Protein AF-A0AA88L395-F1 (afdb_monomer_lite)

Sequence (688 aa):
MQEIRNLPISIAEKLEMKNKLLHMPTFRVRGVAALRLKQRKFYHSLLISLKNGMASLVPWNEQLKSIEGKYGSAHVAFFMFIRWLFFLNLAMSMIVGLFIILPSELSHLSEHCSKTFNESGASQTRSSGLIVGSLVESGVLALEYRENMDNKCFENEGTAVCGMNDWTNTSLGSTKNCWKSYVDSVNVFDDVSSSVQDFIQGTGWMEVTLSFYGYYKPVIFHWSSSVYYNLPVCYVLVMVSLALLCFFTICNTIRRGLKLKAYSDNREFPYLRLIFSSWNYFIADFQTRKLKHRIMTQELKAALFKDKIRQEKLSRTTKQNVGLFFIRLFCWLMVIALLGASSYAIYSVVVYSQEQVKDTSVEFSLENIEIFVISFLPSIVITFLNLFLPLVFCKIITWERYQNELEISIEIFRRIVVRVQEREFFSSKGNIIVIHPGSKYLRIGRVSDLKPYAMLQAVARLRSPDAQRHEDTLLVPDVRVTKHLLSEVEDCCIEICSLLQSCIQSNGGHRGLTPYTKIASMNRSSQQQPESIDKSNLSYVRTVDPNQAVVGDKVVYLEPRDAYNIHFPFRRGELNVHPGVGGSLTSVINDVEIIWCYAIEKLLRIPKAELGVYKAVLVIPDIYNRQHLKELTNLLLVRLGFASCFLVQDHVCATAGSGVPTACVIDIGDQKTSVSCVDECVSIKQSR

Secondary structure (DSSP, 8-state):
-HHHHTSSS-HHHHHHHHHHHHTS------SHHHHHHHHHHHHHHHHHHHHHHHHHSSTTHHHHHHHHHHH-HHHHHHHHHHHHHHHHHHHHHHHHIIIIIHHHHHHHHHHHHHHHHHHHSSS----------SSS-S--------------PPP-S-S--------SS-TTHHHHHHHHHHHHHHS----HHHHHHHHHHT-GGGGGSTTSGGG----EEEEETTEEEEHHHHHHHHHHHHHHHHHHHHHHHHHHHHHHHHHHHTT--HHHHHHHHH--TT---HHHHHHHHHHHHHHHHHHHHHHHHHHHHHT--HHHHHHHHHHHHHHHHHHHHHHHHHHHHHHHHHHHHHHHHHT------TT-HHHHHHHHHHHHHHHHHHHHHHHHHHHHHHHHT--HHHHHHHHHHHHHHHHHHHHHHS-S---EEEEE--SSEEEEEETT-SS-EEEE--EEEEPPTTSPP-B--SSPP-----HHHHHHHHHHHHHHHHHHHHSBPTTSPBPPPPPHHHHHHHHHH--PPPP--S---------S-TTSPEEGGGGGG--TTS-EEEE-SEETTEE---SSTT-SHHHHHHHHHHHHHHIIIIII---GGGGGG-EEEEEE-SS--HHHHHHHHHIIIIIS--SEEEEEEHHHHHHHHHT-SSEEEEEE-SS-EEEEEEETTEE-TT--

Foldseek 3Di:
DVVLVPDPDDPVVSVVVVVVVVPDPPPPDDDPVVVVVVVVVVVVVVVVVVVVVVVVVQPCPVVLVVCCVPPNDVVSVVVVVVSLVVVLVVVLCVLCCVQAVVVVVVVVVVVVVVVVCVVVVPDDDDDDDDDPPPPVPPDDDDDDDDDPDPPDDDDDDDDDDDDDDDDDDDPPVVVVVVLVVVQVVLADDDDPVVVVVCVVVCGRNNCCDSVHPSVDDQDWDDPDPPDIDGNVVSVVVSVVVSVVVVVVSVVVVVVVVVVVVVVVVVPPPVLVCLVVVLDDPPDPDPVVVVVSVVVSVVVVVVVVVLVVVVVVVVPDDPVNVVVLVVLVVVLVVVLVVLLVVLLVVLVVLVVQLVVVVVVDPDDDDPVPVVNVCSVCVSVVSLVVCLVPVLVVLVVSLVSSPDRPVVSVVVSVVSSVSSVVSVVVVCVPFALEKEWEDDQFWTWIDGPPDPGTDIWGQKKKAADDPPDDAAADDPDDDDDDDDPVNVVVVVVVVVVVVVVQQVDADPVRHGDDDDDPVVVVVVVVVPPDDPDPDDDDPQAADDDPDNGDMDETPNVVRHDPPGRIHMDRLDAQQAGQADPDPQRHLVSSLVSVLVHVQCCCCPVVVDHLVNQQSHEYEYEHAPDDDPVRVVSVLCCSCPVSNHVYYHYAYPQLVVCVVVVHQWDWDWDDGPRYIDTFTHHRSDTDPVGD

Organism: Artemia franciscana (NCBI:txid6661)

Structure (mmCIF, N/CA/C/O backbone):
data_AF-A0AA88L395-F1
#
_entry.id   AF-A0AA88L395-F1
#
loop_
_atom_site.group_PDB
_atom_site.id
_atom_site.type_symbol
_atom_site.label_atom_id
_atom_site.label_alt_id
_atom_site.label_comp_id
_atom_site.label_asym_id
_atom_site.label_entity_id
_atom_site.label_seq_id
_atom_site.pdbx_PDB_ins_code
_atom_site.Cartn_x
_atom_site.Cartn_y
_atom_site.Cartn_z
_atom_site.occupancy
_atom_site.B_iso_or_equiv
_atom_site.auth_seq_id
_atom_site.auth_comp_id
_atom_site.auth_asym_id
_atom_site.auth_atom_id
_atom_site.pdbx_PDB_model_num
ATOM 1 N N . MET A 1 1 ? -48.314 31.052 31.523 1.00 51.31 1 MET A N 1
ATOM 2 C CA . MET A 1 1 ? -49.064 30.955 30.245 1.00 51.31 1 MET A CA 1
ATOM 3 C C . MET A 1 1 ? -48.197 31.269 29.027 1.00 51.31 1 MET A C 1
ATOM 5 O O . MET A 1 1 ? -48.189 30.453 28.117 1.00 51.31 1 MET A O 1
ATOM 9 N N . GLN A 1 2 ? -47.434 32.373 28.997 1.00 42.78 2 GLN A N 1
ATOM 10 C CA . GLN A 1 2 ? -46.560 32.707 27.852 1.00 42.78 2 GLN A CA 1
ATOM 11 C C . GLN A 1 2 ? -45.406 31.708 27.618 1.00 42.78 2 GLN A C 1
ATOM 13 O O . GLN A 1 2 ? -45.116 31.393 26.469 1.00 42.78 2 GLN A O 1
ATOM 18 N N . GLU A 1 3 ? -44.819 31.122 28.668 1.00 51.28 3 GLU A N 1
ATOM 19 C CA . GLU A 1 3 ? -43.725 30.140 28.525 1.00 51.28 3 GLU A CA 1
ATOM 20 C C . GLU A 1 3 ? -44.144 28.822 27.845 1.00 51.28 3 GLU A C 1
ATOM 22 O O . GLU A 1 3 ? -43.353 28.238 27.111 1.00 51.28 3 GLU A O 1
ATOM 27 N N . ILE A 1 4 ? -45.401 28.379 28.000 1.00 58.12 4 ILE A N 1
ATOM 28 C CA . ILE A 1 4 ? -45.898 27.120 27.401 1.00 58.12 4 ILE A CA 1
ATOM 29 C C . ILE A 1 4 ? -45.945 27.222 25.870 1.00 58.12 4 ILE A C 1
ATOM 31 O O . ILE A 1 4 ? -45.749 26.234 25.159 1.00 58.12 4 ILE A O 1
ATOM 35 N N . ARG A 1 5 ? -46.162 28.435 25.341 1.00 54.06 5 ARG A N 1
ATOM 36 C CA . ARG A 1 5 ? -46.235 28.678 23.896 1.00 54.06 5 ARG A CA 1
ATOM 37 C C . ARG A 1 5 ? -44.896 28.399 23.208 1.00 54.06 5 ARG A C 1
ATOM 39 O O . ARG A 1 5 ? -44.902 27.840 22.112 1.00 54.06 5 ARG A O 1
ATOM 46 N N . ASN A 1 6 ? -43.789 28.693 23.890 1.00 61.62 6 ASN A N 1
ATOM 47 C CA . ASN A 1 6 ? -42.427 28.600 23.360 1.00 61.62 6 ASN A CA 1
ATOM 48 C C . ASN A 1 6 ? -41.780 27.211 23.543 1.00 61.62 6 ASN A C 1
ATOM 50 O O . ASN A 1 6 ? -40.651 27.006 23.107 1.00 61.62 6 ASN A O 1
ATOM 54 N N . LEU A 1 7 ? -42.472 26.245 24.163 1.00 61.06 7 LEU A N 1
ATOM 55 C CA . LEU A 1 7 ? -41.964 24.876 24.313 1.00 61.06 7 LEU A CA 1
ATOM 56 C C . LEU A 1 7 ? -42.045 24.103 22.977 1.00 61.06 7 LEU A C 1
ATOM 58 O O . LEU A 1 7 ? -43.081 24.171 22.307 1.00 61.06 7 LEU A O 1
ATOM 62 N N . PRO A 1 8 ? -41.013 23.336 22.580 1.00 54.09 8 PRO A N 1
ATOM 63 C CA . PRO A 1 8 ? -41.004 22.563 21.336 1.00 54.09 8 PRO A CA 1
ATOM 64 C C . PRO A 1 8 ? -41.711 21.206 21.521 1.00 54.09 8 PRO A C 1
ATOM 66 O O . PRO A 1 8 ? -41.105 20.151 21.369 1.00 54.09 8 PRO A O 1
ATOM 69 N N . ILE A 1 9 ? -42.986 21.237 21.908 1.00 73.06 9 ILE A N 1
ATOM 70 C CA . ILE A 1 9 ? -43.839 20.059 22.156 1.00 73.06 9 ILE A CA 1
ATOM 71 C C . ILE A 1 9 ? -45.123 20.135 21.323 1.00 73.06 9 ILE A C 1
ATOM 73 O O . ILE A 1 9 ? -45.478 21.212 20.823 1.00 73.06 9 ILE A O 1
ATOM 77 N N . SER A 1 10 ? -45.813 19.002 21.166 1.00 71.81 10 SER A N 1
ATOM 78 C CA . SER A 1 10 ? -47.011 18.902 20.328 1.00 71.81 10 SER A CA 1
ATOM 79 C C . SER A 1 10 ? -48.153 19.795 20.843 1.00 71.81 10 SER A C 1
ATOM 81 O O . SER A 1 10 ? -48.258 20.090 22.036 1.00 71.81 10 SER A O 1
ATOM 83 N N . ILE A 1 11 ? -49.034 20.253 19.944 1.00 72.69 11 ILE A N 1
ATOM 84 C CA . ILE A 1 11 ? -50.164 21.133 20.305 1.00 72.69 11 ILE A CA 1
ATOM 85 C C . ILE A 1 11 ? -51.110 20.447 21.306 1.00 72.69 11 ILE A C 1
ATOM 87 O O . ILE A 1 11 ? -51.611 21.109 22.216 1.00 72.69 11 ILE A O 1
ATOM 91 N N . ALA A 1 12 ? -51.296 19.129 21.180 1.00 72.81 12 ALA A N 1
ATOM 92 C CA . ALA A 1 12 ? -52.107 18.331 22.095 1.00 72.81 12 ALA A CA 1
ATOM 93 C C . ALA A 1 12 ? -51.545 18.354 23.529 1.00 72.81 12 ALA A C 1
ATOM 95 O O . ALA A 1 12 ? -52.276 18.651 24.472 1.00 72.81 12 ALA A O 1
ATOM 96 N N . GLU A 1 13 ? -50.233 18.168 23.694 1.00 72.56 13 GLU A N 1
ATOM 97 C CA . GLU A 1 13 ? -49.577 18.227 25.008 1.00 72.56 13 GLU A CA 1
ATOM 98 C C . GLU A 1 13 ? -49.597 19.643 25.603 1.00 72.56 13 GLU A C 1
ATOM 100 O O . GLU A 1 13 ? -49.778 19.808 26.811 1.00 72.56 13 GLU A O 1
ATOM 105 N N . LYS A 1 14 ? -49.477 20.693 24.773 1.00 77.19 14 LYS A N 1
ATOM 106 C CA . LYS A 1 14 ? -49.623 22.088 25.239 1.00 77.19 14 LYS A CA 1
ATOM 107 C C . LYS A 1 14 ? -51.021 22.358 25.790 1.00 77.19 14 LYS A C 1
ATOM 109 O O . LYS A 1 14 ? -51.151 23.042 26.807 1.00 77.19 14 LYS A O 1
ATOM 114 N N . LEU A 1 15 ? -52.054 21.846 25.121 1.00 75.94 15 LEU A N 1
ATOM 115 C CA . LEU A 1 15 ? -53.447 21.957 25.558 1.00 75.94 15 LEU A CA 1
ATOM 116 C C . LEU A 1 15 ? -53.685 21.190 26.862 1.00 75.94 15 LEU A C 1
ATOM 118 O O . LEU A 1 15 ? -54.314 21.726 27.774 1.00 75.94 15 LEU A O 1
ATOM 122 N N . GLU A 1 16 ? -53.115 19.994 26.998 1.00 79.44 16 GLU A N 1
ATOM 123 C CA . GLU A 1 16 ? -53.221 19.194 28.218 1.00 79.44 16 GLU A CA 1
ATOM 124 C C . GLU A 1 16 ? -52.517 19.861 29.411 1.00 79.44 16 GLU A C 1
ATOM 126 O O . GLU A 1 16 ? -53.096 19.979 30.491 1.00 79.44 16 GLU A O 1
ATOM 131 N N . MET A 1 17 ? -51.298 20.379 29.222 1.00 71.69 17 MET A N 1
ATOM 132 C CA . MET A 1 17 ? -50.577 21.123 30.264 1.00 71.69 17 MET A CA 1
ATOM 133 C C . MET A 1 17 ? -51.305 22.411 30.660 1.00 71.69 17 MET A C 1
ATOM 135 O O . MET A 1 17 ? -51.369 22.749 31.844 1.00 71.69 17 MET A O 1
ATOM 139 N N . LYS A 1 18 ? -51.886 23.119 29.684 1.00 78.25 18 LYS A N 1
ATOM 140 C CA . LYS A 1 18 ? -52.715 24.303 29.936 1.00 78.25 18 LYS A CA 1
ATOM 141 C C . LYS A 1 18 ? -53.942 23.943 30.779 1.00 78.25 18 LYS A C 1
ATOM 143 O O . LYS A 1 18 ? -54.212 24.636 31.756 1.00 78.25 18 LYS A O 1
ATOM 148 N N . ASN A 1 19 ? -54.635 22.853 30.453 1.00 72.56 19 ASN A N 1
ATOM 149 C CA . ASN A 1 19 ? -55.794 22.388 31.218 1.00 72.56 19 ASN A CA 1
ATOM 150 C C . ASN A 1 19 ? -55.408 21.922 32.631 1.00 72.56 19 ASN A C 1
ATOM 152 O O . ASN A 1 19 ? -56.078 22.285 33.594 1.00 72.56 19 ASN A O 1
ATOM 156 N N . LYS A 1 20 ? -54.281 21.218 32.798 1.00 74.38 20 LYS A N 1
ATOM 157 C CA . LYS A 1 20 ? -53.767 20.818 34.124 1.00 74.38 20 LYS A CA 1
ATOM 158 C C . LYS A 1 20 ? -53.428 22.012 35.021 1.00 74.38 20 LYS A C 1
ATOM 160 O O . LYS A 1 20 ? -53.630 21.941 36.229 1.00 74.38 20 LYS A O 1
ATOM 165 N N . LEU A 1 21 ? -52.943 23.113 34.446 1.00 64.94 21 LEU A N 1
ATOM 166 C CA . LEU A 1 21 ? -52.659 24.345 35.191 1.00 64.94 21 LEU A CA 1
ATOM 167 C C . LEU A 1 21 ? -53.921 25.141 35.537 1.00 64.94 21 LEU A C 1
ATOM 169 O O . LEU A 1 21 ? -53.967 25.753 36.600 1.00 64.94 21 LEU A O 1
ATOM 173 N N . LEU A 1 22 ? -54.938 25.122 34.669 1.00 66.88 22 LEU A N 1
ATOM 174 C CA . LEU A 1 22 ? -56.241 25.743 34.935 1.00 66.88 22 LEU A CA 1
ATOM 175 C C . LEU A 1 22 ? -57.016 25.016 36.045 1.00 66.88 22 LEU A C 1
ATOM 177 O O . LEU A 1 22 ? -57.753 25.658 36.787 1.00 66.88 22 LEU A O 1
ATOM 181 N N . HIS A 1 23 ? -56.819 23.701 36.186 1.00 60.34 23 HIS A N 1
ATOM 182 C CA . HIS A 1 23 ? -57.490 22.870 37.191 1.00 60.34 23 HIS A CA 1
ATOM 183 C C . HIS A 1 23 ? -56.678 22.627 38.473 1.00 60.34 23 HIS A C 1
ATOM 185 O O . HIS A 1 23 ? -57.130 21.888 39.348 1.00 60.34 23 HIS A O 1
ATOM 191 N N . MET A 1 24 ? -55.501 23.241 38.633 1.00 48.75 24 MET A N 1
ATOM 192 C CA . MET A 1 24 ? -54.771 23.158 39.899 1.00 48.75 24 MET A CA 1
ATOM 193 C C . MET A 1 24 ? -55.464 24.028 40.962 1.00 48.75 24 MET A C 1
ATOM 195 O O . MET A 1 24 ? -55.589 25.238 40.757 1.00 48.75 24 MET A O 1
ATOM 199 N N . PRO A 1 25 ? -55.875 23.474 42.121 1.00 48.16 25 PRO A N 1
ATOM 200 C CA . PRO A 1 25 ? -56.423 24.285 43.196 1.00 48.16 25 PRO A CA 1
ATOM 201 C C . PRO A 1 25 ? -55.330 25.226 43.706 1.00 48.16 25 PRO A C 1
ATOM 203 O O . PRO A 1 25 ? -54.253 24.794 44.126 1.00 48.16 25 PRO A O 1
ATOM 206 N N . THR A 1 26 ? -55.592 26.533 43.676 1.00 48.84 26 THR A N 1
ATOM 207 C CA . THR A 1 26 ? -54.708 27.525 44.288 1.00 48.84 26 THR A CA 1
ATOM 208 C C . THR A 1 26 ? -54.729 27.321 45.800 1.00 48.84 26 THR A C 1
ATOM 210 O O . THR A 1 26 ? -55.576 27.878 46.498 1.00 48.84 26 THR A O 1
ATOM 213 N N . PHE A 1 27 ? -53.811 26.507 46.323 1.00 49.72 27 PHE A N 1
ATOM 214 C CA . PHE A 1 27 ? -53.592 26.387 47.760 1.00 49.72 27 PHE A CA 1
ATOM 215 C C . PHE A 1 27 ? -53.211 27.768 48.303 1.00 49.72 27 PHE A C 1
ATOM 217 O O . PHE A 1 27 ? -52.096 28.257 48.108 1.00 49.72 27 PHE A O 1
ATOM 224 N N . ARG A 1 28 ? -54.157 28.431 48.974 1.00 51.09 28 ARG A N 1
ATOM 225 C CA . ARG A 1 28 ? -53.930 29.704 49.658 1.00 51.09 28 ARG A CA 1
ATOM 226 C C . ARG A 1 28 ? -53.213 29.407 50.971 1.00 51.09 28 ARG A C 1
ATOM 228 O O . ARG A 1 28 ? -53.818 29.324 52.032 1.00 51.09 28 ARG A O 1
ATOM 235 N N . VAL A 1 29 ? -51.909 29.180 50.879 1.00 55.47 29 VAL A N 1
ATOM 236 C CA . VAL A 1 29 ? -51.056 28.913 52.038 1.00 55.47 29 VAL A CA 1
ATOM 237 C C . VAL A 1 29 ? -51.023 30.172 52.920 1.00 55.47 29 VAL A C 1
ATOM 239 O O . VAL A 1 29 ? -50.600 31.229 52.456 1.00 55.47 29 VAL A O 1
ATOM 242 N N . ARG A 1 30 ? -51.479 30.091 54.177 1.00 56.34 30 ARG A N 1
ATOM 243 C CA . ARG A 1 30 ? -51.326 31.149 55.199 1.00 56.34 30 ARG A CA 1
ATOM 244 C C . ARG A 1 30 ? -50.252 30.738 56.218 1.00 56.34 30 ARG A C 1
ATOM 246 O O . ARG A 1 30 ? -50.127 29.562 56.543 1.00 56.34 30 ARG A O 1
ATOM 253 N N . GLY A 1 31 ? -49.473 31.707 56.710 1.00 65.88 31 GLY A N 1
ATOM 254 C CA . GLY A 1 31 ? -48.458 31.512 57.760 1.00 65.88 31 GLY A CA 1
ATOM 255 C C . GLY A 1 31 ? -47.055 31.122 57.260 1.00 65.88 31 GLY A C 1
ATOM 256 O O . GLY A 1 31 ? -46.647 31.485 56.156 1.00 65.88 31 GLY A O 1
ATOM 257 N N . VAL A 1 32 ? -46.298 30.378 58.077 1.00 61.09 32 VAL A N 1
ATOM 258 C CA . VAL A 1 32 ? -44.870 30.030 57.869 1.00 61.09 32 VAL A CA 1
ATOM 259 C C . VAL A 1 32 ? -44.605 29.348 56.522 1.00 61.09 32 VAL A C 1
ATOM 261 O O . VAL A 1 32 ? -43.571 29.570 55.889 1.00 61.09 32 VAL A O 1
ATOM 264 N N . ALA A 1 33 ? -45.560 28.562 56.027 1.00 58.62 33 ALA A N 1
ATOM 265 C CA . ALA A 1 33 ? -45.447 27.913 54.728 1.00 58.62 33 ALA A CA 1
ATOM 266 C C . ALA A 1 33 ? -45.517 28.914 53.552 1.00 58.62 33 ALA A C 1
ATOM 268 O O . ALA A 1 33 ? -44.840 28.706 52.547 1.00 58.62 33 ALA A O 1
ATOM 269 N N . ALA A 1 34 ? -46.221 30.046 53.690 1.00 63.22 34 ALA A N 1
ATOM 270 C CA . ALA A 1 34 ? -46.195 31.133 52.706 1.00 63.22 34 ALA A CA 1
ATOM 271 C C . ALA A 1 34 ? -44.842 31.862 52.702 1.00 63.22 34 ALA A C 1
ATOM 273 O O . ALA A 1 34 ? -44.327 32.202 51.636 1.00 63.22 34 ALA A O 1
ATOM 274 N N . LEU A 1 35 ? -44.233 32.043 53.881 1.00 65.00 35 LEU A N 1
ATOM 275 C CA . LEU A 1 35 ? -42.902 32.640 54.023 1.00 65.00 35 LEU A CA 1
ATOM 276 C C . LEU A 1 35 ? -41.821 31.757 53.380 1.00 65.00 35 LEU A C 1
ATOM 278 O O . LEU A 1 35 ? -41.016 32.257 52.599 1.00 65.00 35 LEU A O 1
ATOM 282 N N . ARG A 1 36 ? -41.859 30.435 53.611 1.00 71.44 36 ARG A N 1
ATOM 283 C CA . ARG A 1 36 ? -40.959 29.464 52.955 1.00 71.44 36 ARG A CA 1
ATOM 284 C C . ARG A 1 36 ? -41.124 29.456 51.435 1.00 71.44 36 ARG A C 1
ATOM 286 O O . ARG A 1 36 ? -40.146 29.306 50.709 1.00 71.44 36 ARG A O 1
ATOM 293 N N . LEU A 1 37 ? -42.346 29.645 50.936 1.00 70.00 37 LEU A N 1
ATOM 294 C CA . LEU A 1 37 ? -42.624 29.715 49.500 1.00 70.00 37 LEU A CA 1
ATOM 295 C C . LEU A 1 37 ? -42.138 31.041 48.892 1.00 70.00 37 LEU A C 1
ATOM 297 O O . LEU A 1 37 ? -41.626 31.047 47.774 1.00 70.00 37 LEU A O 1
ATOM 301 N N . LYS A 1 38 ? -42.223 32.146 49.644 1.00 73.12 38 LYS A N 1
ATOM 302 C CA . LYS A 1 38 ? -41.667 33.456 49.271 1.00 73.12 38 LYS A CA 1
ATOM 303 C C . LYS A 1 38 ? -40.135 33.439 49.283 1.00 73.12 38 LYS A C 1
ATOM 305 O O . LYS A 1 38 ? -39.535 33.924 48.333 1.00 73.12 38 LYS A O 1
ATOM 310 N N . GLN A 1 39 ? -39.515 32.795 50.276 1.00 74.81 39 GLN A N 1
ATOM 311 C CA . GLN A 1 39 ? -38.072 32.533 50.318 1.00 74.81 39 GLN A CA 1
ATOM 312 C C . GLN A 1 39 ? -37.633 31.636 49.160 1.00 74.81 39 GLN A C 1
ATOM 314 O O . GLN A 1 39 ? -36.691 31.989 48.466 1.00 74.81 39 GLN A O 1
ATOM 319 N N . ARG A 1 40 ? -38.341 30.534 48.871 1.00 75.81 40 ARG A N 1
ATOM 320 C CA . ARG A 1 40 ? -38.053 29.697 47.693 1.00 75.81 40 ARG A CA 1
ATOM 321 C C . ARG A 1 40 ? -38.161 30.488 46.399 1.00 75.81 40 ARG A C 1
ATOM 323 O O . ARG A 1 40 ? -37.267 30.381 45.575 1.00 75.81 40 ARG A O 1
ATOM 330 N N . LYS A 1 41 ? -39.208 31.299 46.221 1.00 77.56 41 LYS A N 1
ATOM 331 C CA . LYS A 1 41 ? -39.354 32.159 45.036 1.00 77.56 41 LYS A CA 1
ATOM 332 C C . LYS A 1 41 ? -38.251 33.211 44.947 1.00 77.56 41 LYS A C 1
ATOM 334 O O . LYS A 1 41 ? -37.742 33.428 43.857 1.00 77.56 41 LYS A O 1
ATOM 339 N N . PHE A 1 42 ? -37.855 33.818 46.064 1.00 78.69 42 PHE A N 1
ATOM 340 C CA . PHE A 1 42 ? -36.754 34.779 46.110 1.00 78.69 42 PHE A CA 1
ATOM 341 C C . PHE A 1 42 ? -35.413 34.117 45.781 1.00 78.69 42 PHE A C 1
ATOM 343 O O . PHE A 1 42 ? -34.737 34.578 44.874 1.00 78.69 42 PHE A O 1
ATOM 350 N N . TYR A 1 43 ? -35.078 32.988 46.415 1.00 72.88 43 TYR A N 1
ATOM 351 C CA . TYR A 1 43 ? -33.895 32.189 46.080 1.00 72.88 43 TYR A CA 1
ATOM 352 C C . TYR A 1 43 ? -33.899 31.773 44.615 1.00 72.88 43 TYR A C 1
ATOM 354 O O . TYR A 1 43 ? -32.879 31.878 43.952 1.00 72.88 43 TYR A O 1
ATOM 362 N N . HIS A 1 44 ? -35.046 31.339 44.094 1.00 74.62 44 HIS A N 1
ATOM 363 C CA . HIS A 1 44 ? -35.174 30.920 42.706 1.00 74.62 44 HIS A CA 1
ATOM 364 C C . HIS A 1 44 ? -35.040 32.102 41.736 1.00 74.62 44 HIS A C 1
ATOM 366 O O . HIS A 1 44 ? -34.416 31.958 40.690 1.00 74.62 44 HIS A O 1
ATOM 372 N N . SER A 1 45 ? -35.577 33.273 42.085 1.00 74.94 45 SER A N 1
ATOM 373 C CA . SER A 1 45 ? -35.423 34.505 41.307 1.00 74.94 45 SER A CA 1
ATOM 374 C C . SER A 1 45 ? -33.984 35.016 41.348 1.00 74.94 45 SER A C 1
ATOM 376 O O . SER A 1 45 ? -33.457 35.415 40.318 1.00 74.94 45 SER A O 1
ATOM 378 N N . LEU A 1 46 ? -33.327 34.952 42.508 1.00 73.50 46 LEU A N 1
ATOM 379 C CA . LEU A 1 46 ? -31.925 35.320 42.691 1.00 73.50 46 LEU A CA 1
ATOM 380 C C . LEU A 1 46 ? -31.007 34.370 41.914 1.00 73.50 46 LEU A C 1
ATOM 382 O O . LEU A 1 46 ? -30.118 34.828 41.209 1.00 73.50 46 LEU A O 1
ATOM 386 N N . LEU A 1 47 ? -31.257 33.058 41.971 1.00 74.88 47 LEU A N 1
ATOM 387 C CA . LEU A 1 47 ? -30.550 32.051 41.175 1.00 74.88 47 LEU A CA 1
ATOM 388 C C . LEU A 1 47 ? -30.725 32.282 39.675 1.00 74.88 47 LEU A C 1
ATOM 390 O O . LEU A 1 47 ? -29.761 32.135 38.931 1.00 74.88 47 LEU A O 1
ATOM 394 N N . ILE A 1 48 ? -31.928 32.649 39.221 1.00 73.06 48 ILE A N 1
ATOM 395 C CA . ILE A 1 48 ? -32.173 32.989 37.814 1.00 73.06 48 ILE A CA 1
ATOM 396 C C . ILE A 1 48 ? -31.420 34.269 37.434 1.00 73.06 48 ILE A C 1
ATOM 398 O O . ILE A 1 48 ? -30.746 34.275 36.408 1.00 73.06 48 ILE A O 1
ATOM 402 N N . SER A 1 49 ? -31.455 35.317 38.262 1.00 72.38 49 SER A N 1
ATOM 403 C CA . SER A 1 49 ? -30.703 36.554 38.014 1.00 72.38 49 SER A CA 1
ATOM 404 C C . SER A 1 49 ? -29.189 36.330 38.013 1.00 72.38 49 SER A C 1
ATOM 406 O O . SER A 1 49 ? -28.511 36.825 37.120 1.00 72.38 49 SER A O 1
ATOM 408 N N . LEU A 1 50 ? -28.657 35.523 38.935 1.00 67.62 50 LEU A N 1
ATOM 409 C CA . LEU A 1 50 ? -27.244 35.128 38.963 1.00 67.62 50 LEU A CA 1
ATOM 410 C C . LEU A 1 50 ? -26.876 34.270 37.752 1.00 67.62 50 LEU A C 1
ATOM 412 O O . LEU A 1 50 ? -25.820 34.464 37.165 1.00 67.62 50 LEU A O 1
ATOM 416 N N . LYS A 1 51 ? -27.748 33.350 37.327 1.00 69.56 51 LYS A N 1
ATOM 417 C CA . LYS A 1 51 ? -27.535 32.540 36.121 1.00 69.56 51 LYS A CA 1
ATOM 418 C C . LYS A 1 51 ? -27.553 33.395 34.852 1.00 69.56 51 LYS A C 1
ATOM 420 O O . LYS A 1 51 ? -26.752 33.143 33.958 1.00 69.56 51 LYS A O 1
ATOM 425 N N . ASN A 1 52 ? -28.421 34.403 34.782 1.00 65.25 52 ASN A N 1
ATOM 426 C CA . ASN A 1 52 ? -28.493 35.341 33.661 1.00 65.25 52 ASN A CA 1
ATOM 427 C C . ASN A 1 52 ? -27.295 36.306 33.649 1.00 65.25 52 ASN A C 1
ATOM 429 O O . ASN A 1 52 ? -26.730 36.538 32.586 1.00 65.25 52 ASN A O 1
ATOM 433 N N . GLY A 1 53 ? -26.852 36.791 34.814 1.00 62.25 53 GLY A N 1
ATOM 434 C CA . GLY A 1 53 ? -25.627 37.588 34.947 1.00 62.25 53 GLY A CA 1
ATOM 435 C C . GLY A 1 53 ? -24.364 36.784 34.625 1.00 62.25 53 GLY A C 1
ATOM 436 O O . GLY A 1 53 ? -23.498 37.244 33.891 1.00 62.25 53 GLY A O 1
ATOM 437 N N . MET A 1 54 ? -24.287 35.524 35.065 1.00 59.41 54 MET A N 1
ATOM 438 C CA . MET A 1 54 ? -23.216 34.618 34.641 1.00 59.41 54 MET A CA 1
ATOM 439 C C . MET A 1 54 ? -23.280 34.341 33.138 1.00 59.41 54 MET A C 1
ATOM 441 O O . MET A 1 54 ? -22.240 34.295 32.499 1.00 59.41 54 MET A O 1
ATOM 445 N N . ALA A 1 55 ? -24.472 34.208 32.547 1.00 56.00 55 ALA A N 1
ATOM 446 C CA . ALA A 1 55 ? -24.625 34.024 31.105 1.00 56.00 55 ALA A CA 1
ATOM 447 C C . ALA A 1 55 ? -24.216 35.260 30.281 1.00 56.00 55 ALA A C 1
ATOM 449 O O . ALA A 1 55 ? -23.816 35.081 29.131 1.00 56.00 55 ALA A O 1
ATOM 450 N N . SER A 1 56 ? -24.274 36.477 30.841 1.00 59.44 56 SER A N 1
ATOM 451 C CA . SER A 1 56 ? -23.745 37.688 30.191 1.00 59.44 56 SER A CA 1
ATOM 452 C C . SER A 1 56 ? -22.232 37.846 30.364 1.00 59.44 56 SER A C 1
ATOM 454 O O . SER A 1 56 ? -21.589 38.455 29.519 1.00 59.44 56 SER A O 1
ATOM 456 N N . LEU A 1 57 ? -21.655 37.269 31.424 1.00 58.00 57 LEU A N 1
ATOM 457 C CA . LEU A 1 57 ? -20.205 37.179 31.646 1.00 58.00 57 LEU A CA 1
ATOM 458 C C . LEU A 1 57 ? -19.536 36.068 30.816 1.00 58.00 57 LEU A C 1
ATOM 460 O O . LEU A 1 57 ? -18.313 35.950 30.818 1.00 58.00 57 LEU A O 1
ATOM 464 N N . VAL A 1 58 ? -20.314 35.242 30.105 1.00 64.88 58 VAL A N 1
ATOM 465 C CA . VAL A 1 58 ? -19.783 34.209 29.209 1.00 64.88 58 VAL A CA 1
ATOM 466 C C . VAL A 1 58 ? -19.305 34.861 27.903 1.00 64.88 58 VAL A C 1
ATOM 468 O O . VAL A 1 58 ? -20.134 35.329 27.116 1.00 64.88 58 VAL A O 1
ATOM 471 N N . PRO A 1 59 ? -17.993 34.839 27.606 1.00 66.19 59 PRO A N 1
ATOM 472 C CA . PRO A 1 59 ? -17.462 35.457 26.403 1.00 66.19 59 PRO A CA 1
ATOM 473 C C . PRO A 1 59 ? -17.992 34.764 25.138 1.00 66.19 59 PRO A C 1
ATOM 475 O O . PRO A 1 59 ? -18.201 33.541 25.092 1.00 66.19 59 PRO A O 1
ATOM 478 N N . TRP A 1 60 ? -18.215 35.587 24.109 1.00 67.50 60 TRP A N 1
ATOM 479 C CA . TRP A 1 60 ? -18.501 35.198 22.721 1.00 67.50 60 TRP A CA 1
ATOM 480 C C . TRP A 1 60 ? -19.794 34.406 22.477 1.00 67.50 60 TRP A C 1
ATOM 482 O O . TRP A 1 60 ? -19.950 33.787 21.427 1.00 67.50 60 TRP A O 1
ATOM 492 N N . ASN A 1 61 ? -20.755 34.432 23.405 1.00 72.56 61 ASN A N 1
ATOM 493 C CA . ASN A 1 61 ? -21.978 33.629 23.294 1.00 72.56 61 ASN A CA 1
ATOM 494 C C . ASN A 1 61 ? -22.849 33.990 22.071 1.00 72.56 61 ASN A C 1
ATOM 496 O O . ASN A 1 61 ? -23.411 33.104 21.430 1.00 72.56 61 ASN A O 1
ATOM 500 N N . GLU A 1 62 ? -22.944 35.275 21.714 1.00 71.00 62 GLU A N 1
ATOM 501 C CA . GLU A 1 62 ? -23.683 35.708 20.516 1.00 71.00 62 GLU A CA 1
ATOM 502 C C . GLU A 1 62 ? -22.926 35.416 19.217 1.00 71.00 62 GLU A C 1
ATOM 504 O O . GLU A 1 62 ? -23.517 34.969 18.234 1.00 71.00 62 GLU A O 1
ATOM 509 N N . GLN A 1 63 ? -21.602 35.590 19.226 1.00 76.94 63 GLN A N 1
ATOM 510 C CA . GLN A 1 63 ? -20.769 35.308 18.058 1.00 76.94 63 GLN A CA 1
ATOM 511 C C . GLN A 1 63 ? -20.750 33.812 17.724 1.00 76.94 63 GLN A C 1
ATOM 513 O O . GLN A 1 63 ? -20.883 33.450 16.558 1.00 76.94 63 GLN A O 1
ATOM 518 N N . LEU A 1 64 ? -20.701 32.940 18.737 1.00 75.12 64 LEU A N 1
ATOM 519 C CA . LEU A 1 64 ? -20.801 31.487 18.570 1.00 75.12 64 LEU A CA 1
ATOM 520 C C . LEU A 1 64 ? -22.116 31.069 17.896 1.00 75.12 64 LEU A C 1
ATOM 522 O O . LEU A 1 64 ? -22.089 30.233 16.998 1.00 75.12 64 LEU A O 1
ATOM 526 N N . LYS A 1 65 ? -23.250 31.684 18.265 1.00 74.81 65 LYS A N 1
ATOM 527 C CA . LYS A 1 65 ? -24.555 31.416 17.631 1.00 74.81 65 LYS A CA 1
ATOM 528 C C . LYS A 1 65 ? -24.615 31.887 16.177 1.00 74.81 65 LYS A C 1
ATOM 530 O O . LYS A 1 65 ? -25.203 31.212 15.337 1.00 74.81 65 LYS A O 1
ATOM 535 N N . SER A 1 66 ? -23.998 33.028 15.870 1.00 77.06 66 SER A N 1
ATOM 536 C CA . SER A 1 66 ? -23.892 33.535 14.494 1.00 77.06 66 SER A CA 1
ATOM 537 C C . SER A 1 66 ? -23.039 32.613 13.611 1.00 77.06 66 SER A C 1
ATOM 539 O O . SER A 1 66 ? -23.404 32.323 12.471 1.00 77.06 66 SER A O 1
ATOM 541 N N . ILE A 1 67 ? -21.939 32.083 14.158 1.00 74.62 67 ILE A N 1
ATOM 542 C CA . ILE A 1 67 ? -21.077 31.101 13.485 1.00 74.62 67 ILE A CA 1
ATOM 543 C C . ILE A 1 67 ? -21.815 29.767 13.302 1.00 74.62 67 ILE A C 1
ATOM 545 O O . ILE A 1 67 ? -21.721 29.179 12.227 1.00 74.62 67 ILE A O 1
ATOM 549 N N . GLU A 1 68 ? -22.601 29.323 14.289 1.00 75.06 68 GLU A N 1
ATOM 550 C CA . GLU A 1 68 ? -23.431 28.110 14.188 1.00 75.06 68 GLU A CA 1
ATOM 551 C C . GLU A 1 68 ? -24.412 28.192 13.021 1.00 75.06 68 GLU A C 1
ATOM 553 O O . GLU A 1 68 ? -24.531 27.246 12.242 1.00 75.06 68 GLU A O 1
ATOM 558 N N . GLY A 1 69 ? -25.063 29.349 12.866 1.00 71.50 69 GLY A N 1
ATOM 559 C CA . GLY A 1 69 ? -26.013 29.594 11.785 1.00 71.50 69 GLY A CA 1
ATOM 560 C C . GLY A 1 69 ? -25.382 29.648 10.390 1.00 71.50 69 GLY A C 1
ATOM 561 O O . GLY A 1 69 ? -26.064 29.328 9.422 1.00 71.50 69 GLY A O 1
ATOM 562 N N . LYS A 1 70 ? -24.101 30.033 10.269 1.00 77.12 70 LYS A N 1
ATOM 563 C CA . LYS A 1 70 ? -23.408 30.194 8.972 1.00 77.12 70 LYS A CA 1
ATOM 564 C C . LYS A 1 70 ? -22.551 28.994 8.558 1.00 77.12 70 LYS A C 1
ATOM 566 O O . LYS A 1 70 ? -22.504 28.676 7.377 1.00 77.12 70 LYS A O 1
ATOM 571 N N . TYR A 1 71 ? -21.874 28.346 9.506 1.00 71.44 71 TYR A N 1
ATOM 572 C CA . TYR A 1 71 ? -20.856 27.314 9.246 1.00 71.44 71 TYR A CA 1
ATOM 573 C C . TYR A 1 71 ? -21.200 25.947 9.860 1.00 71.44 71 TYR A C 1
ATOM 575 O O . TYR A 1 71 ? -20.452 24.981 9.700 1.00 71.44 71 TYR A O 1
ATOM 583 N N . GLY A 1 72 ? -22.333 25.832 10.558 1.00 69.75 72 GLY A N 1
ATOM 584 C CA . GLY A 1 72 ? -22.790 24.585 11.165 1.00 69.75 72 GLY A CA 1
ATOM 585 C C . GLY A 1 72 ? -22.138 24.260 12.515 1.00 69.75 72 GLY A C 1
ATOM 586 O O . GLY A 1 72 ? -21.173 24.881 12.962 1.00 69.75 72 GLY A O 1
ATOM 587 N N . SER A 1 73 ? -22.687 23.246 13.186 1.00 65.81 73 SER A N 1
ATOM 588 C CA . SER A 1 73 ? -22.390 22.909 14.587 1.00 65.81 73 SER A CA 1
ATOM 589 C C . SER A 1 73 ? -20.981 22.350 14.834 1.00 65.81 73 SER A C 1
ATOM 591 O O . SER A 1 73 ? -20.458 22.484 15.942 1.00 65.81 73 SER A O 1
ATOM 593 N N . ALA A 1 74 ? -20.335 21.767 13.817 1.00 64.06 74 ALA A N 1
ATOM 594 C CA . ALA A 1 74 ? -18.991 21.194 13.937 1.00 64.06 74 ALA A CA 1
ATOM 595 C C . ALA A 1 74 ? -17.917 22.267 14.193 1.00 64.06 74 ALA A C 1
ATOM 597 O O . ALA A 1 74 ? -17.082 22.109 15.081 1.00 64.06 74 ALA A O 1
ATOM 598 N N . HIS A 1 75 ? -17.986 23.394 13.480 1.00 70.88 75 HIS A N 1
ATOM 599 C CA . HIS A 1 75 ? -17.040 24.503 13.637 1.00 70.88 75 HIS A CA 1
ATOM 600 C C . HIS A 1 75 ? -17.199 25.201 14.997 1.00 70.88 75 HIS A C 1
ATOM 602 O O . HIS A 1 75 ? -16.222 25.609 15.618 1.00 70.88 75 HIS A O 1
ATOM 608 N N . VAL A 1 76 ? -18.424 25.276 15.521 1.00 73.88 76 VAL A N 1
ATOM 609 C CA . VAL A 1 76 ? -18.713 25.890 16.830 1.00 73.88 76 VAL A CA 1
ATOM 610 C C . VAL A 1 76 ? -18.182 25.051 17.992 1.00 73.88 76 VAL A C 1
ATOM 612 O O . VAL A 1 76 ? -17.779 25.606 19.015 1.00 73.88 76 VAL A O 1
ATOM 615 N N . ALA A 1 77 ? -18.112 23.725 17.838 1.00 69.81 77 ALA A N 1
ATOM 616 C CA . ALA A 1 77 ? -17.541 22.842 18.853 1.00 69.81 77 ALA A CA 1
ATOM 617 C C . ALA A 1 77 ? -16.070 23.178 19.167 1.00 69.81 77 ALA A C 1
ATOM 619 O O . ALA A 1 77 ? -15.681 23.155 20.335 1.00 69.81 77 ALA A O 1
ATOM 620 N N . PHE A 1 78 ? -15.287 23.570 18.156 1.00 74.75 78 PHE A N 1
ATOM 621 C CA . PHE A 1 78 ? -13.898 24.008 18.325 1.00 74.75 78 PHE A CA 1
ATOM 622 C C . PHE A 1 78 ? -13.790 25.269 19.196 1.00 74.75 78 PHE A C 1
ATOM 624 O O . PHE A 1 78 ? -13.067 25.290 20.191 1.00 74.75 78 PHE A O 1
ATOM 631 N N . PHE A 1 79 ? -14.577 26.304 18.899 1.00 76.81 79 PHE A N 1
ATOM 632 C CA . PHE A 1 79 ? -14.561 27.542 19.684 1.00 76.81 79 PHE A CA 1
ATOM 633 C C . PHE A 1 79 ? -15.132 27.357 21.100 1.00 76.81 79 PHE A C 1
ATOM 635 O O . PHE A 1 79 ? -14.666 27.988 22.051 1.00 76.81 79 PHE A O 1
ATOM 642 N N . MET A 1 80 ? -16.103 26.455 21.280 1.00 73.62 80 MET A N 1
ATOM 643 C CA . MET A 1 80 ? -16.578 26.070 22.613 1.00 73.62 80 MET A CA 1
ATOM 644 C C . MET A 1 80 ? -15.491 25.368 23.435 1.00 73.62 80 MET A C 1
ATOM 646 O O . MET A 1 80 ? -15.412 25.605 24.643 1.00 73.62 80 MET A O 1
ATOM 650 N N . PHE A 1 81 ? -14.653 24.546 22.796 1.00 76.19 81 PHE A N 1
ATOM 651 C CA . PHE A 1 81 ? -13.499 23.914 23.434 1.00 76.19 81 PHE A CA 1
ATOM 652 C C . PHE A 1 81 ? -12.443 24.945 23.845 1.00 76.19 81 PHE A C 1
ATOM 654 O O . PHE A 1 81 ? -12.036 24.943 25.004 1.00 76.19 81 PHE A O 1
ATOM 661 N N . ILE A 1 82 ? -12.077 25.881 22.960 1.00 79.38 82 ILE A N 1
ATOM 662 C CA . ILE A 1 82 ? -11.130 26.968 23.280 1.00 79.38 82 ILE A CA 1
ATOM 663 C C . ILE A 1 82 ? -11.613 27.784 24.480 1.00 79.38 82 ILE A C 1
ATOM 665 O O . ILE A 1 82 ? -10.852 28.040 25.412 1.00 79.38 82 ILE A O 1
ATOM 669 N N . ARG A 1 83 ? -12.898 28.158 24.500 1.00 81.50 83 ARG A N 1
ATOM 670 C CA . ARG A 1 83 ? -13.480 28.902 25.623 1.00 81.50 83 ARG A CA 1
ATOM 671 C C . ARG A 1 83 ? -13.383 28.122 26.935 1.00 81.50 83 ARG A C 1
ATOM 673 O O . ARG A 1 83 ? -13.086 28.705 27.971 1.00 81.50 83 ARG A O 1
ATOM 680 N N . TRP A 1 84 ? -13.645 26.816 26.908 1.00 81.00 84 TRP A N 1
ATOM 681 C CA . TRP A 1 84 ? -13.502 25.965 28.089 1.00 81.00 84 TRP A CA 1
ATOM 682 C C . TRP A 1 84 ? -12.039 25.858 28.546 1.00 81.00 84 TRP A C 1
ATOM 684 O O . TRP A 1 84 ? -11.778 25.992 29.740 1.00 81.00 84 TRP A O 1
ATOM 694 N N . LEU A 1 85 ? -11.100 25.695 27.609 1.00 82.12 85 LEU A N 1
ATOM 695 C CA . LEU A 1 85 ? -9.666 25.615 27.891 1.00 82.12 85 LEU A CA 1
ATOM 696 C C . LEU A 1 85 ? -9.143 26.900 28.550 1.00 82.12 85 LEU A C 1
ATOM 698 O O . LEU A 1 85 ? -8.379 26.831 29.507 1.00 82.12 85 LEU A O 1
ATOM 702 N N . PHE A 1 86 ? -9.616 28.066 28.103 1.00 84.25 86 PHE A N 1
ATOM 703 C CA . PHE A 1 86 ? -9.289 29.353 28.720 1.00 84.25 86 PHE A CA 1
ATOM 704 C C . PHE A 1 86 ? -9.705 29.415 30.199 1.00 84.25 86 PHE A C 1
ATOM 706 O O . PHE A 1 86 ? -8.890 29.749 31.056 1.00 84.25 86 PHE A O 1
ATOM 713 N N . PHE A 1 87 ? -10.952 29.049 30.518 1.00 83.00 87 PHE A N 1
ATOM 714 C CA . PHE A 1 87 ? -11.428 29.047 31.907 1.00 83.00 87 PHE A CA 1
ATOM 715 C C . PHE A 1 87 ? -10.722 28.005 32.775 1.00 83.00 87 PHE A C 1
ATOM 717 O O . PHE A 1 87 ? -10.499 28.259 33.958 1.00 83.00 87 PHE A O 1
ATOM 724 N N . LEU A 1 88 ? -10.361 26.854 32.200 1.00 84.00 88 LEU A N 1
ATOM 725 C CA . LEU A 1 88 ? -9.547 25.860 32.889 1.00 84.00 88 LEU A CA 1
ATOM 726 C C . LEU A 1 88 ? -8.178 26.455 33.236 1.00 84.00 88 LEU A C 1
ATOM 728 O O . LEU A 1 88 ? -7.823 26.481 34.406 1.00 84.00 88 LEU A O 1
ATOM 732 N N . ASN A 1 89 ? -7.460 27.016 32.263 1.00 85.25 89 ASN A N 1
ATOM 733 C CA . ASN A 1 89 ? -6.144 27.619 32.488 1.00 85.25 89 ASN A CA 1
ATOM 734 C C . ASN A 1 89 ? -6.186 28.771 33.504 1.00 85.25 89 ASN A C 1
ATOM 736 O O . ASN A 1 89 ? -5.299 28.867 34.350 1.00 85.25 89 ASN A O 1
ATOM 740 N N . LEU A 1 90 ? -7.237 29.597 33.488 1.00 86.38 90 LEU A N 1
ATOM 741 C CA . LEU A 1 90 ? -7.433 30.657 34.480 1.00 86.38 90 LEU A CA 1
ATOM 742 C C . LEU A 1 90 ? -7.608 30.093 35.900 1.00 86.38 90 LEU A C 1
ATOM 744 O O . LEU A 1 90 ? -7.000 30.595 36.844 1.00 86.38 90 LEU A O 1
ATOM 748 N N . ALA A 1 91 ? -8.404 29.032 36.060 1.00 85.31 91 ALA A N 1
ATOM 749 C CA . ALA A 1 91 ? -8.585 28.373 37.353 1.00 85.31 91 ALA A CA 1
ATOM 750 C C . ALA A 1 91 ? -7.282 27.728 37.853 1.00 85.31 91 ALA A C 1
ATOM 752 O O . ALA A 1 91 ? -6.955 27.829 39.033 1.00 85.31 91 ALA A O 1
ATOM 753 N N . MET A 1 92 ? -6.514 27.111 36.954 1.00 86.75 92 MET A N 1
ATOM 754 C CA . MET A 1 92 ? -5.221 26.500 37.275 1.00 86.75 92 MET A CA 1
ATOM 755 C C . MET A 1 92 ? -4.209 27.561 37.720 1.00 86.75 92 MET A C 1
ATOM 757 O O . MET A 1 92 ? -3.568 27.403 38.756 1.00 86.75 92 MET A O 1
ATOM 761 N N . SER A 1 93 ? -4.135 28.678 36.991 1.00 86.44 93 SER A N 1
ATOM 762 C CA . SER A 1 93 ? -3.292 29.824 37.342 1.00 86.44 93 SER A CA 1
ATOM 763 C C . SER A 1 93 ? -3.662 30.409 38.709 1.00 86.44 93 SER A C 1
ATOM 765 O O . SER A 1 93 ? -2.775 30.686 39.510 1.00 86.44 93 SER A O 1
ATOM 767 N N . MET A 1 94 ? -4.956 30.512 39.031 1.00 88.00 94 MET A N 1
ATOM 768 C CA . MET A 1 94 ? -5.414 30.974 40.345 1.00 88.00 94 MET A CA 1
ATOM 769 C C . MET A 1 94 ? -4.970 30.036 41.479 1.00 88.00 94 MET A C 1
ATOM 771 O O . MET A 1 94 ? -4.532 30.511 42.524 1.00 88.00 94 MET A O 1
ATOM 775 N N . ILE A 1 95 ? -5.057 28.716 41.291 1.00 88.75 95 ILE A N 1
ATOM 776 C CA . ILE A 1 95 ? -4.633 27.739 42.307 1.00 88.75 95 ILE A CA 1
ATOM 777 C C . ILE A 1 95 ? -3.115 27.811 42.527 1.00 88.75 95 ILE A C 1
ATOM 779 O O . ILE A 1 95 ? -2.671 27.894 43.670 1.00 88.75 95 ILE A O 1
ATOM 783 N N . VAL A 1 96 ? -2.319 27.840 41.454 1.00 88.06 96 VAL A N 1
ATOM 784 C CA . VAL A 1 96 ? -0.854 27.997 41.548 1.00 88.06 96 VAL A CA 1
ATOM 785 C C . VAL A 1 96 ? -0.491 29.331 42.207 1.00 88.06 96 VAL A C 1
ATOM 787 O O . VAL A 1 96 ? 0.354 29.372 43.101 1.00 88.06 96 VAL A O 1
ATOM 790 N N . GLY A 1 97 ? -1.183 30.410 41.834 1.00 86.38 97 GLY A N 1
ATOM 791 C CA . GLY A 1 97 ? -1.010 31.736 42.419 1.00 86.38 97 GLY A CA 1
ATOM 792 C C . GLY A 1 97 ? -1.236 31.757 43.929 1.00 86.38 97 GLY A C 1
ATOM 793 O O . GLY A 1 97 ? -0.419 32.299 44.665 1.00 86.38 97 GLY A O 1
ATOM 794 N N . LEU A 1 98 ? -2.317 31.133 44.402 1.00 87.50 98 LEU A N 1
ATOM 795 C CA . LEU A 1 98 ? -2.701 31.153 45.815 1.00 87.50 98 LEU A CA 1
ATOM 796 C C . LEU A 1 98 ? -1.861 30.228 46.700 1.00 87.50 98 LEU A C 1
ATOM 798 O O . LEU A 1 98 ? -1.570 30.593 47.835 1.00 87.50 98 LEU A O 1
ATOM 802 N N . PHE A 1 99 ? -1.508 29.035 46.216 1.00 86.75 99 PHE A N 1
ATOM 803 C CA . PHE A 1 99 ? -0.861 28.009 47.042 1.00 86.75 99 PHE A CA 1
ATOM 804 C C . PHE A 1 99 ? 0.653 27.912 46.839 1.00 86.75 99 PHE A C 1
ATOM 806 O O . PHE A 1 99 ? 1.346 27.389 47.705 1.00 86.75 99 PHE A O 1
ATOM 813 N N . ILE A 1 100 ? 1.198 28.387 45.723 1.00 86.06 100 ILE A N 1
ATOM 814 C CA . ILE A 1 100 ? 2.635 28.262 45.448 1.00 86.06 100 ILE A CA 1
ATOM 815 C C . ILE A 1 100 ? 3.284 29.648 45.425 1.00 86.06 100 ILE A C 1
ATOM 817 O O . ILE A 1 100 ? 4.167 29.919 46.236 1.00 86.06 100 ILE A O 1
ATOM 821 N N . ILE A 1 101 ? 2.803 30.549 44.563 1.00 85.94 101 ILE A N 1
ATOM 822 C CA . ILE A 1 101 ? 3.432 31.865 44.356 1.00 85.94 101 ILE A CA 1
ATOM 823 C C . ILE A 1 101 ? 3.259 32.766 45.586 1.00 85.94 101 ILE A C 1
ATOM 825 O O . ILE A 1 101 ? 4.236 33.286 46.117 1.00 85.94 101 ILE A O 1
ATOM 829 N N . LEU A 1 102 ? 2.027 32.934 46.073 1.00 83.81 102 LEU A N 1
ATOM 830 C CA . LEU A 1 102 ? 1.716 33.875 47.153 1.00 83.81 102 LEU A CA 1
ATOM 831 C C . LEU A 1 102 ? 2.441 33.552 48.477 1.00 83.81 102 LEU A C 1
ATOM 833 O O . LEU A 1 102 ? 3.016 34.475 49.056 1.00 83.81 102 LEU A O 1
ATOM 837 N N . PRO A 1 103 ? 2.500 32.289 48.954 1.00 81.38 103 PRO A N 1
ATOM 838 C CA . PRO A 1 103 ? 3.286 31.945 50.140 1.00 81.38 103 PRO A CA 1
ATOM 839 C C . PRO A 1 103 ? 4.793 32.163 49.945 1.00 81.38 103 PRO A C 1
ATOM 841 O O . PRO A 1 103 ? 5.466 32.611 50.871 1.00 81.38 103 PRO A O 1
ATOM 844 N N . SER A 1 104 ? 5.312 31.891 48.742 1.00 79.06 104 SER A N 1
ATOM 845 C CA . SER A 1 104 ? 6.727 32.087 48.410 1.00 79.06 104 SER A CA 1
ATOM 846 C C . SER A 1 104 ? 7.119 33.569 48.464 1.00 79.06 104 SER A C 1
ATOM 848 O O . SER A 1 104 ? 8.067 33.928 49.159 1.00 79.06 104 SER A O 1
ATOM 850 N N . GLU A 1 105 ? 6.352 34.453 47.824 1.00 80.06 105 GLU A N 1
ATOM 851 C CA . GLU A 1 105 ? 6.628 35.899 47.799 1.00 80.06 105 GLU A CA 1
ATOM 852 C C . GLU A 1 105 ? 6.492 36.558 49.179 1.00 80.06 105 GLU A C 1
ATOM 854 O O . GLU A 1 105 ? 7.353 37.336 49.597 1.00 80.06 105 GLU A O 1
ATOM 859 N N . LEU A 1 106 ? 5.446 36.204 49.938 1.00 74.81 106 LEU A N 1
ATOM 860 C CA . LEU A 1 106 ? 5.253 36.705 51.305 1.00 74.81 106 LEU A CA 1
ATOM 861 C C . LEU A 1 106 ? 6.433 36.346 52.219 1.00 74.81 106 LEU A C 1
ATOM 863 O O . LEU A 1 106 ? 6.835 37.153 53.061 1.00 74.81 106 LEU A O 1
ATOM 867 N N . SER A 1 107 ? 7.009 35.155 52.041 1.00 65.50 107 SER A N 1
ATOM 868 C CA . SER A 1 107 ? 8.170 34.710 52.816 1.00 65.50 107 SER A CA 1
ATOM 869 C C . SER A 1 107 ? 9.454 35.458 52.436 1.00 65.50 107 SER A C 1
ATOM 871 O O . SER A 1 107 ? 10.217 35.858 53.316 1.00 65.50 107 SER A O 1
ATOM 873 N N . HIS A 1 108 ? 9.658 35.737 51.146 1.00 64.25 108 HIS A N 1
ATOM 874 C CA . HIS A 1 108 ? 10.832 36.465 50.665 1.00 64.25 108 HIS A CA 1
ATOM 875 C C . HIS A 1 108 ? 10.817 37.929 51.140 1.00 64.25 108 HIS A C 1
ATOM 877 O O . HIS A 1 108 ? 11.855 38.481 51.513 1.00 64.25 108 HIS A O 1
ATOM 883 N N . LEU A 1 109 ? 9.628 38.543 51.202 1.00 60.06 109 LEU A N 1
ATOM 884 C CA . LEU A 1 109 ? 9.410 39.865 51.800 1.00 60.06 109 LEU A CA 1
ATOM 885 C C . LEU A 1 109 ? 9.724 39.878 53.306 1.00 60.06 109 LEU A C 1
ATOM 887 O O . LEU A 1 109 ? 10.367 40.810 53.790 1.00 60.06 109 LEU A O 1
ATOM 891 N N . SER A 1 110 ? 9.323 38.835 54.041 1.00 58.53 110 SER A N 1
ATOM 892 C CA . SER A 1 110 ? 9.627 38.683 55.472 1.00 58.53 110 SER A CA 1
ATOM 893 C C . SER A 1 110 ? 11.134 38.562 55.741 1.00 58.53 110 SER A C 1
ATOM 895 O O . SER A 1 110 ? 11.653 39.238 56.633 1.00 58.53 110 SER A O 1
ATOM 897 N N . GLU A 1 111 ? 11.854 37.757 54.955 1.00 55.31 111 GLU A N 1
ATOM 898 C CA . GLU A 1 111 ? 13.297 37.555 55.128 1.00 55.31 111 GLU A CA 1
ATOM 899 C C . GLU A 1 111 ? 14.101 38.818 54.772 1.00 55.31 111 GLU A C 1
ATOM 901 O O . GLU A 1 111 ? 15.079 39.153 55.447 1.00 55.31 111 GLU A O 1
ATOM 906 N N . HIS A 1 112 ? 13.666 39.559 53.746 1.00 51.78 112 HIS A N 1
ATOM 907 C CA . HIS A 1 112 ? 14.284 40.830 53.370 1.00 51.78 112 HIS A CA 1
ATOM 908 C C . HIS A 1 112 ? 14.100 41.883 54.471 1.00 51.78 112 HIS A C 1
ATOM 910 O O . HIS A 1 112 ? 15.077 42.519 54.862 1.00 51.78 112 HIS A O 1
ATOM 916 N N . CYS A 1 113 ? 12.896 41.985 55.050 1.00 44.59 113 CYS A N 1
ATOM 917 C CA . CYS A 1 113 ? 12.589 42.927 56.128 1.00 44.59 113 CYS A CA 1
ATOM 918 C C . CYS A 1 113 ? 13.384 42.640 57.421 1.00 44.59 113 CYS A C 1
ATOM 920 O O . CYS A 1 113 ? 13.769 43.571 58.128 1.00 44.59 113 CYS A O 1
ATOM 922 N N . SER A 1 114 ? 13.690 41.367 57.714 1.00 50.50 114 SER A N 1
ATOM 923 C CA . SER A 1 114 ? 14.532 40.983 58.860 1.00 50.50 114 SER A CA 1
ATOM 924 C C . SER A 1 114 ? 16.016 41.320 58.661 1.00 50.50 114 SER A C 1
ATOM 926 O O . SER A 1 114 ? 16.699 41.629 59.638 1.00 50.50 114 SER A O 1
ATOM 928 N N . LYS A 1 115 ? 16.534 41.266 57.424 1.00 48.31 115 LYS A N 1
ATOM 929 C CA . LYS A 1 115 ? 17.938 41.613 57.124 1.00 48.31 115 LYS A CA 1
ATOM 930 C C . LYS A 1 115 ? 18.176 43.120 57.173 1.00 48.31 115 LYS A C 1
ATOM 932 O O . LYS A 1 115 ? 19.170 43.548 57.751 1.00 48.31 115 LYS A O 1
ATOM 937 N N . THR A 1 116 ? 17.232 43.925 56.677 1.00 46.47 116 THR A N 1
ATOM 938 C CA . THR A 1 116 ? 17.340 45.393 56.754 1.00 46.47 116 THR A CA 1
ATOM 939 C C . THR A 1 116 ? 17.306 45.895 58.196 1.00 46.47 116 THR A C 1
ATOM 941 O O . THR A 1 116 ? 18.018 46.841 58.517 1.00 46.47 116 THR A O 1
ATOM 944 N N . PHE A 1 117 ? 16.529 45.256 59.081 1.00 44.97 117 PHE A N 1
ATOM 945 C CA . PHE A 1 117 ? 16.461 45.608 60.508 1.00 44.97 117 PHE A CA 1
ATOM 946 C C . PHE A 1 117 ? 17.770 45.318 61.269 1.00 44.97 117 PHE A C 1
ATOM 948 O O . PHE A 1 117 ? 18.160 46.097 62.137 1.00 44.97 117 PHE A O 1
ATOM 955 N N . ASN A 1 118 ? 18.492 44.247 60.916 1.00 44.91 118 ASN A N 1
ATOM 956 C CA . ASN A 1 118 ? 19.792 43.928 61.522 1.00 44.91 118 ASN A CA 1
ATOM 957 C C . ASN A 1 118 ? 20.937 44.819 61.009 1.00 44.91 118 ASN A C 1
ATOM 959 O O . ASN A 1 118 ? 21.855 45.110 61.770 1.00 44.91 118 ASN A O 1
ATOM 963 N N . GLU A 1 119 ? 20.882 45.289 59.759 1.00 44.56 119 GLU A N 1
ATOM 964 C CA . GLU A 1 119 ? 21.907 46.190 59.202 1.00 44.56 119 GLU A CA 1
ATOM 965 C C . GLU A 1 119 ? 21.703 47.661 59.608 1.00 44.56 119 GLU A C 1
ATOM 967 O O . GLU A 1 119 ? 22.672 48.405 59.743 1.00 44.56 119 GLU A O 1
ATOM 972 N N . SER A 1 120 ? 20.463 48.083 59.878 1.00 44.22 120 SER A N 1
ATOM 973 C CA . SER A 1 120 ? 20.139 49.452 60.324 1.00 44.22 120 SER A CA 1
ATOM 974 C C . SER A 1 120 ? 20.069 49.625 61.852 1.00 44.22 120 SER A C 1
ATOM 976 O O . SER A 1 120 ? 20.017 50.753 62.340 1.00 44.22 120 SER A O 1
ATOM 978 N N . GLY A 1 121 ? 20.151 48.536 62.627 1.00 42.19 121 GLY A N 1
ATOM 979 C CA . GLY A 1 121 ? 20.131 48.545 64.098 1.00 42.19 121 GLY A CA 1
ATOM 980 C C . GLY A 1 121 ? 21.456 48.918 64.784 1.00 42.19 121 GLY A C 1
ATOM 981 O O . GLY A 1 121 ? 21.504 48.991 66.012 1.00 42.19 121 GLY A O 1
ATOM 982 N N . ALA A 1 122 ? 22.523 49.188 64.025 1.00 38.22 122 ALA A N 1
ATOM 983 C CA . ALA A 1 122 ? 23.831 49.600 64.540 1.00 38.22 122 ALA A CA 1
ATOM 984 C C . ALA A 1 122 ? 24.105 51.107 64.344 1.00 38.22 122 ALA A C 1
ATOM 986 O O . ALA A 1 122 ? 25.153 51.488 63.836 1.00 38.22 122 ALA A O 1
ATOM 987 N N . SER A 1 123 ? 23.180 51.988 64.749 1.00 32.53 123 SER A N 1
ATOM 988 C CA . SER A 1 123 ? 23.500 53.394 65.063 1.00 32.53 123 SER A CA 1
ATOM 989 C C . SER A 1 123 ? 22.408 54.066 65.915 1.00 32.53 123 SER A C 1
ATOM 991 O O . SER A 1 123 ? 21.305 54.339 65.461 1.00 32.53 123 SER A O 1
ATOM 993 N N . GLN A 1 124 ? 22.749 54.275 67.187 1.00 34.75 124 GLN A N 1
ATOM 994 C CA . GLN A 1 124 ? 22.301 55.300 68.146 1.00 34.75 124 GLN A CA 1
ATOM 995 C C . GLN A 1 124 ? 20.890 55.955 68.079 1.00 34.75 124 GLN A C 1
ATOM 997 O O . GLN A 1 124 ? 20.611 56.863 67.311 1.00 34.75 124 GLN A O 1
ATOM 1002 N N . THR A 1 125 ? 20.131 55.647 69.145 1.00 30.45 125 THR A N 1
ATOM 1003 C CA . THR A 1 125 ? 19.420 56.545 70.097 1.00 30.45 125 THR A CA 1
ATOM 1004 C C . THR A 1 125 ? 18.166 57.363 69.724 1.00 30.45 125 THR A C 1
ATOM 1006 O O . THR A 1 125 ? 18.203 58.290 68.930 1.00 30.45 125 THR A O 1
ATOM 1009 N N . ARG A 1 126 ? 17.134 57.136 70.567 1.00 31.12 126 ARG A N 1
ATOM 1010 C CA . ARG A 1 126 ? 16.112 58.063 71.120 1.00 31.12 126 ARG A CA 1
ATOM 1011 C C . ARG A 1 126 ? 15.252 58.870 70.130 1.00 31.12 126 ARG A C 1
ATOM 1013 O O . ARG A 1 126 ? 15.592 59.988 69.775 1.00 31.12 126 ARG A O 1
ATOM 1020 N N . SER A 1 127 ? 14.000 58.448 69.935 1.00 30.84 127 SER A N 1
ATOM 1021 C CA . SER A 1 127 ? 12.823 58.951 70.683 1.00 30.84 127 SER A CA 1
ATOM 1022 C C . SER A 1 127 ? 11.499 58.728 69.924 1.00 30.84 127 SER A C 1
ATOM 1024 O O . SER A 1 127 ? 11.374 59.031 68.747 1.00 30.84 127 SER A O 1
ATOM 1026 N N . SER A 1 128 ? 10.517 58.208 70.668 1.00 33.84 128 SER A N 1
ATOM 1027 C CA . SER A 1 128 ? 9.070 58.456 70.558 1.00 33.84 128 SER A CA 1
ATOM 1028 C C . SER A 1 128 ? 8.299 58.082 69.275 1.00 33.84 128 SER A C 1
ATOM 1030 O O . SER A 1 128 ? 8.027 58.925 68.431 1.00 33.84 128 SER A O 1
ATOM 1032 N N . GLY A 1 129 ? 7.737 56.863 69.287 1.00 27.95 129 GLY A N 1
ATOM 1033 C CA . GLY A 1 129 ? 6.297 56.664 69.046 1.00 27.95 129 GLY A CA 1
ATOM 1034 C C . GLY A 1 129 ? 5.866 55.989 67.737 1.00 27.95 129 GLY A C 1
ATOM 1035 O O . GLY A 1 129 ? 5.630 56.675 66.756 1.00 27.95 129 GLY A O 1
ATOM 1036 N N . LEU A 1 130 ? 5.615 54.673 67.763 1.00 28.12 130 LEU A N 1
ATOM 1037 C CA . LEU A 1 130 ? 4.261 54.092 67.675 1.00 28.12 130 LEU A CA 1
ATOM 1038 C C . LEU A 1 130 ? 4.326 52.570 67.921 1.00 28.12 130 LEU A C 1
ATOM 1040 O O . LEU A 1 130 ? 5.278 51.888 67.561 1.00 28.12 130 LEU A O 1
ATOM 1044 N N . ILE A 1 131 ? 3.306 52.060 68.595 1.00 35.31 131 ILE A N 1
ATOM 1045 C CA . ILE A 1 131 ? 3.203 50.738 69.216 1.00 35.31 131 ILE A CA 1
ATOM 1046 C C . ILE A 1 131 ? 3.186 49.605 68.171 1.00 35.31 131 ILE A C 1
ATOM 1048 O O . ILE A 1 131 ? 2.173 49.411 67.511 1.00 35.31 131 ILE A O 1
ATOM 1052 N N . VAL A 1 132 ? 4.257 48.801 68.095 1.00 29.20 132 VAL A N 1
ATOM 1053 C CA . VAL A 1 132 ? 4.224 47.378 67.670 1.00 29.20 132 VAL A CA 1
ATOM 1054 C C . VAL A 1 132 ? 5.211 46.580 68.540 1.00 29.20 132 VAL A C 1
ATOM 1056 O O . VAL A 1 132 ? 6.157 45.959 68.073 1.00 29.20 132 VAL A O 1
ATOM 1059 N N . GLY A 1 133 ? 5.030 46.659 69.859 1.00 28.47 133 GLY A N 1
ATOM 1060 C CA . GLY A 1 133 ? 5.868 45.996 70.867 1.00 28.47 133 GLY A CA 1
ATOM 1061 C C . GLY A 1 133 ? 5.270 44.710 71.439 1.00 28.47 133 GLY A C 1
ATOM 1062 O O . GLY A 1 133 ? 5.429 44.473 72.626 1.00 28.47 133 GLY A O 1
ATOM 1063 N N . SER A 1 134 ? 4.539 43.912 70.648 1.00 28.70 134 SER A N 1
ATOM 1064 C CA . SER A 1 134 ? 3.860 42.704 71.164 1.00 28.70 134 SER A CA 1
ATOM 1065 C C . SER A 1 134 ? 3.993 41.443 70.292 1.00 28.70 134 SER A C 1
ATOM 1067 O O . SER A 1 134 ? 3.254 40.485 70.495 1.00 28.70 134 SER A O 1
ATOM 1069 N N . LEU A 1 135 ? 4.932 41.400 69.340 1.00 30.81 135 LEU A N 1
ATOM 1070 C CA . LEU A 1 135 ? 5.237 40.177 68.566 1.00 30.81 135 LEU A CA 1
ATOM 1071 C C . LEU A 1 135 ? 6.711 39.745 68.648 1.00 30.81 135 LEU A C 1
ATOM 1073 O O . LEU A 1 135 ? 7.108 38.794 67.987 1.00 30.81 135 LEU A O 1
ATOM 1077 N N . VAL A 1 136 ? 7.510 40.404 69.492 1.00 30.09 136 VAL A N 1
ATOM 1078 C CA . VAL A 1 136 ? 8.931 40.066 69.716 1.00 30.09 136 VAL A CA 1
ATOM 1079 C C . VAL A 1 136 ? 9.117 39.141 70.934 1.00 30.09 136 VAL A C 1
ATOM 1081 O O . VAL A 1 136 ? 10.203 38.626 71.170 1.00 30.09 136 VAL A O 1
ATOM 1084 N N . GLU A 1 137 ? 8.044 38.826 71.666 1.00 29.30 137 GLU A N 1
ATOM 1085 C CA . GLU A 1 137 ? 8.076 37.965 72.859 1.00 29.30 137 GLU A CA 1
ATOM 1086 C C . GLU A 1 137 ? 7.582 36.534 72.581 1.00 29.30 137 GLU A C 1
ATOM 1088 O O . GLU A 1 137 ? 6.764 35.944 73.282 1.00 29.30 137 GLU A O 1
ATOM 1093 N N . SER A 1 138 ? 8.087 35.941 71.506 1.00 29.45 138 SER A N 1
ATOM 1094 C CA . SER A 1 138 ? 8.098 34.488 71.332 1.00 29.45 138 SER A CA 1
ATOM 1095 C C . SER A 1 138 ? 9.430 34.123 70.702 1.00 29.45 138 SER A C 1
ATOM 1097 O O . SER A 1 138 ? 9.542 33.917 69.497 1.00 29.45 138 SER A O 1
ATOM 1099 N N . GLY A 1 139 ? 10.466 34.143 71.542 1.00 35.50 139 GLY A N 1
ATOM 1100 C CA . GLY A 1 139 ? 11.811 33.732 71.179 1.00 35.50 139 GLY A CA 1
ATOM 1101 C C . GLY A 1 139 ? 11.808 32.325 70.593 1.00 35.50 139 GLY A C 1
ATOM 1102 O O . GLY A 1 139 ? 11.624 31.352 71.315 1.00 35.50 139 GLY A O 1
ATOM 1103 N N . VAL A 1 140 ? 12.023 32.237 69.283 1.00 29.59 140 VAL A N 1
ATOM 1104 C CA . VAL A 1 140 ? 12.449 31.025 68.581 1.00 29.59 140 VAL A CA 1
ATOM 1105 C C . VAL A 1 140 ? 13.366 31.467 67.439 1.00 29.59 140 VAL A C 1
ATOM 1107 O O . VAL A 1 140 ? 12.986 31.488 66.274 1.00 29.59 140 VAL A O 1
ATOM 1110 N N . LEU A 1 141 ? 14.585 31.883 67.776 1.00 33.41 141 LEU A N 1
ATOM 1111 C CA . LEU A 1 141 ? 15.687 31.974 66.822 1.00 33.41 141 LEU A CA 1
ATOM 1112 C C . LEU A 1 141 ? 16.908 31.305 67.448 1.00 33.41 141 LEU A C 1
ATOM 1114 O O . LEU A 1 141 ? 17.221 31.555 68.607 1.00 33.41 141 LEU A O 1
ATOM 1118 N N . ALA A 1 142 ? 17.564 30.477 66.634 1.00 29.14 142 ALA A N 1
ATOM 1119 C CA . ALA A 1 142 ? 18.671 29.572 66.946 1.00 29.14 142 ALA A CA 1
ATOM 1120 C C . ALA A 1 142 ? 18.275 28.240 67.612 1.00 29.14 142 ALA A C 1
ATOM 1122 O O . ALA A 1 142 ? 18.570 27.996 68.776 1.00 29.14 142 ALA A O 1
ATOM 1123 N N . LEU A 1 143 ? 17.697 27.326 66.825 1.00 26.34 143 LEU A N 1
ATOM 1124 C CA . LEU A 1 143 ? 17.902 25.892 67.041 1.00 26.34 143 LEU A CA 1
ATOM 1125 C C . LEU A 1 143 ? 18.297 25.219 65.721 1.00 26.34 143 LEU A C 1
ATOM 1127 O O . LEU A 1 143 ? 17.512 25.129 64.783 1.00 26.34 143 LEU A O 1
ATOM 1131 N N . GLU A 1 144 ? 19.578 24.856 65.683 1.00 26.88 144 GLU A N 1
ATOM 1132 C CA . GLU A 1 144 ? 20.224 23.765 64.948 1.00 26.88 144 GLU A CA 1
ATOM 1133 C C . GLU A 1 144 ? 19.428 23.076 63.831 1.00 26.88 144 GLU A C 1
ATOM 1135 O O . GLU A 1 144 ? 18.566 22.225 64.043 1.00 26.88 144 GLU A O 1
ATOM 1140 N N . TYR A 1 145 ? 19.854 23.374 62.607 1.00 30.78 145 TYR A N 1
ATOM 1141 C CA . TYR A 1 145 ? 19.574 22.597 61.410 1.00 30.78 145 TYR A CA 1
ATOM 1142 C C . TYR A 1 145 ? 20.333 21.262 61.504 1.00 30.78 145 TYR A C 1
ATOM 1144 O O . TYR A 1 145 ? 21.546 21.218 61.297 1.00 30.78 145 TYR A O 1
ATOM 1152 N N . ARG A 1 146 ? 19.644 20.167 61.837 1.00 27.20 146 ARG A N 1
ATOM 1153 C CA . ARG A 1 146 ? 20.185 18.806 61.704 1.00 27.20 146 ARG A CA 1
ATOM 1154 C C . ARG A 1 146 ? 19.375 18.040 60.670 1.00 27.20 146 ARG A C 1
ATOM 1156 O O . ARG A 1 146 ? 18.478 17.278 61.010 1.00 27.20 146 ARG A O 1
ATOM 1163 N N . GLU A 1 147 ? 19.709 18.246 59.401 1.00 36.12 147 GLU A N 1
ATOM 1164 C CA . GLU A 1 147 ? 19.233 17.392 58.315 1.00 36.12 147 GLU A CA 1
ATOM 1165 C C . GLU A 1 147 ? 20.287 16.323 58.010 1.00 36.12 147 GLU A C 1
ATOM 1167 O O . GLU A 1 147 ? 21.304 16.580 57.371 1.00 36.12 147 GLU A O 1
ATOM 1172 N N . ASN A 1 148 ? 20.024 15.103 58.483 1.00 28.08 148 ASN A N 1
ATOM 1173 C CA . ASN A 1 148 ? 20.537 13.892 57.850 1.00 28.08 148 ASN A CA 1
ATOM 1174 C C . ASN A 1 148 ? 19.720 13.678 56.567 1.00 28.08 148 ASN A C 1
ATOM 1176 O O . ASN A 1 148 ? 18.656 13.063 56.598 1.00 28.08 148 ASN A O 1
ATOM 1180 N N . MET A 1 149 ? 20.203 14.210 55.451 1.00 30.89 149 MET A N 1
ATOM 1181 C CA . MET A 1 149 ? 19.800 13.791 54.111 1.00 30.89 149 MET A CA 1
ATOM 1182 C C . MET A 1 149 ? 21.081 13.400 53.381 1.00 30.89 149 MET A C 1
ATOM 1184 O O . MET A 1 149 ? 21.887 14.257 53.016 1.00 30.89 149 MET A O 1
ATOM 1188 N N . ASP A 1 150 ? 21.284 12.093 53.212 1.00 27.25 150 ASP A N 1
ATOM 1189 C CA . ASP A 1 150 ? 22.325 11.521 52.361 1.00 27.25 150 ASP A CA 1
ATOM 1190 C C . ASP A 1 150 ? 22.031 11.876 50.893 1.00 27.25 150 ASP A C 1
ATOM 1192 O O . ASP A 1 150 ? 21.492 11.076 50.127 1.00 27.25 150 ASP A O 1
ATOM 1196 N N . ASN A 1 151 ? 22.378 13.093 50.479 1.00 33.97 151 ASN A N 1
ATOM 1197 C CA . ASN A 1 151 ? 22.368 13.485 49.075 1.00 33.97 151 ASN A CA 1
ATOM 1198 C C . ASN A 1 151 ? 23.616 12.909 48.397 1.00 33.97 151 ASN A C 1
ATOM 1200 O O . ASN A 1 151 ? 24.647 13.568 48.275 1.00 33.97 151 ASN A O 1
ATOM 1204 N N . LYS A 1 152 ? 23.523 11.653 47.952 1.00 30.47 152 LYS A N 1
ATOM 1205 C CA . LYS A 1 152 ? 24.451 11.106 46.958 1.00 30.47 152 LYS A CA 1
ATOM 1206 C C . LYS A 1 152 ? 24.185 11.800 45.623 1.00 30.47 152 LYS A C 1
ATOM 1208 O O . LYS A 1 152 ? 23.183 11.520 44.969 1.00 30.47 152 LYS A O 1
ATOM 1213 N N . CYS A 1 153 ? 25.077 12.699 45.218 1.00 30.95 153 CYS A N 1
ATOM 1214 C CA . CYS A 1 153 ? 25.131 13.164 43.837 1.00 30.95 153 CYS A CA 1
ATOM 1215 C C . CYS A 1 153 ? 25.524 11.978 42.942 1.00 30.95 153 CYS A C 1
ATOM 1217 O O . CYS A 1 153 ? 26.540 11.329 43.186 1.00 30.95 153 CYS A O 1
ATOM 1219 N N . PHE A 1 154 ? 24.698 11.672 41.941 1.00 29.70 154 PHE A N 1
ATOM 1220 C CA . PHE A 1 154 ? 25.034 10.710 40.895 1.00 29.70 154 PHE A CA 1
ATOM 1221 C C . PHE A 1 154 ? 26.111 11.316 39.990 1.00 29.70 154 PHE A C 1
ATOM 1223 O O . PHE A 1 154 ? 25.884 12.350 39.366 1.00 29.70 154 PHE A O 1
ATOM 1230 N N . GLU A 1 155 ? 27.267 10.661 39.902 1.00 30.83 155 GLU A N 1
ATOM 1231 C CA . GLU A 1 155 ? 28.163 10.819 38.759 1.00 30.83 155 GLU A CA 1
ATOM 1232 C C . GLU A 1 155 ? 27.460 10.239 37.533 1.00 30.83 155 GLU A C 1
ATOM 1234 O O . GLU A 1 155 ? 27.078 9.071 37.542 1.00 30.83 155 GLU A O 1
ATOM 1239 N N . ASN A 1 156 ? 27.279 11.050 36.492 1.00 29.75 156 ASN A N 1
ATOM 1240 C CA . ASN A 1 156 ? 27.356 10.574 35.118 1.00 29.75 156 ASN A CA 1
ATOM 1241 C C . ASN A 1 156 ? 27.751 11.726 34.186 1.00 29.75 156 ASN A C 1
ATOM 1243 O O . ASN A 1 156 ? 27.148 12.794 34.171 1.00 29.75 156 ASN A O 1
ATOM 1247 N N . GLU A 1 157 ? 28.836 11.439 33.478 1.00 36.81 157 GLU A N 1
ATOM 1248 C CA . GLU A 1 157 ? 29.487 12.088 32.345 1.00 36.81 157 GLU A CA 1
ATOM 1249 C C . GLU A 1 157 ? 28.828 13.348 31.751 1.00 36.81 157 GLU A C 1
ATOM 1251 O O . GLU A 1 157 ? 27.830 13.289 31.036 1.00 36.81 157 GLU A O 1
ATOM 1256 N N . GLY A 1 158 ? 29.521 14.479 31.938 1.00 36.06 158 GLY A N 1
ATOM 1257 C CA . GLY A 1 158 ? 29.497 15.605 31.006 1.00 36.06 158 GLY A CA 1
ATOM 1258 C C . GLY A 1 158 ? 28.611 16.790 31.390 1.00 36.06 158 GLY A C 1
ATOM 1259 O O . GLY A 1 158 ? 27.597 17.007 30.744 1.00 36.06 158 GLY A O 1
ATOM 1260 N N . THR A 1 159 ? 29.018 17.597 32.382 1.00 30.98 159 THR A N 1
ATOM 1261 C CA . THR A 1 159 ? 29.169 19.078 32.306 1.00 30.98 159 THR A CA 1
ATOM 1262 C C . THR A 1 159 ? 29.418 19.722 33.688 1.00 30.98 159 THR A C 1
ATOM 1264 O O . THR A 1 159 ? 28.740 19.425 34.661 1.00 30.98 159 THR A O 1
ATOM 1267 N N . ALA A 1 160 ? 30.412 20.622 33.716 1.00 28.67 160 ALA A N 1
ATOM 1268 C CA . ALA A 1 160 ? 30.838 21.574 34.760 1.00 28.67 160 ALA A CA 1
ATOM 1269 C C . ALA A 1 160 ? 31.362 21.052 36.125 1.00 28.67 160 ALA A C 1
ATOM 1271 O O . ALA A 1 160 ? 30.637 20.650 37.027 1.00 28.67 160 ALA A O 1
ATOM 1272 N N . VAL A 1 161 ? 32.683 21.183 36.279 1.00 28.80 161 VAL A N 1
ATOM 1273 C CA . VAL A 1 161 ? 33.507 20.941 37.474 1.00 28.80 161 VAL A CA 1
ATOM 1274 C C . VAL A 1 161 ? 33.347 22.076 38.501 1.00 28.80 161 VAL A C 1
ATOM 1276 O O . VAL A 1 161 ? 33.584 23.235 38.168 1.00 28.80 161 VAL A O 1
ATOM 1279 N N . CYS A 1 162 ? 33.081 21.752 39.772 1.00 28.91 162 CYS A N 1
ATOM 1280 C CA . CYS A 1 162 ? 33.541 22.559 40.912 1.00 28.91 162 CYS A CA 1
ATOM 1281 C C . CYS A 1 162 ? 34.722 21.821 41.563 1.00 28.91 162 CYS A C 1
ATOM 1283 O O . CYS A 1 162 ? 34.549 20.750 42.142 1.00 28.91 162 CYS A O 1
ATOM 1285 N N . GLY A 1 163 ? 35.936 22.353 41.408 1.00 31.83 163 GLY A N 1
ATOM 1286 C CA . GLY A 1 163 ? 37.168 21.731 41.899 1.00 31.83 163 GLY A CA 1
ATOM 1287 C C . GLY A 1 163 ? 37.330 21.801 43.425 1.00 31.83 163 GLY A C 1
ATOM 1288 O O . GLY A 1 163 ? 37.180 22.871 44.003 1.00 31.83 163 GLY A O 1
ATOM 1289 N N . MET A 1 164 ? 37.607 20.635 44.033 1.00 33.75 164 MET A N 1
ATOM 1290 C CA . MET A 1 164 ? 38.810 20.273 44.829 1.00 33.75 164 MET A CA 1
ATOM 1291 C C . MET A 1 164 ? 39.426 21.356 45.755 1.00 33.75 164 MET A C 1
ATOM 1293 O O . MET A 1 164 ? 39.749 22.432 45.277 1.00 33.75 164 MET A O 1
ATOM 1297 N N . ASN A 1 165 ? 39.753 21.178 47.047 1.00 37.09 165 ASN A N 1
ATOM 1298 C CA . ASN A 1 165 ? 39.901 20.043 47.972 1.00 37.09 165 ASN A CA 1
ATOM 1299 C C . ASN A 1 165 ? 39.802 20.587 49.418 1.00 37.09 165 ASN A C 1
ATOM 1301 O O . ASN A 1 165 ? 40.456 21.585 49.693 1.00 37.09 165 ASN A O 1
ATOM 1305 N N . ASP A 1 166 ? 39.011 19.954 50.293 1.00 31.41 166 ASP A N 1
ATOM 1306 C CA . ASP A 1 166 ? 39.174 19.834 51.764 1.00 31.41 166 ASP A CA 1
ATOM 1307 C C . ASP A 1 166 ? 37.803 19.635 52.425 1.00 31.41 166 ASP A C 1
ATOM 1309 O O . ASP A 1 166 ? 37.035 20.563 52.677 1.00 31.41 166 ASP A O 1
ATOM 1313 N N . TRP A 1 167 ? 37.472 18.374 52.699 1.00 46.28 167 TRP A N 1
ATOM 1314 C CA . TRP A 1 167 ? 36.204 17.979 53.306 1.00 46.28 167 TRP A CA 1
ATOM 1315 C C . TRP A 1 167 ? 36.325 17.987 54.827 1.00 46.28 167 TRP A C 1
ATOM 1317 O O . TRP A 1 167 ? 36.460 16.940 55.452 1.00 46.28 167 TRP A O 1
ATOM 1327 N N . THR A 1 168 ? 36.248 19.171 55.436 1.00 38.25 168 THR A N 1
ATOM 1328 C CA . THR A 1 168 ? 35.901 19.298 56.859 1.00 38.25 168 THR A CA 1
ATOM 1329 C C . THR A 1 168 ? 34.928 20.469 57.077 1.00 38.25 168 THR A C 1
ATOM 1331 O O . THR A 1 168 ? 35.209 21.621 56.769 1.00 38.25 168 THR A O 1
ATOM 1334 N N . ASN A 1 169 ? 33.733 20.150 57.591 1.00 45.97 169 ASN A N 1
ATOM 1335 C CA . ASN A 1 169 ? 32.742 21.066 58.183 1.00 45.97 169 ASN A CA 1
ATOM 1336 C C . ASN A 1 169 ? 32.200 22.257 57.362 1.00 45.97 169 ASN A C 1
ATOM 1338 O O . ASN A 1 169 ? 31.965 23.325 57.922 1.00 45.97 169 ASN A O 1
ATOM 1342 N N . THR A 1 170 ? 31.875 22.089 56.078 1.00 43.94 170 THR A N 1
ATOM 1343 C CA . THR A 1 170 ? 31.132 23.126 55.320 1.00 43.94 170 THR A CA 1
ATOM 1344 C C . THR A 1 170 ? 30.155 22.552 54.278 1.00 43.94 170 THR A C 1
ATOM 1346 O O . THR A 1 170 ? 30.184 22.901 53.103 1.00 43.94 170 THR A O 1
ATOM 1349 N N . SER A 1 171 ? 29.212 21.699 54.693 1.00 49.62 171 SER A N 1
ATOM 1350 C CA . SER A 1 171 ? 28.186 21.146 53.784 1.00 49.62 171 SER A CA 1
ATOM 1351 C C . SER A 1 171 ? 27.078 22.136 53.382 1.00 49.62 171 SER A C 1
ATOM 1353 O O . SER A 1 171 ? 26.369 21.875 52.419 1.00 49.62 171 SER A O 1
ATOM 1355 N N . LEU A 1 172 ? 26.923 23.283 54.063 1.00 42.59 172 LEU A N 1
ATOM 1356 C CA . LEU A 1 172 ? 25.862 24.265 53.759 1.00 42.59 172 LEU A CA 1
ATOM 1357 C C . LEU A 1 172 ? 26.342 25.461 52.909 1.00 42.59 172 LEU A C 1
ATOM 1359 O O . LEU A 1 172 ? 25.568 26.038 52.144 1.00 42.59 172 LEU A O 1
ATOM 1363 N N . GLY A 1 173 ? 27.617 25.848 53.043 1.00 45.38 173 GLY A N 1
ATOM 1364 C CA . GLY A 1 173 ? 28.222 26.953 52.284 1.00 45.38 173 GLY A CA 1
ATOM 1365 C C . GLY A 1 173 ? 28.439 26.595 50.813 1.00 45.38 173 GLY A C 1
ATOM 1366 O O . GLY A 1 173 ? 28.110 27.384 49.926 1.00 45.38 173 GLY A O 1
ATOM 1367 N N . SER A 1 174 ? 28.886 25.364 50.553 1.00 50.44 174 SER A N 1
ATOM 1368 C CA . SER A 1 174 ? 29.096 24.843 49.199 1.00 50.44 174 SER A CA 1
ATOM 1369 C C . SER A 1 174 ? 27.792 24.728 48.399 1.00 50.44 174 SER A C 1
ATOM 1371 O O . SER A 1 174 ? 27.773 25.063 47.218 1.00 50.44 174 SER A O 1
ATOM 1373 N N . THR A 1 175 ? 26.668 24.377 49.035 1.00 49.88 175 THR A N 1
ATOM 1374 C CA . THR A 1 175 ? 25.349 24.281 48.374 1.00 49.88 175 THR A CA 1
ATOM 1375 C C . THR A 1 175 ? 24.800 25.651 47.963 1.00 49.88 175 THR A C 1
ATOM 1377 O O . THR A 1 175 ? 24.226 25.790 46.883 1.00 49.88 175 THR A O 1
ATOM 1380 N N . LYS A 1 176 ? 25.019 26.693 48.783 1.00 52.56 176 LYS A N 1
ATOM 1381 C CA . LYS A 1 176 ? 24.647 28.080 48.437 1.00 52.56 176 LYS A CA 1
ATOM 1382 C C . LYS A 1 176 ? 25.457 28.610 47.254 1.00 52.56 176 LYS A C 1
ATOM 1384 O O . LYS A 1 176 ? 24.890 29.256 46.374 1.00 52.56 176 LYS A O 1
ATOM 1389 N N . ASN A 1 177 ? 26.755 28.312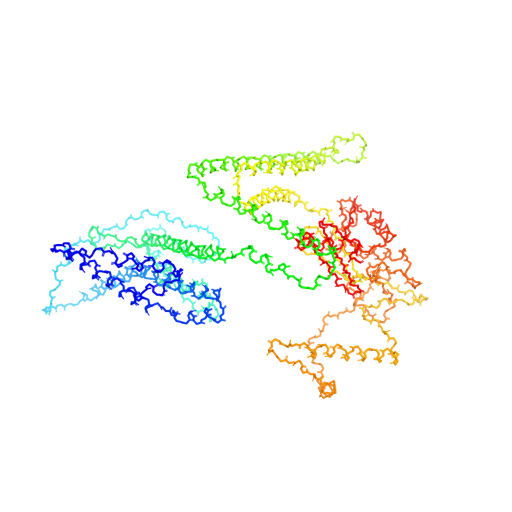 47.225 1.00 55.44 177 ASN A N 1
ATOM 1390 C CA . ASN A 1 177 ? 27.637 28.716 46.132 1.00 55.44 177 ASN A CA 1
ATOM 1391 C C . ASN A 1 177 ? 27.326 27.949 44.836 1.00 55.44 177 ASN A C 1
ATOM 1393 O O . ASN A 1 177 ? 27.360 28.544 43.765 1.00 55.44 177 ASN A O 1
ATOM 1397 N N . CYS A 1 178 ? 26.933 26.675 44.932 1.00 61.53 178 CYS A N 1
ATOM 1398 C CA . CYS A 1 178 ? 26.523 25.856 43.789 1.00 61.53 178 CYS A CA 1
ATOM 1399 C C . CYS A 1 178 ? 25.220 26.361 43.143 1.00 61.53 178 CYS A C 1
ATOM 1401 O O . CYS A 1 178 ? 25.181 26.564 41.933 1.00 61.53 178 CYS A O 1
ATOM 1403 N N . TRP A 1 179 ? 24.184 26.663 43.938 1.00 64.38 179 TRP A N 1
ATOM 1404 C CA . TRP A 1 179 ? 22.946 27.253 43.406 1.00 64.38 179 TRP A CA 1
ATOM 1405 C C . TRP A 1 179 ? 23.200 28.611 42.748 1.00 64.38 179 TRP A C 1
ATOM 1407 O O . TRP A 1 179 ? 22.675 28.877 41.673 1.00 64.38 179 TRP A O 1
ATOM 1417 N N . LYS A 1 180 ? 24.038 29.459 43.363 1.00 65.56 180 LYS A N 1
ATOM 1418 C CA . LYS A 1 180 ? 24.401 30.754 42.779 1.00 65.56 180 LYS A CA 1
ATOM 1419 C C . LYS A 1 180 ? 25.154 30.588 41.455 1.00 65.56 180 LYS A C 1
ATOM 1421 O O . LYS A 1 180 ? 24.773 31.214 40.478 1.00 65.56 180 LYS A O 1
ATOM 1426 N N . SER A 1 181 ? 26.127 29.677 41.399 1.00 68.75 181 SER A N 1
ATOM 1427 C CA . SER A 1 181 ? 26.856 29.355 40.168 1.00 68.75 181 SER A CA 1
ATOM 1428 C C . SER A 1 181 ? 25.949 28.805 39.062 1.00 68.75 181 SER A C 1
ATOM 1430 O O . SER A 1 181 ? 26.175 29.115 37.899 1.00 68.75 181 SER A O 1
ATOM 1432 N N . TYR A 1 182 ? 24.935 28.006 39.407 1.00 70.50 182 TYR A N 1
ATOM 1433 C CA . TYR A 1 182 ? 23.953 27.494 38.449 1.00 70.50 182 TYR A CA 1
ATOM 1434 C C . TYR A 1 182 ? 23.024 28.603 37.935 1.00 70.50 182 TYR A C 1
ATOM 1436 O O . TYR A 1 182 ? 22.821 28.735 36.735 1.00 70.50 182 TYR A O 1
ATOM 1444 N N . VAL A 1 183 ? 22.501 29.461 38.817 1.00 69.38 183 VAL A N 1
ATOM 1445 C CA . VAL A 1 183 ? 21.678 30.611 38.400 1.00 69.38 183 VAL A CA 1
ATOM 1446 C C . VAL A 1 183 ? 22.474 31.556 37.497 1.00 69.38 183 VAL A C 1
ATOM 1448 O O . VAL A 1 183 ? 21.943 32.037 36.498 1.00 69.38 183 VAL A O 1
ATOM 1451 N N . ASP A 1 184 ? 23.748 31.783 37.813 1.00 71.94 184 ASP A N 1
ATOM 1452 C CA . ASP A 1 184 ? 24.636 32.616 37.006 1.00 71.94 184 ASP A CA 1
ATOM 1453 C C . ASP A 1 184 ? 24.962 31.960 35.648 1.00 71.94 184 ASP A C 1
ATOM 1455 O O . ASP A 1 184 ? 25.076 32.676 34.657 1.00 71.94 184 ASP A O 1
ATOM 1459 N N . SER A 1 185 ? 25.043 30.623 35.553 1.00 68.81 185 SER A N 1
ATOM 1460 C CA . SER A 1 185 ? 25.253 29.926 34.271 1.00 68.81 185 SER A CA 1
ATOM 1461 C C . SER A 1 185 ? 23.999 29.854 33.398 1.00 68.81 185 SER A C 1
ATOM 1463 O O . SER A 1 185 ? 24.101 29.719 32.185 1.00 68.81 185 SER A O 1
ATOM 1465 N N . VAL A 1 186 ? 22.816 29.912 34.009 1.00 70.00 186 VAL A N 1
ATOM 1466 C CA . VAL A 1 186 ? 21.518 29.795 33.329 1.00 70.00 186 VAL A CA 1
ATOM 1467 C C . VAL A 1 186 ? 20.977 31.161 32.875 1.00 70.00 186 VAL A C 1
ATOM 1469 O O . VAL A 1 186 ? 20.229 31.237 31.904 1.00 70.00 186 VAL A O 1
ATOM 1472 N N . ASN A 1 187 ? 21.388 32.256 33.522 1.00 68.12 187 ASN A N 1
ATOM 1473 C CA . ASN A 1 187 ? 21.004 33.631 33.166 1.00 68.12 187 ASN A CA 1
ATOM 1474 C C . ASN A 1 187 ? 21.915 34.291 32.107 1.00 68.12 187 ASN A C 1
ATOM 1476 O O . ASN A 1 187 ? 21.943 35.520 31.993 1.00 68.12 187 ASN A O 1
ATOM 1480 N N . VAL A 1 188 ? 22.671 33.506 31.337 1.00 67.44 188 VAL A N 1
ATOM 1481 C CA . VAL A 1 188 ? 23.546 34.024 30.277 1.00 67.44 188 VAL A CA 1
ATOM 1482 C C . VAL A 1 188 ? 22.739 34.225 28.990 1.00 67.44 188 VAL A C 1
ATOM 1484 O O . VAL A 1 188 ? 22.227 33.275 28.406 1.00 67.44 188 VAL A O 1
ATOM 1487 N N . PHE A 1 189 ? 22.625 35.476 28.539 1.00 67.88 189 PHE A N 1
ATOM 1488 C CA . PHE A 1 189 ? 21.975 35.834 27.274 1.00 67.88 189 PHE A CA 1
ATOM 1489 C C . PHE A 1 189 ? 23.028 35.981 26.167 1.00 67.88 189 PHE A C 1
ATOM 1491 O O . PHE A 1 189 ? 23.520 37.083 25.929 1.00 67.88 189 PHE A O 1
ATOM 1498 N N . ASP A 1 190 ? 23.381 34.874 25.509 1.00 63.81 190 ASP A N 1
ATOM 1499 C CA . ASP A 1 190 ? 24.426 34.869 24.471 1.00 63.81 190 ASP A CA 1
ATOM 1500 C C . ASP A 1 190 ? 23.935 35.387 23.100 1.00 63.81 190 ASP A C 1
ATOM 1502 O O . ASP A 1 190 ? 24.635 36.165 22.454 1.00 63.81 190 ASP A O 1
ATOM 1506 N N . ASP A 1 191 ? 22.738 34.984 22.643 1.00 74.38 191 ASP A N 1
ATOM 1507 C CA . ASP A 1 191 ? 22.194 35.324 21.313 1.00 74.38 191 ASP A CA 1
ATOM 1508 C C . ASP A 1 191 ? 20.645 35.403 21.309 1.00 74.38 191 ASP A C 1
ATOM 1510 O O . ASP A 1 191 ? 19.954 34.812 22.147 1.00 74.38 191 ASP A O 1
ATOM 1514 N N . VAL A 1 192 ? 20.053 36.136 20.357 1.00 78.06 192 VAL A N 1
ATOM 1515 C CA . VAL A 1 192 ? 18.587 36.301 20.241 1.00 78.06 192 VAL A CA 1
ATOM 1516 C C . VAL A 1 192 ? 17.924 34.985 19.826 1.00 78.06 192 VAL A C 1
ATOM 1518 O O . VAL A 1 192 ? 16.841 34.660 20.312 1.00 78.06 192 VAL A O 1
ATOM 1521 N N . SER A 1 193 ? 18.572 34.200 18.960 1.00 75.75 193 SER A N 1
ATOM 1522 C CA . SER A 1 193 ? 18.034 32.911 18.508 1.00 75.75 193 SER A CA 1
ATOM 1523 C C . SER A 1 193 ? 17.997 31.872 19.631 1.00 75.75 193 SER A C 1
ATOM 1525 O O . SER A 1 193 ? 17.005 31.152 19.752 1.00 75.75 193 SER A O 1
ATOM 1527 N N . SER A 1 194 ? 19.037 31.806 20.471 1.00 73.50 194 SER A N 1
ATOM 1528 C CA . SER A 1 194 ? 19.056 30.921 21.642 1.00 73.50 194 SER A CA 1
ATOM 1529 C C . SER A 1 194 ? 18.051 31.380 22.696 1.00 73.50 194 SER A C 1
ATOM 1531 O O . SER A 1 194 ? 17.291 30.561 23.193 1.00 73.50 194 SER A O 1
ATOM 1533 N N . SER A 1 195 ? 17.913 32.690 22.918 1.00 74.44 195 SER A N 1
ATOM 1534 C CA . SER A 1 195 ? 16.900 33.241 23.831 1.00 74.44 195 SER A CA 1
ATOM 1535 C C . SER A 1 195 ? 15.461 32.907 23.406 1.00 74.44 195 SER A C 1
ATOM 1537 O O . SER A 1 195 ? 14.606 32.644 24.254 1.00 74.44 195 SER A O 1
ATOM 1539 N N . VAL A 1 196 ? 15.173 32.901 22.096 1.00 80.56 196 VAL A N 1
ATOM 1540 C CA . VAL A 1 196 ? 13.868 32.480 21.548 1.00 80.56 196 VAL A CA 1
ATOM 1541 C C . VAL A 1 196 ? 13.673 30.969 21.682 1.00 80.56 196 VAL A C 1
ATOM 1543 O O . VAL A 1 196 ? 12.567 30.521 21.987 1.00 80.56 196 VAL A O 1
ATOM 1546 N N . GLN A 1 197 ? 14.727 30.179 21.479 1.00 79.44 197 GLN A N 1
ATOM 1547 C CA . GLN A 1 197 ? 14.681 28.733 21.682 1.00 79.44 197 GLN A CA 1
ATOM 1548 C C . GLN A 1 197 ? 14.416 28.381 23.153 1.00 79.44 197 GLN A C 1
ATOM 1550 O O . GLN A 1 197 ? 13.514 27.588 23.422 1.00 79.44 197 GLN A O 1
ATOM 1555 N N . ASP A 1 198 ? 15.119 29.030 24.079 1.00 80.44 198 ASP A N 1
ATOM 1556 C CA . ASP A 1 198 ? 14.928 28.909 25.525 1.00 80.44 198 ASP A CA 1
ATOM 1557 C C . ASP A 1 198 ? 13.514 29.318 25.940 1.00 80.44 198 ASP A C 1
ATOM 1559 O O . ASP A 1 198 ? 12.880 28.642 26.750 1.00 80.44 198 ASP A O 1
ATOM 1563 N N . PHE A 1 199 ? 12.951 30.348 25.296 1.00 80.56 199 PHE A N 1
ATOM 1564 C CA . PHE A 1 199 ? 11.567 30.750 25.527 1.00 80.56 199 PHE A CA 1
ATOM 1565 C C . PHE A 1 199 ? 10.541 29.686 25.100 1.00 80.56 199 PHE A C 1
ATOM 1567 O O . PHE A 1 199 ? 9.571 29.417 25.809 1.00 80.56 199 PHE A O 1
ATOM 1574 N N . ILE A 1 200 ? 10.736 29.074 23.927 1.00 78.94 200 ILE A N 1
ATOM 1575 C CA . ILE A 1 200 ? 9.819 28.059 23.385 1.00 78.94 200 ILE A CA 1
ATOM 1576 C C . ILE A 1 200 ? 9.929 26.740 24.160 1.00 78.94 200 ILE A C 1
ATOM 1578 O O . ILE A 1 200 ? 8.917 26.071 24.377 1.00 78.94 200 ILE A O 1
ATOM 1582 N N . GLN A 1 201 ? 11.145 26.353 24.552 1.00 74.94 201 GLN A N 1
ATOM 1583 C CA . GLN A 1 201 ? 11.417 25.100 25.263 1.00 74.94 201 GLN A CA 1
ATOM 1584 C C . GLN A 1 201 ? 11.184 25.219 26.776 1.00 74.94 201 GLN A C 1
ATOM 1586 O O . GLN A 1 201 ? 10.955 24.205 27.433 1.00 74.94 201 GLN A O 1
ATOM 1591 N N . GLY A 1 202 ? 11.175 26.442 27.319 1.00 73.50 202 GLY A N 1
ATOM 1592 C CA . GLY A 1 202 ? 11.091 26.701 28.755 1.00 73.50 202 GLY A CA 1
ATOM 1593 C C . GLY A 1 202 ? 12.376 26.351 29.507 1.00 73.50 202 GLY A C 1
ATOM 1594 O O . GLY A 1 202 ? 12.309 25.993 30.681 1.00 73.50 202 GLY A O 1
ATOM 1595 N N . THR A 1 203 ? 13.515 26.414 28.817 1.00 75.38 203 THR A N 1
ATOM 1596 C CA . THR A 1 203 ? 14.858 26.099 29.324 1.00 75.38 203 THR A CA 1
ATOM 1597 C C . THR A 1 203 ? 15.674 27.374 29.544 1.00 75.38 203 THR A C 1
ATOM 1599 O O . THR A 1 203 ? 15.214 28.474 29.227 1.00 75.38 203 THR A O 1
ATOM 1602 N N . GLY A 1 204 ? 16.876 27.260 30.112 1.00 78.81 204 GLY A N 1
ATOM 1603 C CA . GLY A 1 204 ? 17.759 28.416 30.296 1.00 78.81 204 GLY A CA 1
ATOM 1604 C C . GLY A 1 204 ? 17.162 29.424 31.284 1.00 78.81 204 GLY A C 1
ATOM 1605 O O . GLY A 1 204 ? 16.603 29.034 32.311 1.00 78.81 204 GLY A O 1
ATOM 1606 N N . TRP A 1 205 ? 17.218 30.723 30.971 1.00 77.94 205 TRP A N 1
ATOM 1607 C CA . TRP A 1 205 ? 16.718 31.800 31.845 1.00 77.94 205 TRP A CA 1
ATOM 1608 C C . TRP A 1 205 ? 15.264 31.596 32.316 1.00 77.94 205 TRP A C 1
ATOM 1610 O O . TRP A 1 205 ? 14.888 32.065 33.394 1.00 77.94 205 TRP A O 1
ATOM 1620 N N . MET A 1 206 ? 14.436 30.874 31.548 1.00 78.50 206 MET A N 1
ATOM 1621 C CA . MET A 1 206 ? 13.056 30.570 31.931 1.00 78.50 206 MET A CA 1
ATOM 1622 C C . MET A 1 206 ? 12.935 29.599 33.111 1.00 78.50 206 MET A C 1
ATOM 1624 O O . MET A 1 206 ? 11.965 29.702 33.864 1.00 78.50 206 MET A O 1
ATOM 1628 N N . GLU A 1 207 ? 13.914 28.722 33.340 1.00 75.56 207 GLU A N 1
ATOM 1629 C CA . GLU A 1 207 ? 13.904 27.728 34.427 1.00 75.56 207 GLU A CA 1
ATOM 1630 C C . GLU A 1 207 ? 13.892 28.377 35.817 1.00 75.56 207 GLU A C 1
ATOM 1632 O O . GLU A 1 207 ? 13.348 27.817 36.773 1.00 75.56 207 GLU A O 1
ATOM 1637 N N . VAL A 1 208 ? 14.452 29.586 35.914 1.00 71.75 208 VAL A N 1
ATOM 1638 C CA . VAL A 1 208 ? 14.564 30.373 37.149 1.00 71.75 208 VAL A CA 1
ATOM 1639 C C . VAL A 1 208 ? 13.406 31.374 37.292 1.00 71.75 208 VAL A C 1
ATOM 1641 O O . VAL A 1 208 ? 13.406 32.209 38.190 1.00 71.75 208 VAL A O 1
ATOM 1644 N N . THR A 1 209 ? 12.387 31.323 36.429 1.00 80.81 209 THR A N 1
ATOM 1645 C CA . THR A 1 209 ? 11.208 32.199 36.541 1.00 80.81 209 THR A CA 1
ATOM 1646 C C . THR A 1 209 ? 10.123 31.599 37.438 1.00 80.81 209 THR A C 1
ATOM 1648 O O . THR A 1 209 ? 10.015 30.386 37.593 1.00 80.81 209 THR A O 1
ATOM 1651 N N . LEU A 1 210 ? 9.246 32.452 37.982 1.00 78.31 210 LEU A N 1
ATOM 1652 C CA . LEU A 1 210 ? 8.143 32.086 38.893 1.00 78.31 210 LEU A CA 1
ATOM 1653 C C . LEU A 1 210 ? 7.236 30.945 38.402 1.00 78.31 210 LEU A C 1
ATOM 1655 O O . LEU A 1 210 ? 6.594 30.271 39.204 1.00 78.31 210 LEU A O 1
ATOM 1659 N N . SER A 1 211 ? 7.126 30.744 37.088 1.00 73.56 211 SER A N 1
ATOM 1660 C CA . SER A 1 211 ? 6.260 29.701 36.520 1.00 73.56 211 SER A CA 1
ATOM 1661 C C . SER A 1 211 ? 6.930 28.324 36.464 1.00 73.56 211 SER A C 1
ATOM 1663 O O . SER A 1 211 ? 6.246 27.334 36.207 1.00 73.56 211 SER A O 1
ATOM 1665 N N . PHE A 1 212 ? 8.239 28.251 36.714 1.00 77.81 212 PHE A N 1
ATOM 1666 C CA . PHE A 1 212 ? 9.056 27.052 36.572 1.00 77.81 212 PHE A CA 1
ATOM 1667 C C . PHE A 1 212 ? 9.548 26.545 37.926 1.00 77.81 212 PHE A C 1
ATOM 1669 O O . PHE A 1 212 ? 9.667 27.282 38.904 1.00 77.81 212 PHE A O 1
ATOM 1676 N N . TYR A 1 213 ? 9.805 25.238 37.992 1.00 76.88 213 TYR A N 1
ATOM 1677 C CA . TYR A 1 213 ? 10.186 24.562 39.231 1.00 76.88 213 TYR A CA 1
ATOM 1678 C C . TYR A 1 213 ? 11.508 25.090 39.814 1.00 76.88 213 TYR A C 1
ATOM 1680 O O . TYR A 1 213 ? 11.623 25.196 41.033 1.00 76.88 213 TYR A O 1
ATOM 1688 N N . GLY A 1 214 ? 12.466 25.481 38.963 1.00 71.75 214 GLY A N 1
ATOM 1689 C CA . GLY A 1 214 ? 13.807 25.919 39.371 1.00 71.75 214 GLY A CA 1
ATOM 1690 C C . GLY A 1 214 ? 13.842 27.182 40.240 1.00 71.75 214 GLY A C 1
ATOM 1691 O O . GLY A 1 214 ? 14.817 27.399 40.959 1.00 71.75 214 GLY A O 1
ATOM 1692 N N . TYR A 1 215 ? 12.771 27.984 40.245 1.00 76.00 215 TYR A N 1
ATOM 1693 C CA . TYR A 1 215 ? 12.634 29.142 41.132 1.00 76.00 215 TYR A CA 1
ATOM 1694 C C . TYR A 1 215 ? 12.394 28.753 42.604 1.00 76.00 215 TYR A C 1
ATOM 1696 O O . TYR A 1 215 ? 12.857 29.436 43.522 1.00 76.00 215 TYR A O 1
ATOM 1704 N N . TYR A 1 216 ? 11.679 27.652 42.857 1.00 76.56 216 TYR A N 1
ATOM 1705 C CA . TYR A 1 216 ? 11.205 27.304 44.197 1.00 76.56 216 TYR A CA 1
ATOM 1706 C C . TYR A 1 216 ? 12.246 26.505 44.981 1.00 76.56 216 TYR A C 1
ATOM 1708 O O . TYR A 1 216 ? 12.617 25.389 44.622 1.00 76.56 216 TYR A O 1
ATOM 1716 N N . LYS A 1 217 ? 12.687 27.061 46.111 1.00 71.00 217 LYS A N 1
ATOM 1717 C CA . LYS A 1 217 ? 13.650 26.409 47.009 1.00 71.00 217 LYS A CA 1
ATOM 1718 C C . LYS A 1 217 ? 12.937 25.449 47.970 1.00 71.00 217 LYS A C 1
ATOM 1720 O O . LYS A 1 217 ? 11.847 25.775 48.440 1.00 71.00 217 LYS A O 1
ATOM 1725 N N . PRO A 1 218 ? 13.538 24.302 48.329 1.00 67.25 218 PRO A N 1
ATOM 1726 C CA . PRO A 1 218 ? 12.939 23.366 49.275 1.00 67.25 218 PRO A CA 1
ATOM 1727 C C . PRO A 1 218 ? 13.038 23.907 50.709 1.00 67.25 218 PRO A C 1
ATOM 1729 O O . PRO A 1 218 ? 13.952 23.571 51.452 1.00 67.25 218 PRO A O 1
ATOM 1732 N N . VAL A 1 219 ? 12.109 24.788 51.087 1.00 67.56 219 VAL A N 1
ATOM 1733 C CA . VAL A 1 219 ? 12.077 25.451 52.400 1.00 67.56 219 VAL A CA 1
ATOM 1734 C C . VAL A 1 219 ? 10.790 25.095 53.144 1.00 67.56 219 VAL A C 1
ATOM 1736 O O . VAL A 1 219 ? 9.716 24.954 52.552 1.00 67.56 219 VAL A O 1
ATOM 1739 N N . ILE A 1 220 ? 10.905 24.950 54.463 1.00 73.38 220 ILE A N 1
ATOM 1740 C CA . ILE A 1 220 ? 9.774 24.808 55.381 1.00 73.38 220 ILE A CA 1
ATOM 1741 C C . ILE A 1 220 ? 9.566 26.164 56.057 1.00 73.38 220 ILE A C 1
ATOM 1743 O O . ILE A 1 220 ? 10.443 26.645 56.773 1.00 73.38 220 ILE A O 1
ATOM 1747 N N . PHE A 1 221 ? 8.420 26.799 55.822 1.00 70.94 221 PHE A N 1
ATOM 1748 C CA . PHE A 1 221 ? 8.100 28.091 56.428 1.00 70.94 221 PHE A CA 1
ATOM 1749 C C . PHE A 1 221 ? 7.399 27.889 57.769 1.00 70.94 221 PHE A C 1
ATOM 1751 O O . PHE A 1 221 ? 6.409 27.170 57.836 1.00 70.94 221 PHE A O 1
ATOM 1758 N N . HIS A 1 222 ? 7.849 28.555 58.828 1.00 67.25 222 HIS A N 1
ATOM 1759 C CA . HIS A 1 222 ? 7.167 28.555 60.124 1.00 67.25 222 HIS A CA 1
ATOM 1760 C C . HIS A 1 222 ? 6.418 29.881 60.304 1.00 67.25 222 HIS A C 1
ATOM 1762 O O . HIS A 1 222 ? 7.045 30.930 60.403 1.00 67.25 222 HIS A O 1
ATOM 1768 N N . TRP A 1 223 ? 5.081 29.848 60.326 1.00 60.91 223 TRP A N 1
ATOM 1769 C CA . TRP A 1 223 ? 4.243 31.045 60.526 1.00 60.91 223 TRP A CA 1
ATOM 1770 C C . TRP A 1 223 ? 3.962 31.306 62.018 1.00 60.91 223 TRP A C 1
ATOM 1772 O O . TRP A 1 223 ? 3.727 32.436 62.433 1.00 60.91 223 TRP A O 1
ATOM 1782 N N . SER A 1 224 ? 3.973 30.250 62.840 1.00 60.47 224 SER A N 1
ATOM 1783 C CA . SER A 1 224 ? 3.831 30.283 64.304 1.00 60.47 224 SER A CA 1
ATOM 1784 C C . SER A 1 224 ? 4.379 28.974 64.898 1.00 60.47 224 SER A C 1
ATOM 1786 O O . SER A 1 224 ? 4.591 28.016 64.152 1.00 60.47 224 SER A O 1
ATOM 1788 N N . SER A 1 225 ? 4.554 28.884 66.222 1.00 57.47 225 SER A N 1
ATOM 1789 C CA . SER A 1 225 ? 5.106 27.719 66.945 1.00 57.47 225 SER A CA 1
ATOM 1790 C C . SER A 1 225 ? 4.393 26.385 66.662 1.00 57.47 225 SER A C 1
ATOM 1792 O O . SER A 1 225 ? 4.918 25.325 66.990 1.00 57.47 225 SER A O 1
ATOM 1794 N N . SER A 1 226 ? 3.204 26.413 66.051 1.00 56.78 226 SER A N 1
ATOM 1795 C CA . SER A 1 226 ? 2.422 25.218 65.701 1.00 56.78 226 SER A CA 1
ATOM 1796 C C . SER A 1 226 ? 1.996 25.128 64.230 1.00 56.78 226 SER A C 1
ATOM 1798 O O . SER A 1 226 ? 1.378 24.135 63.855 1.00 56.78 226 SER A O 1
ATOM 1800 N N . VAL A 1 227 ? 2.306 26.120 63.384 1.00 68.44 227 VAL A N 1
ATOM 1801 C CA . VAL A 1 227 ? 1.889 26.133 61.968 1.00 68.44 227 VAL A CA 1
ATOM 1802 C C . VAL A 1 227 ? 3.115 26.265 61.072 1.00 68.44 227 VAL A C 1
ATOM 1804 O O . VAL A 1 227 ? 3.751 27.320 61.029 1.00 68.44 227 VAL A O 1
ATOM 1807 N N . TYR A 1 228 ? 3.421 25.190 60.345 1.00 72.00 228 TYR A N 1
ATOM 1808 C CA . TYR A 1 228 ? 4.491 25.137 59.353 1.00 72.00 228 TYR A CA 1
ATOM 1809 C C . TYR A 1 228 ? 3.929 24.819 57.960 1.00 72.00 228 TYR A C 1
ATOM 1811 O O . TYR A 1 228 ? 3.015 24.009 57.811 1.00 72.00 228 TYR A O 1
ATOM 1819 N N . TYR A 1 229 ? 4.472 25.469 56.935 1.00 79.88 229 TYR A N 1
ATOM 1820 C CA . TYR A 1 229 ? 4.128 25.295 55.531 1.00 79.88 229 TYR A CA 1
ATOM 1821 C C . TYR A 1 229 ? 5.302 24.641 54.808 1.00 79.88 229 TYR A C 1
ATOM 1823 O O . TYR A 1 229 ? 6.349 25.256 54.612 1.00 79.88 229 TYR A O 1
ATOM 1831 N N . ASN A 1 230 ? 5.145 23.375 54.430 1.00 81.69 230 ASN A N 1
ATOM 1832 C CA . ASN A 1 230 ? 6.169 22.634 53.704 1.00 81.69 230 ASN A CA 1
ATOM 1833 C C . ASN A 1 230 ? 5.990 22.864 52.196 1.00 81.69 230 ASN A C 1
ATOM 1835 O O . ASN A 1 230 ? 5.103 22.268 51.579 1.00 81.69 230 ASN A O 1
ATOM 1839 N N . LEU A 1 231 ? 6.817 23.736 51.611 1.00 81.12 231 LEU A N 1
ATOM 1840 C CA . LEU A 1 231 ? 6.684 24.129 50.208 1.00 81.12 231 LEU A CA 1
ATOM 1841 C C . LEU A 1 231 ? 6.839 22.939 49.233 1.00 81.12 231 LEU A C 1
ATOM 1843 O O . LEU A 1 231 ? 5.972 22.809 48.367 1.00 81.12 231 LEU A O 1
ATOM 1847 N N . PRO A 1 232 ? 7.825 22.024 49.380 1.00 80.81 232 PRO A N 1
ATOM 1848 C CA . PRO A 1 232 ? 7.916 20.816 48.549 1.00 80.81 232 PRO A CA 1
ATOM 1849 C C . PRO A 1 232 ? 6.659 19.937 48.560 1.00 80.81 232 PRO A C 1
ATOM 1851 O O . PRO A 1 232 ? 6.164 19.536 47.506 1.00 80.81 232 PRO A O 1
ATOM 1854 N N . VAL A 1 233 ? 6.107 19.652 49.744 1.00 82.75 233 VAL A N 1
ATOM 1855 C CA . VAL A 1 233 ? 4.909 18.805 49.873 1.00 82.75 233 VAL A CA 1
ATOM 1856 C C . VAL A 1 233 ? 3.687 19.506 49.282 1.00 82.75 233 VAL A C 1
ATOM 1858 O O . VAL A 1 233 ? 2.918 18.890 48.542 1.00 82.75 233 VAL A O 1
ATOM 1861 N N . CYS A 1 234 ? 3.521 20.801 49.557 1.00 86.94 234 CYS A N 1
ATOM 1862 C CA . CYS A 1 234 ? 2.443 21.602 48.988 1.00 86.94 234 CYS A CA 1
ATOM 1863 C C . CYS A 1 234 ? 2.531 21.683 47.461 1.00 86.94 234 CYS A C 1
ATOM 1865 O O . CYS A 1 234 ? 1.505 21.531 46.803 1.00 86.94 234 CYS A O 1
ATOM 1867 N N . TYR A 1 235 ? 3.729 21.839 46.891 1.00 87.62 235 TYR A N 1
ATOM 1868 C CA . TYR A 1 235 ? 3.937 21.829 45.443 1.00 87.62 235 TYR A CA 1
ATOM 1869 C C . TYR A 1 235 ? 3.438 20.516 44.823 1.00 87.62 235 TYR A C 1
ATOM 1871 O O . TYR A 1 235 ? 2.603 20.538 43.920 1.00 87.62 235 TYR A O 1
ATOM 1879 N N . VAL A 1 236 ? 3.860 19.364 45.358 1.00 88.75 236 VAL A N 1
ATOM 1880 C CA . VAL A 1 236 ? 3.423 18.044 44.864 1.00 88.75 236 VAL A CA 1
ATOM 1881 C C . VAL A 1 236 ? 1.909 17.869 44.997 1.00 88.75 236 VAL A C 1
ATOM 1883 O O . VAL A 1 236 ? 1.251 17.452 44.043 1.00 88.75 236 VAL A O 1
ATOM 1886 N N . LEU A 1 237 ? 1.330 18.218 46.149 1.00 89.75 237 LEU A N 1
ATOM 1887 C CA . LEU A 1 237 ? -0.113 18.105 46.378 1.00 89.75 237 LEU A CA 1
ATOM 1888 C C . LEU A 1 237 ? -0.919 18.997 45.429 1.00 89.75 237 LEU A C 1
ATOM 1890 O O . LEU A 1 237 ? -1.925 18.546 44.876 1.00 89.75 237 LEU A O 1
ATOM 1894 N N . VAL A 1 238 ? -0.470 20.233 45.201 1.00 91.31 238 VAL A N 1
ATOM 1895 C CA . VAL A 1 238 ? -1.091 21.146 44.240 1.00 91.31 238 VAL A CA 1
ATOM 1896 C C . VAL A 1 238 ? -1.004 20.547 42.839 1.00 91.31 238 VAL A C 1
ATOM 1898 O O . VAL A 1 238 ? -2.044 20.403 42.204 1.00 91.31 238 VAL A O 1
ATOM 1901 N N . MET A 1 239 ? 0.160 20.077 42.387 1.00 88.50 239 MET A N 1
ATOM 1902 C CA . MET A 1 239 ? 0.310 19.460 41.061 1.00 88.50 239 MET A CA 1
ATOM 1903 C C . MET A 1 239 ? -0.573 18.217 40.868 1.00 88.50 239 MET A C 1
ATOM 1905 O O . MET A 1 239 ? -1.228 18.080 39.832 1.00 88.50 239 MET A O 1
ATOM 1909 N N . VAL A 1 240 ? -0.679 17.345 41.876 1.00 90.94 240 VAL A N 1
ATOM 1910 C CA . VAL A 1 240 ? -1.590 16.187 41.843 1.00 90.94 240 VAL A CA 1
ATOM 1911 C C . VAL A 1 24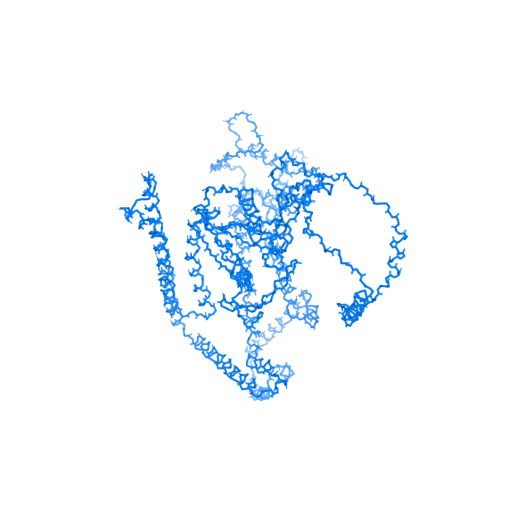0 ? -3.053 16.639 41.796 1.00 90.94 240 VAL A C 1
ATOM 1913 O O . VAL A 1 240 ? -3.842 16.110 41.011 1.00 90.94 240 VAL A O 1
ATOM 1916 N N . SER A 1 241 ? -3.432 17.644 42.589 1.00 88.50 241 SER A N 1
ATOM 1917 C CA . SER A 1 241 ? -4.802 18.173 42.608 1.00 88.50 241 SER A CA 1
ATOM 1918 C C . SER A 1 241 ? -5.199 18.826 41.278 1.00 88.50 241 SER A C 1
ATOM 1920 O O . SER A 1 241 ? -6.310 18.616 40.791 1.00 88.50 241 SER A O 1
ATOM 1922 N N . LEU A 1 242 ? -4.264 19.541 40.651 1.00 90.12 242 LEU A N 1
ATOM 1923 C CA . LEU A 1 242 ? -4.383 20.151 39.333 1.00 90.12 242 LEU A CA 1
ATOM 1924 C C . LEU A 1 242 ? -4.560 19.078 38.251 1.00 90.12 242 LEU A C 1
ATOM 1926 O O . LEU A 1 242 ? -5.481 19.168 37.437 1.00 90.12 242 LEU A O 1
ATOM 1930 N N . ALA A 1 243 ? -3.753 18.013 38.286 1.00 88.50 243 ALA A N 1
ATOM 1931 C CA . ALA A 1 243 ? -3.884 16.882 37.371 1.00 88.50 243 ALA A CA 1
ATOM 1932 C C . ALA A 1 243 ? -5.250 16.184 37.505 1.00 88.50 243 ALA A C 1
ATOM 1934 O O . ALA A 1 243 ? -5.915 15.921 36.499 1.00 88.50 243 ALA A O 1
ATOM 1935 N N . LEU A 1 244 ? -5.714 15.943 38.737 1.00 89.44 244 LEU A N 1
ATOM 1936 C CA . LEU A 1 244 ? -7.035 15.365 38.994 1.00 89.44 244 LEU A CA 1
ATOM 1937 C C . LEU A 1 244 ? -8.162 16.289 38.514 1.00 89.44 244 LEU A C 1
ATOM 1939 O O . LEU A 1 244 ? -9.094 15.826 37.857 1.00 89.44 244 LEU A O 1
ATOM 1943 N N . LEU A 1 245 ? -8.082 17.594 38.782 1.00 87.38 245 LEU A N 1
ATOM 1944 C CA . LEU A 1 245 ? -9.073 18.574 38.335 1.00 87.38 245 LEU A CA 1
ATOM 1945 C C . LEU A 1 245 ? -9.153 18.639 36.804 1.00 87.38 245 LEU A C 1
ATOM 1947 O O . LEU A 1 245 ? -10.255 18.602 36.245 1.00 87.38 245 LEU A O 1
ATOM 1951 N N . CYS A 1 246 ? -8.014 18.655 36.111 1.00 88.31 246 CYS A N 1
ATOM 1952 C CA . CYS A 1 246 ? -7.952 18.536 34.655 1.00 88.31 246 CYS A CA 1
ATOM 1953 C C . CYS A 1 246 ? -8.601 17.234 34.178 1.00 88.31 246 CYS A C 1
ATOM 1955 O O . CYS A 1 246 ? -9.483 17.260 33.321 1.00 88.31 246 CYS A O 1
ATOM 1957 N N . PHE A 1 247 ? -8.250 16.097 34.780 1.00 87.12 247 PHE A N 1
ATOM 1958 C CA . PHE A 1 247 ? -8.824 14.805 34.420 1.00 87.12 247 PHE A CA 1
ATOM 1959 C C . PHE A 1 247 ? -10.353 14.784 34.579 1.00 87.12 247 PHE A C 1
ATOM 1961 O O . PHE A 1 247 ? -11.071 14.412 33.647 1.00 87.12 247 PHE A O 1
ATOM 1968 N N . PHE A 1 248 ? -10.882 15.236 35.719 1.00 87.31 248 PHE A N 1
ATOM 1969 C CA . PHE A 1 248 ? -12.325 15.262 35.974 1.00 87.31 248 PHE A CA 1
ATOM 1970 C C . PHE A 1 248 ? -13.068 16.231 35.053 1.00 87.31 248 PHE A C 1
ATOM 1972 O O . PHE A 1 248 ? -14.166 15.914 34.581 1.00 87.31 248 PHE A O 1
ATOM 1979 N N . THR A 1 249 ? -12.507 17.411 34.789 1.00 83.81 249 THR A N 1
ATOM 1980 C CA . THR A 1 249 ? -13.130 18.401 33.901 1.00 83.81 249 THR A CA 1
ATOM 1981 C C . THR A 1 249 ? -13.125 17.924 32.449 1.00 83.81 249 THR A C 1
ATOM 1983 O O . THR A 1 249 ? -14.177 17.971 31.812 1.00 83.81 249 THR A O 1
ATOM 1986 N N . ILE A 1 250 ? -12.017 17.356 31.958 1.00 83.75 250 ILE A N 1
ATOM 1987 C CA . ILE A 1 250 ? -11.920 16.719 30.635 1.00 83.75 250 ILE A CA 1
ATOM 1988 C C . ILE A 1 250 ? -12.925 15.574 30.516 1.00 83.75 250 ILE A C 1
ATOM 1990 O O . ILE A 1 250 ? -13.738 15.564 29.591 1.00 83.75 250 ILE A O 1
ATOM 1994 N N . CYS A 1 251 ? -12.941 14.642 31.473 1.00 81.69 251 CYS A N 1
ATOM 1995 C CA . CYS A 1 251 ? -13.877 13.518 31.466 1.00 81.69 251 CYS A CA 1
ATOM 1996 C C . CYS A 1 251 ? -15.333 13.995 31.439 1.00 81.69 251 CYS A C 1
ATOM 1998 O O . CYS A 1 251 ? -16.156 13.459 30.696 1.00 81.69 251 CYS A O 1
ATOM 2000 N N . ASN A 1 252 ? -15.667 15.039 32.202 1.00 79.88 252 ASN A N 1
ATOM 2001 C CA . ASN A 1 252 ? -17.006 15.621 32.194 1.00 79.88 252 ASN A CA 1
ATOM 2002 C C . ASN A 1 252 ? -17.352 16.304 30.865 1.00 79.88 252 ASN A C 1
ATOM 2004 O O . ASN A 1 252 ? -18.492 16.182 30.404 1.00 79.88 252 ASN A O 1
ATOM 2008 N N . THR A 1 253 ? -16.398 16.990 30.236 1.00 74.56 253 THR A N 1
ATOM 2009 C CA . THR A 1 253 ? -16.567 17.621 28.920 1.00 74.56 253 THR A CA 1
ATOM 2010 C C . THR A 1 253 ? -16.761 16.569 27.832 1.00 74.56 253 THR A C 1
ATOM 2012 O O . THR A 1 253 ? -17.729 16.655 27.078 1.00 74.56 253 THR A O 1
ATOM 2015 N N . ILE A 1 254 ? -15.944 15.513 27.820 1.00 72.88 254 ILE A N 1
ATOM 2016 C CA . ILE A 1 254 ? -16.093 14.368 26.912 1.00 72.88 254 ILE A CA 1
ATOM 2017 C C . ILE A 1 254 ? -17.436 13.680 27.145 1.00 72.88 254 ILE A C 1
ATOM 2019 O O . ILE A 1 254 ? -18.163 13.421 26.193 1.00 72.88 254 ILE A O 1
ATOM 2023 N N . ARG A 1 255 ? -17.845 13.453 28.398 1.00 76.06 255 ARG A N 1
ATOM 2024 C CA . ARG A 1 255 ? -19.152 12.857 28.712 1.00 76.06 255 ARG A CA 1
ATOM 2025 C C . ARG A 1 255 ? -20.311 13.695 28.172 1.00 76.06 255 ARG A C 1
ATOM 2027 O O . ARG A 1 255 ? -21.292 13.137 27.683 1.00 76.06 255 ARG A O 1
ATOM 2034 N N . ARG A 1 256 ? -20.230 15.026 28.268 1.00 68.38 256 ARG A N 1
ATOM 2035 C CA . ARG A 1 256 ? -21.227 15.944 27.692 1.00 68.38 256 ARG A CA 1
ATOM 2036 C C . ARG A 1 256 ? -21.188 15.923 26.161 1.00 68.38 256 ARG A C 1
ATOM 2038 O O . ARG A 1 256 ? -22.251 15.841 25.556 1.00 68.38 256 ARG A O 1
ATOM 2045 N N . GLY A 1 257 ? -20.000 15.917 25.556 1.00 63.28 257 GLY A N 1
ATOM 2046 C CA . GLY A 1 257 ? -19.806 15.811 24.106 1.00 63.28 257 GLY A CA 1
ATOM 2047 C C . GLY A 1 257 ? -20.332 14.495 23.529 1.00 63.28 257 GLY A C 1
ATOM 2048 O O . GLY A 1 257 ? -21.072 14.503 22.552 1.00 63.28 257 GLY A O 1
ATOM 2049 N N . LEU A 1 258 ? -20.062 13.369 24.193 1.00 60.31 258 LEU A N 1
ATOM 2050 C CA . LEU A 1 258 ? -20.594 12.052 23.841 1.00 60.31 258 LEU A CA 1
ATOM 2051 C C . LEU A 1 258 ? -22.108 11.979 24.028 1.00 60.31 258 LEU A C 1
ATOM 2053 O O . LEU A 1 258 ? -22.781 11.372 23.208 1.00 60.31 258 LEU A O 1
ATOM 2057 N N . LYS A 1 259 ? -22.671 12.621 25.061 1.00 60.28 259 LYS A N 1
ATOM 2058 C CA . LYS A 1 259 ? -24.131 12.731 25.212 1.00 60.28 259 LYS A CA 1
ATOM 2059 C C . LYS A 1 259 ? -24.770 13.562 24.104 1.00 60.28 259 LYS A C 1
ATOM 2061 O O . LYS A 1 259 ? -25.835 13.186 23.634 1.00 60.28 259 LYS A O 1
ATOM 2066 N N . LEU A 1 260 ? -24.141 14.661 23.688 1.00 54.72 260 LEU A N 1
ATOM 2067 C CA . LEU A 1 260 ? -24.602 15.484 22.565 1.00 54.72 260 LEU A CA 1
ATOM 2068 C C . LEU A 1 260 ? -24.513 14.720 21.240 1.00 54.72 260 LEU A C 1
ATOM 2070 O O . LEU A 1 260 ? -25.481 14.732 20.489 1.00 54.72 260 LEU A O 1
ATOM 2074 N N . LYS A 1 261 ? -23.420 13.982 21.005 1.00 50.47 261 LYS A N 1
ATOM 2075 C CA . LYS A 1 261 ? -23.256 13.097 19.841 1.00 50.47 261 LYS A CA 1
ATOM 2076 C C . LYS A 1 261 ? -24.251 11.932 19.854 1.00 50.47 261 LYS A C 1
ATOM 2078 O O . LYS A 1 261 ? -24.873 11.648 18.845 1.00 50.47 261 LYS A O 1
ATOM 2083 N N . ALA A 1 262 ? -24.488 11.312 21.009 1.00 50.16 262 ALA A N 1
ATOM 2084 C CA . ALA A 1 262 ? -25.501 10.269 21.165 1.00 50.16 262 ALA A CA 1
ATOM 2085 C C . ALA A 1 262 ? -26.933 10.809 20.985 1.00 50.16 262 ALA A C 1
ATOM 2087 O O . ALA A 1 262 ? -27.808 10.095 20.504 1.00 50.16 262 ALA A O 1
ATOM 2088 N N . TYR A 1 263 ? -27.186 12.070 21.354 1.00 45.91 263 TYR A N 1
ATOM 2089 C CA . TYR A 1 263 ? -28.476 12.733 21.146 1.00 45.91 263 TYR A CA 1
ATOM 2090 C C . TYR A 1 263 ? -28.663 13.225 19.699 1.00 45.91 263 TYR A C 1
ATOM 2092 O O . TYR A 1 263 ? -29.801 13.286 19.235 1.00 45.91 263 TYR A O 1
ATOM 2100 N N . SER A 1 264 ? -27.584 13.548 18.970 1.00 49.38 264 SER A N 1
ATOM 2101 C CA . SER A 1 264 ? -27.640 13.807 17.524 1.00 49.38 264 SER A CA 1
ATOM 2102 C C . SER A 1 264 ? -27.801 12.517 16.718 1.00 49.38 264 SER A C 1
ATOM 2104 O O . SER A 1 264 ? -28.621 12.499 15.809 1.00 49.38 264 SER A O 1
ATOM 2106 N N . ASP A 1 265 ? -27.124 11.427 17.099 1.00 48.03 265 ASP A N 1
ATOM 2107 C CA . ASP A 1 265 ? -27.310 10.092 16.500 1.00 48.03 265 ASP A CA 1
ATOM 2108 C C . ASP A 1 265 ? -28.739 9.569 16.696 1.00 48.03 265 ASP A C 1
ATOM 2110 O O . ASP A 1 265 ? -29.316 8.975 15.792 1.00 48.03 265 ASP A O 1
ATOM 2114 N N . ASN A 1 266 ? -29.364 9.843 17.849 1.00 47.94 266 ASN A N 1
ATOM 2115 C CA . ASN A 1 266 ? -30.772 9.503 18.095 1.00 47.94 266 ASN A CA 1
ATOM 2116 C C . ASN A 1 266 ? -31.772 10.322 17.251 1.00 47.94 266 ASN A C 1
ATOM 2118 O O . ASN A 1 266 ? -32.976 10.078 17.343 1.00 47.94 266 ASN A O 1
ATOM 2122 N N . ARG A 1 267 ? -31.308 11.306 16.468 1.00 48.19 267 ARG A N 1
ATOM 2123 C CA . ARG A 1 267 ? -32.125 12.095 15.533 1.00 48.19 267 ARG A CA 1
ATOM 2124 C C . ARG A 1 267 ? -31.780 11.869 14.064 1.00 48.19 267 ARG A C 1
ATOM 2126 O O . ARG A 1 267 ? -32.365 12.537 13.214 1.00 48.19 267 ARG A O 1
ATOM 2133 N N . GLU A 1 268 ? -30.917 10.913 13.734 1.00 54.00 268 GLU A N 1
ATOM 2134 C CA . GLU A 1 268 ? -30.995 10.334 12.398 1.00 54.00 268 GLU A CA 1
ATOM 2135 C C . GLU A 1 268 ? -32.243 9.449 12.362 1.00 54.00 268 GLU A C 1
ATOM 2137 O O . GLU A 1 268 ? -32.447 8.611 13.234 1.00 54.00 268 GLU A O 1
ATOM 2142 N N . PHE A 1 269 ? -33.124 9.655 11.388 1.00 62.25 269 PHE A N 1
ATOM 2143 C CA . PHE A 1 269 ? -34.162 8.685 11.061 1.00 62.25 269 PHE A CA 1
ATOM 2144 C C . PHE A 1 269 ? -33.530 7.691 10.068 1.00 62.25 269 PHE A C 1
ATOM 2146 O O . PHE A 1 269 ? -33.617 7.932 8.860 1.00 62.25 269 PHE A O 1
ATOM 2153 N N . PRO A 1 270 ? -32.853 6.609 10.510 1.00 65.69 270 PRO A N 1
ATOM 2154 C CA . PRO A 1 270 ? -32.065 5.746 9.623 1.00 65.69 270 PRO A CA 1
ATOM 2155 C C . PRO A 1 270 ? -32.932 5.129 8.524 1.00 65.69 270 PRO A C 1
ATOM 2157 O O . PRO A 1 270 ? -32.525 5.061 7.367 1.00 65.69 270 PRO A O 1
ATOM 2160 N N . TYR A 1 271 ? -34.171 4.777 8.869 1.00 76.25 271 TYR A N 1
ATOM 2161 C CA . TYR A 1 271 ? -35.174 4.275 7.933 1.00 76.25 271 TYR A CA 1
ATOM 2162 C C . TYR A 1 271 ? -35.566 5.318 6.885 1.00 76.25 271 TYR A C 1
ATOM 2164 O O . TYR A 1 271 ? -35.669 5.004 5.705 1.00 76.25 271 TYR A O 1
ATOM 2172 N N . LEU A 1 272 ? -35.738 6.572 7.303 1.00 72.94 272 LEU A N 1
ATOM 2173 C CA . LEU A 1 272 ? -36.117 7.668 6.417 1.00 72.94 272 LEU A CA 1
ATOM 2174 C C . LEU A 1 272 ? -34.986 7.983 5.433 1.00 72.94 272 LEU A C 1
ATOM 2176 O O . LEU A 1 272 ? -35.228 8.126 4.239 1.00 72.94 272 LEU A O 1
ATOM 2180 N N . ARG A 1 273 ? -33.740 8.019 5.921 1.00 71.12 273 ARG A N 1
ATOM 2181 C CA . ARG A 1 273 ? -32.549 8.203 5.088 1.00 71.12 273 ARG A CA 1
ATOM 2182 C C . ARG A 1 273 ? -32.409 7.079 4.068 1.00 71.12 273 ARG A C 1
ATOM 2184 O O . ARG A 1 273 ? -32.188 7.380 2.904 1.00 71.12 273 ARG A O 1
ATOM 2191 N N . LEU A 1 274 ? -32.572 5.824 4.491 1.00 78.75 274 LEU A N 1
ATOM 2192 C CA . LEU A 1 274 ? -32.498 4.659 3.608 1.00 78.75 274 LEU A CA 1
ATOM 2193 C C . LEU A 1 274 ? -33.572 4.705 2.512 1.00 78.75 274 LEU A C 1
ATOM 2195 O O . LEU A 1 274 ? -33.287 4.408 1.357 1.00 78.75 274 LEU A O 1
ATOM 2199 N N . ILE A 1 275 ? -34.797 5.117 2.852 1.00 79.31 275 ILE A N 1
ATOM 2200 C CA . ILE A 1 275 ? -35.905 5.245 1.893 1.00 79.31 275 ILE A CA 1
ATOM 2201 C C . ILE A 1 275 ? -35.662 6.403 0.914 1.00 79.31 275 ILE A C 1
ATOM 2203 O O . ILE A 1 275 ? -35.835 6.231 -0.290 1.00 79.31 275 ILE A O 1
ATOM 2207 N N . PHE A 1 276 ? -35.225 7.570 1.393 1.00 75.75 276 PHE A N 1
ATOM 2208 C CA . PHE A 1 276 ? -34.993 8.719 0.513 1.00 75.75 276 PHE A CA 1
ATOM 2209 C C . PHE A 1 276 ? -33.738 8.578 -0.352 1.00 75.75 276 PHE A C 1
ATOM 2211 O O . PHE A 1 276 ? -33.760 9.002 -1.502 1.00 75.75 276 PHE A O 1
ATOM 2218 N N . SER A 1 277 ? -32.665 7.957 0.147 1.00 69.00 277 SER A N 1
ATOM 2219 C CA . SER A 1 277 ? -31.439 7.738 -0.637 1.00 69.00 277 SER A CA 1
ATOM 2220 C C . SER A 1 277 ? -31.594 6.660 -1.709 1.00 69.00 277 SER A C 1
ATOM 2222 O O . SER A 1 277 ? -30.857 6.640 -2.693 1.00 69.00 277 SER A O 1
ATOM 2224 N N . SER A 1 278 ? -32.544 5.743 -1.535 1.00 71.56 278 SER A N 1
ATOM 2225 C CA . SER A 1 278 ? -32.781 4.652 -2.479 1.00 71.56 278 SER A CA 1
ATOM 2226 C C . SER A 1 278 ? -33.733 5.031 -3.619 1.00 71.56 278 SER A C 1
ATOM 2228 O O . SER A 1 278 ? -33.771 4.308 -4.626 1.00 71.56 278 SER A O 1
ATOM 2230 N N . TRP A 1 279 ? -34.421 6.176 -3.511 1.00 75.19 279 TRP A N 1
ATOM 2231 C CA . TRP A 1 279 ? -35.285 6.738 -4.549 1.00 75.19 279 TRP A CA 1
ATOM 2232 C C . TRP A 1 279 ? -34.462 7.110 -5.790 1.00 75.19 279 TRP A C 1
ATOM 2234 O O . TRP A 1 279 ? -33.627 8.007 -5.759 1.00 75.19 279 TRP A O 1
ATOM 2244 N N . ASN A 1 280 ? -34.706 6.426 -6.912 1.00 73.69 280 ASN A N 1
ATOM 2245 C CA . ASN A 1 280 ? -34.099 6.753 -8.204 1.00 73.69 280 ASN A CA 1
ATOM 2246 C C . ASN A 1 280 ? -35.161 6.676 -9.313 1.00 73.69 280 ASN A C 1
ATOM 2248 O O . ASN A 1 280 ? -35.704 5.603 -9.570 1.00 73.69 280 ASN A O 1
ATOM 2252 N N . TYR A 1 281 ? -35.453 7.813 -9.949 1.00 76.00 281 TYR A N 1
ATOM 2253 C CA . TYR A 1 281 ? -36.486 7.939 -10.985 1.00 76.00 281 TYR A CA 1
ATOM 2254 C C . TYR A 1 281 ? -36.025 7.459 -12.375 1.00 76.00 281 TYR A C 1
ATOM 2256 O O . TYR A 1 281 ? -36.851 7.190 -13.238 1.00 76.00 281 TYR A O 1
ATOM 2264 N N . PHE A 1 282 ? -34.718 7.287 -12.594 1.00 75.19 282 PHE A N 1
ATOM 2265 C CA . PHE A 1 282 ? -34.149 6.972 -13.911 1.00 75.19 282 PHE A CA 1
ATOM 2266 C C . PHE A 1 282 ? -34.117 5.467 -14.250 1.00 75.19 282 PHE A C 1
ATOM 2268 O O . PHE A 1 282 ? -33.608 5.077 -15.298 1.00 75.19 282 PHE A O 1
ATOM 2275 N N . ILE A 1 283 ? -34.652 4.592 -13.387 1.00 75.25 283 ILE A N 1
ATOM 2276 C CA . ILE A 1 283 ? -34.638 3.135 -13.607 1.00 75.25 283 ILE A CA 1
ATOM 2277 C C . ILE A 1 283 ? -35.839 2.716 -14.471 1.00 75.25 283 ILE A C 1
ATOM 2279 O O . ILE A 1 283 ? -36.931 2.450 -13.961 1.00 75.25 283 ILE A O 1
ATOM 2283 N N . ALA A 1 284 ? -35.621 2.620 -15.784 1.00 75.50 284 ALA A N 1
ATOM 2284 C CA . ALA A 1 284 ? -36.631 2.162 -16.742 1.00 75.50 284 ALA A CA 1
ATOM 2285 C C . ALA A 1 284 ? -36.731 0.624 -16.837 1.00 75.50 284 ALA A C 1
ATOM 2287 O O . ALA A 1 284 ? -37.828 0.089 -17.004 1.00 75.50 284 ALA A O 1
ATOM 2288 N N . ASP A 1 285 ? -35.611 -0.089 -16.677 1.00 85.75 285 ASP A N 1
ATOM 2289 C CA . ASP A 1 285 ? -35.532 -1.545 -16.845 1.00 85.75 285 ASP A CA 1
ATOM 2290 C C . ASP A 1 285 ? -36.219 -2.336 -15.709 1.00 85.75 285 ASP A C 1
ATOM 2292 O O . ASP A 1 285 ? -36.046 -2.070 -14.512 1.00 85.75 285 ASP A O 1
ATOM 2296 N N . PHE A 1 286 ? -36.988 -3.360 -16.093 1.00 86.56 286 PHE A N 1
ATOM 2297 C CA . PHE A 1 286 ? -37.763 -4.197 -15.179 1.00 86.56 286 PHE A CA 1
ATOM 2298 C C . PHE A 1 286 ? -36.877 -5.088 -14.300 1.00 86.56 286 PHE A C 1
ATOM 2300 O O . PHE A 1 286 ? -37.164 -5.252 -13.108 1.00 86.56 286 PHE A O 1
ATOM 2307 N N . GLN A 1 287 ? -35.786 -5.641 -14.845 1.00 79.00 287 GLN A N 1
ATOM 2308 C CA . GLN A 1 287 ? -34.886 -6.507 -14.073 1.00 79.00 287 GLN A CA 1
ATOM 2309 C C . GLN A 1 287 ? -34.130 -5.698 -13.016 1.00 79.00 287 GLN A C 1
ATOM 2311 O O . GLN A 1 287 ? -34.102 -6.078 -11.841 1.00 79.00 287 GLN A O 1
ATOM 2316 N N . THR A 1 288 ? -33.627 -4.525 -13.398 1.00 78.81 288 THR A N 1
ATOM 2317 C CA . THR A 1 288 ? -32.960 -3.577 -12.498 1.00 78.81 288 THR A CA 1
ATOM 2318 C C . THR A 1 288 ? -33.892 -3.109 -11.375 1.00 78.81 288 THR A C 1
ATOM 2320 O O . THR A 1 288 ? -33.486 -3.067 -10.211 1.00 78.81 288 THR A O 1
ATOM 2323 N N . ARG A 1 289 ? -35.175 -2.844 -11.671 1.00 81.69 289 ARG A N 1
ATOM 2324 C CA . ARG A 1 289 ? -36.190 -2.503 -10.656 1.00 81.69 289 ARG A CA 1
ATOM 2325 C C . ARG A 1 289 ? -36.412 -3.637 -9.654 1.00 81.69 289 ARG A C 1
ATOM 2327 O O . ARG A 1 289 ? -36.427 -3.398 -8.445 1.00 81.69 289 ARG A O 1
ATOM 2334 N N . LYS A 1 290 ? -36.569 -4.873 -10.139 1.00 84.38 290 LYS A N 1
ATOM 2335 C CA . LYS A 1 290 ? -36.772 -6.061 -9.293 1.00 84.38 290 LYS A CA 1
ATOM 2336 C C . LYS A 1 290 ? -35.563 -6.323 -8.390 1.00 84.38 290 LYS A C 1
ATOM 2338 O O . LYS A 1 290 ? -35.745 -6.664 -7.219 1.00 84.38 290 LYS A O 1
ATOM 2343 N N . LEU A 1 291 ? -34.348 -6.126 -8.905 1.00 81.62 291 LEU A N 1
ATOM 2344 C CA . LEU A 1 291 ? -33.107 -6.244 -8.141 1.00 81.62 291 LEU A CA 1
ATOM 2345 C C . LEU A 1 291 ? -33.007 -5.161 -7.056 1.00 81.62 291 LEU A C 1
ATOM 2347 O O . LEU A 1 291 ? -32.838 -5.497 -5.885 1.00 81.62 291 LEU A O 1
ATOM 2351 N N . LYS A 1 292 ? -33.218 -3.884 -7.406 1.00 83.19 292 LYS A N 1
ATOM 2352 C CA . LYS A 1 292 ? -33.241 -2.764 -6.445 1.00 83.19 292 LYS A CA 1
ATOM 2353 C C . LYS A 1 292 ? -34.271 -2.970 -5.332 1.00 83.19 292 LYS A C 1
ATOM 2355 O O . LYS A 1 292 ? -33.972 -2.705 -4.171 1.00 83.19 292 LYS A O 1
ATOM 2360 N N . HIS A 1 293 ? -35.459 -3.479 -5.660 1.00 84.00 293 HIS A N 1
ATOM 2361 C CA . HIS A 1 293 ? -36.493 -3.769 -4.666 1.00 84.00 293 HIS A CA 1
ATOM 2362 C C . HIS A 1 293 ? -36.071 -4.874 -3.684 1.00 84.00 293 HIS A C 1
ATOM 2364 O O . HIS A 1 293 ? -36.293 -4.756 -2.476 1.00 84.00 293 HIS A O 1
ATOM 2370 N N . ARG A 1 294 ? -35.417 -5.935 -4.178 1.00 85.50 294 ARG A N 1
ATOM 2371 C CA . ARG A 1 294 ? -34.862 -6.995 -3.321 1.00 85.50 294 ARG A CA 1
ATOM 2372 C C . ARG A 1 294 ? -33.754 -6.470 -2.411 1.00 85.50 294 ARG A C 1
ATOM 2374 O O . ARG A 1 294 ? -33.805 -6.760 -1.219 1.00 85.50 294 ARG A O 1
ATOM 2381 N N . ILE A 1 295 ? -32.828 -5.674 -2.949 1.00 82.06 295 ILE A N 1
ATOM 2382 C CA . ILE A 1 295 ? -31.740 -5.043 -2.183 1.00 82.06 295 ILE A CA 1
ATOM 2383 C C . ILE A 1 295 ? -32.322 -4.184 -1.056 1.00 82.06 295 ILE A C 1
ATOM 2385 O O . ILE A 1 295 ? -32.024 -4.419 0.111 1.00 82.06 295 ILE A O 1
ATOM 2389 N N . MET A 1 296 ? -33.253 -3.282 -1.376 1.00 84.56 296 MET A N 1
ATOM 2390 C CA . MET A 1 296 ? -33.900 -2.413 -0.387 1.00 84.56 296 MET A CA 1
ATOM 2391 C C . MET A 1 296 ? -34.628 -3.219 0.702 1.00 84.56 296 MET A C 1
ATOM 2393 O O . MET A 1 296 ? -34.528 -2.909 1.888 1.00 84.56 296 MET A O 1
ATOM 2397 N N . THR A 1 297 ? -35.338 -4.288 0.324 1.00 85.25 297 THR A N 1
ATOM 2398 C CA . THR A 1 297 ? -36.033 -5.155 1.289 1.00 85.25 297 THR A CA 1
ATOM 2399 C C . THR A 1 297 ? -35.047 -5.855 2.229 1.00 85.25 297 THR A C 1
ATOM 2401 O O . THR A 1 297 ? -35.341 -6.027 3.413 1.00 85.25 297 THR A O 1
ATOM 2404 N N . GLN A 1 298 ? -33.885 -6.271 1.722 1.00 85.50 298 GLN A N 1
ATOM 2405 C CA . GLN A 1 298 ? -32.836 -6.896 2.528 1.00 85.50 298 GLN A CA 1
ATOM 2406 C C . GLN A 1 298 ? -32.169 -5.891 3.471 1.00 85.50 298 GLN A C 1
ATOM 2408 O O . GLN A 1 298 ? -32.027 -6.194 4.654 1.00 85.50 298 GLN A O 1
ATOM 2413 N N . GLU A 1 299 ? -31.844 -4.688 2.997 1.00 82.88 299 GLU A N 1
ATOM 2414 C CA . GLU A 1 299 ? -31.265 -3.624 3.827 1.00 82.88 299 GLU A CA 1
ATOM 2415 C C . GLU A 1 299 ? -32.210 -3.199 4.956 1.00 82.88 299 GLU A C 1
ATOM 2417 O O . GLU A 1 299 ? -31.791 -3.092 6.110 1.00 82.88 299 GLU A O 1
ATOM 2422 N N . LEU A 1 300 ? -33.506 -3.039 4.664 1.00 84.94 300 LEU A N 1
ATOM 2423 C CA . LEU A 1 300 ? -34.505 -2.678 5.672 1.00 84.94 300 LEU A CA 1
ATOM 2424 C C . LEU A 1 300 ? -34.668 -3.785 6.728 1.00 84.94 300 LEU A C 1
ATOM 2426 O O . LEU A 1 300 ? -34.728 -3.504 7.925 1.00 84.94 300 LEU A O 1
ATOM 2430 N N . LYS A 1 301 ? -34.697 -5.057 6.301 1.00 85.88 301 LYS A N 1
ATOM 2431 C CA . LYS A 1 301 ? -34.729 -6.213 7.214 1.00 85.88 301 LYS A CA 1
ATOM 2432 C C . LYS A 1 301 ? -33.477 -6.277 8.091 1.00 85.88 301 LYS A C 1
ATOM 2434 O O . LYS A 1 301 ? -33.599 -6.528 9.289 1.00 85.88 301 LYS A O 1
ATOM 2439 N N . ALA A 1 302 ? -32.298 -6.027 7.522 1.00 79.00 302 ALA A N 1
ATOM 2440 C CA . ALA A 1 302 ? -31.038 -6.002 8.261 1.00 79.00 302 ALA A CA 1
ATOM 2441 C C . ALA A 1 302 ? -31.005 -4.862 9.294 1.00 79.00 302 ALA A C 1
ATOM 2443 O O . ALA A 1 302 ? -30.612 -5.085 10.441 1.00 79.00 302 ALA A O 1
ATOM 2444 N N . ALA A 1 303 ? -31.484 -3.669 8.926 1.00 79.56 303 ALA A N 1
ATOM 2445 C CA . ALA A 1 303 ? -31.598 -2.527 9.832 1.00 79.56 303 ALA A CA 1
ATOM 2446 C C . ALA A 1 303 ? -32.561 -2.809 11.001 1.00 79.56 303 ALA A C 1
ATOM 2448 O O . ALA A 1 303 ? -32.190 -2.614 12.159 1.00 79.56 303 ALA A O 1
ATOM 2449 N N . LEU A 1 304 ? -33.748 -3.364 10.720 1.00 83.19 304 LEU A N 1
ATOM 2450 C CA . LEU A 1 304 ? -34.727 -3.754 11.746 1.00 83.19 304 LEU A CA 1
ATOM 2451 C C . LEU A 1 304 ? -34.177 -4.819 12.702 1.00 83.19 304 LEU A C 1
ATOM 2453 O O . LEU A 1 304 ? -34.375 -4.742 13.915 1.00 83.19 304 LEU A O 1
ATOM 2457 N N . PHE A 1 305 ? -33.464 -5.813 12.171 1.00 80.62 305 PHE A N 1
ATOM 2458 C CA . PHE A 1 305 ? -32.827 -6.845 12.984 1.00 80.62 305 PHE A CA 1
ATOM 2459 C C . PHE A 1 305 ? -31.748 -6.256 13.909 1.00 80.62 305 PHE A C 1
ATOM 2461 O O . PHE A 1 305 ? -31.699 -6.590 15.096 1.00 80.62 305 PHE A O 1
ATOM 2468 N N . LYS A 1 306 ? -30.928 -5.328 13.395 1.00 73.06 306 LYS A N 1
ATOM 2469 C CA . LYS A 1 306 ? -29.902 -4.612 14.170 1.00 73.06 306 LYS A CA 1
ATOM 2470 C C . LYS A 1 306 ? -30.523 -3.805 15.317 1.00 73.06 306 LYS A C 1
ATOM 2472 O O . LYS A 1 306 ? -30.017 -3.863 16.440 1.00 73.06 306 LYS A O 1
ATOM 2477 N N . ASP A 1 307 ? -31.637 -3.117 15.069 1.00 73.75 307 ASP A N 1
ATOM 2478 C CA . ASP A 1 307 ? -32.349 -2.341 16.092 1.00 73.75 307 ASP A CA 1
ATOM 2479 C C . ASP A 1 307 ? -33.019 -3.219 17.152 1.00 73.75 307 ASP A C 1
ATOM 2481 O O . ASP A 1 307 ? -32.942 -2.903 18.342 1.00 73.75 307 ASP A O 1
ATOM 2485 N N . LYS A 1 308 ? -33.599 -4.361 16.765 1.00 80.69 308 LYS A N 1
ATOM 2486 C CA . LYS A 1 308 ? -34.173 -5.323 17.717 1.00 80.69 308 LYS A CA 1
ATOM 2487 C C . LYS A 1 308 ? -33.121 -5.825 18.713 1.00 80.69 308 LYS A C 1
ATOM 2489 O O . LYS A 1 308 ? -33.340 -5.784 19.923 1.00 80.69 308 LYS A O 1
ATOM 2494 N N . ILE A 1 309 ? -31.939 -6.205 18.220 1.00 70.88 309 ILE A N 1
ATOM 2495 C CA . ILE A 1 309 ? -30.805 -6.610 19.067 1.00 70.88 309 ILE A CA 1
ATOM 2496 C C . ILE A 1 309 ? -30.355 -5.457 19.977 1.00 70.88 309 ILE A C 1
ATOM 2498 O O . ILE A 1 309 ? -30.003 -5.676 21.138 1.00 70.88 309 ILE A O 1
ATOM 2502 N N . ARG A 1 310 ? -30.349 -4.217 19.472 1.00 68.38 310 ARG A N 1
ATOM 2503 C CA . ARG A 1 310 ? -29.987 -3.028 20.259 1.00 68.38 310 ARG A CA 1
ATOM 2504 C C . ARG A 1 310 ? -30.974 -2.788 21.402 1.00 68.38 310 ARG A C 1
ATOM 2506 O O . ARG A 1 310 ? -30.534 -2.505 22.515 1.00 68.38 310 ARG A O 1
ATOM 2513 N N . GLN A 1 311 ? -32.274 -2.949 21.160 1.00 70.12 311 GLN A N 1
ATOM 2514 C CA . GLN A 1 311 ? -33.310 -2.824 22.189 1.00 70.12 311 GLN A CA 1
ATOM 2515 C C . GLN A 1 311 ? -33.169 -3.898 23.277 1.00 70.12 311 GLN A C 1
ATOM 2517 O O . GLN A 1 311 ? -33.129 -3.551 24.456 1.00 70.12 311 GLN A O 1
ATOM 2522 N N . GLU A 1 312 ? -32.976 -5.166 22.900 1.00 73.25 312 GLU A N 1
ATOM 2523 C CA . GLU A 1 312 ? -32.739 -6.267 23.851 1.00 73.25 312 GLU A CA 1
ATOM 2524 C C . GLU A 1 312 ? -31.465 -6.066 24.697 1.00 73.25 312 GLU A C 1
ATOM 2526 O O . GLU A 1 312 ? -31.384 -6.500 25.849 1.00 73.25 312 GLU A O 1
ATOM 2531 N N . LYS A 1 313 ? -30.444 -5.394 24.145 1.00 66.25 313 LYS A N 1
ATOM 2532 C CA . LYS A 1 313 ? -29.204 -5.052 24.865 1.00 66.25 313 LYS A CA 1
ATOM 2533 C C . LYS A 1 313 ? -29.387 -3.867 25.829 1.00 66.25 313 LYS A C 1
ATOM 2535 O O . LYS A 1 313 ? -28.736 -3.856 26.872 1.00 66.25 313 LYS A O 1
ATOM 2540 N N . LEU A 1 314 ? -30.263 -2.906 25.520 1.00 65.31 314 LEU A N 1
ATOM 2541 C CA . LEU A 1 314 ? -30.563 -1.747 26.378 1.00 65.31 314 LEU A CA 1
ATOM 2542 C C . LEU A 1 314 ? -31.516 -2.086 27.533 1.00 65.31 314 LEU A C 1
ATOM 2544 O O . LEU A 1 314 ? -31.437 -1.462 28.586 1.00 65.31 314 LEU A O 1
ATOM 2548 N N . SER A 1 315 ? -32.367 -3.102 27.374 1.00 68.31 315 SER A N 1
ATOM 2549 C CA . SER A 1 315 ? -33.277 -3.585 28.420 1.00 68.31 315 SER A CA 1
ATOM 2550 C C . SER A 1 315 ? -32.612 -4.505 29.457 1.00 68.31 315 SER A C 1
ATOM 2552 O O . SER A 1 315 ? -33.304 -5.112 30.276 1.00 68.31 315 SER A O 1
ATOM 2554 N N . ARG A 1 316 ? -31.280 -4.661 29.428 1.00 72.25 316 ARG A N 1
ATOM 2555 C CA . ARG A 1 316 ? -30.552 -5.560 30.337 1.00 72.25 316 ARG A CA 1
ATOM 2556 C C . ARG A 1 316 ? -30.565 -5.038 31.771 1.00 72.25 316 ARG A C 1
ATOM 2558 O O . ARG A 1 316 ? -30.225 -3.888 32.040 1.00 72.25 316 ARG A O 1
ATOM 2565 N N . THR A 1 317 ? -30.899 -5.922 32.705 1.00 76.75 317 THR A N 1
ATOM 2566 C CA . THR A 1 317 ? -30.929 -5.604 34.140 1.00 76.75 317 THR A CA 1
ATOM 2567 C C . THR A 1 317 ? -29.519 -5.554 34.739 1.00 76.75 317 THR A C 1
ATOM 2569 O O . THR A 1 317 ? -28.586 -6.200 34.256 1.00 76.75 317 THR A O 1
ATOM 2572 N N . THR A 1 318 ? -29.341 -4.821 35.840 1.00 71.88 318 THR A N 1
ATOM 2573 C CA . THR A 1 318 ? -28.034 -4.613 36.493 1.00 71.88 318 THR A CA 1
ATOM 2574 C C . THR A 1 318 ? -27.357 -5.928 36.904 1.00 71.88 318 THR A C 1
ATOM 2576 O O . THR A 1 318 ? -26.149 -6.077 36.737 1.00 71.88 318 THR A O 1
ATOM 2579 N N . LYS A 1 319 ? -28.135 -6.928 37.348 1.00 77.81 319 LYS A N 1
ATOM 2580 C CA . LYS A 1 319 ? -27.645 -8.277 37.693 1.00 77.81 319 LYS A CA 1
ATOM 2581 C C . LYS A 1 319 ? -27.084 -9.024 36.477 1.00 77.81 319 LYS A C 1
ATOM 2583 O O . LYS A 1 319 ? -26.052 -9.682 36.578 1.00 77.81 319 LYS A O 1
ATOM 2588 N N . GLN A 1 320 ? -27.732 -8.894 35.319 1.00 77.38 320 GLN A N 1
ATOM 2589 C CA . GLN A 1 320 ? -27.254 -9.489 34.068 1.00 77.38 320 GLN A CA 1
ATOM 2590 C C . GLN A 1 320 ? -25.958 -8.823 33.595 1.00 77.38 320 GLN A C 1
ATOM 2592 O O . GLN A 1 320 ? -25.068 -9.516 33.115 1.00 77.38 320 GLN A O 1
ATOM 2597 N N . ASN A 1 321 ? -25.814 -7.508 33.781 1.00 76.62 321 ASN A N 1
ATOM 2598 C CA . ASN A 1 321 ? -24.587 -6.791 33.425 1.00 76.62 321 ASN A CA 1
ATOM 2599 C C . ASN A 1 321 ? -23.390 -7.205 34.293 1.00 76.62 321 ASN A C 1
ATOM 2601 O O . ASN A 1 321 ? -22.297 -7.385 33.759 1.00 76.62 321 ASN A O 1
ATOM 2605 N N . VAL A 1 322 ? -23.596 -7.423 35.597 1.00 83.50 322 VAL A N 1
ATOM 2606 C CA . VAL A 1 322 ? -22.548 -7.942 36.495 1.00 83.50 322 VAL A CA 1
ATOM 2607 C C . VAL A 1 322 ? -22.144 -9.367 36.105 1.00 83.50 322 VAL A C 1
ATOM 2609 O O . VAL A 1 322 ? -20.957 -9.648 35.976 1.00 83.50 322 VAL A O 1
ATOM 2612 N N . GLY A 1 323 ? -23.102 -10.258 35.824 1.00 85.81 323 GLY A N 1
ATOM 2613 C CA . GLY A 1 323 ? -22.784 -11.610 35.342 1.00 85.81 323 GLY A CA 1
ATOM 2614 C C . GLY A 1 323 ? -22.003 -11.604 34.021 1.00 85.81 323 GLY A C 1
ATOM 2615 O O . GLY A 1 323 ? -21.053 -12.360 33.842 1.00 85.81 323 GLY A O 1
ATOM 2616 N N . LEU A 1 324 ? -22.351 -10.693 33.112 1.00 84.06 324 LEU A N 1
ATOM 2617 C CA . LEU A 1 324 ? -21.690 -10.557 31.815 1.00 84.06 324 LEU A CA 1
ATOM 2618 C C . LEU A 1 324 ? -20.270 -9.976 31.934 1.00 84.06 324 LEU A C 1
ATOM 2620 O O . LEU A 1 324 ? -19.408 -10.311 31.125 1.00 84.06 324 LEU A O 1
ATOM 2624 N N . PHE A 1 325 ? -20.002 -9.159 32.957 1.00 85.25 325 PHE A N 1
ATOM 2625 C CA . PHE A 1 325 ? -18.647 -8.722 33.300 1.00 85.25 325 PHE A CA 1
ATOM 2626 C C . PHE A 1 325 ? -17.759 -9.904 33.706 1.00 85.25 325 PHE A C 1
ATOM 2628 O O . PHE A 1 325 ? -16.661 -10.038 33.172 1.00 85.25 325 PHE A O 1
ATOM 2635 N N . PHE A 1 326 ? -18.244 -10.799 34.572 1.00 88.06 326 PHE A N 1
ATOM 2636 C CA . PHE A 1 326 ? -17.479 -11.981 34.984 1.00 88.06 326 PHE A CA 1
ATOM 2637 C C . PHE A 1 326 ? -17.218 -12.951 33.827 1.00 88.06 326 PHE A C 1
ATOM 2639 O O . PHE A 1 326 ? -16.102 -13.445 33.691 1.00 88.06 326 PHE A O 1
ATOM 2646 N N . ILE A 1 327 ? -18.206 -13.168 32.950 1.00 88.31 327 ILE A N 1
ATOM 2647 C CA . ILE A 1 327 ? -18.021 -13.981 31.736 1.00 88.31 327 ILE A CA 1
ATOM 2648 C C . ILE A 1 327 ? -16.924 -13.382 30.849 1.00 88.31 327 ILE A C 1
ATOM 2650 O O . ILE A 1 327 ? -16.062 -14.110 30.362 1.00 88.31 327 ILE A O 1
ATOM 2654 N N . ARG A 1 328 ? -16.917 -12.056 30.667 1.00 89.50 328 ARG A N 1
ATOM 2655 C CA . ARG A 1 328 ? -15.869 -11.371 29.899 1.00 89.50 328 ARG A CA 1
ATOM 2656 C C . ARG A 1 328 ? -14.507 -11.500 30.563 1.00 89.50 328 ARG A C 1
ATOM 2658 O O . ARG A 1 328 ? -13.558 -11.846 29.879 1.00 89.50 328 ARG A O 1
ATOM 2665 N N . LEU A 1 329 ? -14.407 -11.268 31.871 1.00 88.88 329 LEU A N 1
ATOM 2666 C CA . LEU A 1 329 ? -13.148 -11.418 32.604 1.00 88.88 329 LEU A CA 1
ATOM 2667 C C . LEU A 1 329 ? -12.564 -12.824 32.416 1.00 88.88 329 LEU A C 1
ATOM 2669 O O . LEU A 1 329 ? -11.390 -12.967 32.090 1.00 88.88 329 LEU A O 1
ATOM 2673 N N . PHE A 1 330 ? -13.406 -13.850 32.543 1.00 92.12 330 PHE A N 1
ATOM 2674 C CA . PHE A 1 330 ? -13.015 -15.236 32.313 1.00 92.12 330 PHE A CA 1
ATOM 2675 C C . PHE A 1 330 ? -12.521 -15.477 30.877 1.00 92.12 330 PHE A C 1
ATOM 2677 O O . PHE A 1 330 ? -11.457 -16.058 30.676 1.00 92.12 330 PHE A O 1
ATOM 2684 N N . CYS A 1 331 ? -13.249 -14.984 29.872 1.00 90.81 331 CYS A N 1
ATOM 2685 C CA . CYS A 1 331 ? -12.849 -15.127 28.472 1.00 90.81 331 CYS A CA 1
ATOM 2686 C C . CYS A 1 331 ? -11.537 -14.386 28.157 1.00 90.81 331 CYS A C 1
ATOM 2688 O O . CYS A 1 331 ? -10.695 -14.927 27.444 1.00 90.81 331 CYS A O 1
ATOM 2690 N N . TRP A 1 332 ? -11.315 -13.198 28.729 1.00 89.12 332 TRP A N 1
ATOM 2691 C CA . TRP A 1 332 ? -10.057 -12.456 28.594 1.00 89.12 332 TRP A CA 1
ATOM 2692 C C . TRP A 1 332 ? -8.871 -13.206 29.196 1.00 89.12 332 TRP A C 1
ATOM 2694 O O . TRP A 1 332 ? -7.833 -13.311 28.545 1.00 89.12 332 TRP A O 1
ATOM 2704 N N . LEU A 1 333 ? -9.032 -13.773 30.395 1.00 91.94 333 LEU A N 1
ATOM 2705 C CA . LEU A 1 333 ? -7.998 -14.601 31.019 1.00 91.94 333 LEU A CA 1
ATOM 2706 C C . LEU A 1 333 ? -7.665 -15.825 30.156 1.00 91.94 333 LEU A C 1
ATOM 2708 O O . LEU A 1 333 ? -6.493 -16.132 29.951 1.00 91.94 333 LEU A O 1
ATOM 2712 N N . MET A 1 334 ? -8.681 -16.476 29.585 1.00 92.12 334 MET A N 1
ATOM 2713 C CA . MET A 1 334 ? -8.486 -17.619 28.693 1.00 92.12 334 MET A CA 1
ATOM 2714 C C . MET A 1 334 ? -7.756 -17.233 27.398 1.00 92.12 334 MET A C 1
ATOM 2716 O O . MET A 1 334 ? -6.873 -17.960 26.953 1.00 92.12 334 MET A O 1
ATOM 2720 N N . VAL A 1 335 ? -8.070 -16.077 26.806 1.00 90.81 335 VAL A N 1
ATOM 2721 C CA . VAL A 1 335 ? -7.376 -15.581 25.605 1.00 90.81 335 VAL A CA 1
ATOM 2722 C C . VAL A 1 335 ? -5.913 -15.261 25.902 1.00 90.81 335 VAL A C 1
ATOM 2724 O O . VAL A 1 335 ? -5.049 -15.652 25.124 1.00 90.81 335 VAL A O 1
ATOM 2727 N N . ILE A 1 336 ? -5.616 -14.606 27.028 1.00 90.12 336 ILE A N 1
ATOM 2728 C CA . ILE A 1 336 ? -4.233 -14.313 27.435 1.00 90.12 336 ILE A CA 1
ATOM 2729 C C . ILE A 1 336 ? -3.444 -15.612 27.638 1.00 90.12 336 ILE A C 1
ATOM 2731 O O . ILE A 1 336 ? -2.317 -15.721 27.160 1.00 90.12 336 ILE A O 1
ATOM 2735 N N . ALA A 1 337 ? -4.046 -16.617 28.280 1.00 93.50 337 ALA A N 1
ATOM 2736 C CA . ALA A 1 337 ? -3.415 -17.920 28.470 1.00 93.50 337 ALA A CA 1
ATOM 2737 C C . ALA A 1 337 ? -3.118 -18.626 27.135 1.00 93.50 337 ALA A C 1
ATOM 2739 O O . ALA A 1 337 ? -2.021 -19.150 26.954 1.00 93.50 337 ALA A O 1
ATOM 2740 N N . LEU A 1 338 ? -4.057 -18.599 26.182 1.00 92.62 338 LEU A N 1
ATOM 2741 C CA . LEU A 1 338 ? -3.861 -19.183 24.850 1.00 92.62 338 LEU A CA 1
ATOM 2742 C C . LEU A 1 338 ? -2.754 -18.474 24.062 1.00 92.62 338 LEU A C 1
ATOM 2744 O O . LEU A 1 338 ? -1.935 -19.149 23.448 1.00 92.62 338 LEU A O 1
ATOM 2748 N N . LEU A 1 339 ? -2.703 -17.138 24.117 1.00 89.75 339 LEU A N 1
ATOM 2749 C CA . LEU A 1 339 ? -1.652 -16.344 23.471 1.00 89.75 339 LEU A CA 1
ATOM 2750 C C . LEU A 1 339 ? -0.270 -16.620 24.081 1.00 89.75 339 LEU A C 1
ATOM 2752 O O . LEU A 1 339 ? 0.711 -16.774 23.356 1.00 89.75 339 LEU A O 1
ATOM 2756 N N . GLY A 1 340 ? -0.187 -16.724 25.410 1.00 89.88 340 GLY A N 1
ATOM 2757 C CA . GLY A 1 340 ? 1.054 -17.088 26.094 1.00 89.88 340 GLY A CA 1
ATOM 2758 C C . GLY A 1 340 ? 1.525 -18.498 25.728 1.00 89.88 340 GLY A C 1
ATOM 2759 O O . GLY A 1 340 ? 2.695 -18.697 25.404 1.00 89.88 340 GLY A O 1
ATOM 2760 N N . ALA A 1 341 ? 0.605 -19.468 25.708 1.00 91.31 341 ALA A N 1
ATOM 2761 C CA . ALA A 1 341 ? 0.902 -20.845 25.324 1.00 91.31 341 ALA A CA 1
ATOM 2762 C C . ALA A 1 341 ? 1.370 -20.954 23.863 1.00 91.31 341 ALA A C 1
ATOM 2764 O O . ALA A 1 341 ? 2.327 -21.677 23.584 1.00 91.31 341 ALA A O 1
ATOM 2765 N N . SER A 1 342 ? 0.751 -20.211 22.937 1.00 90.31 342 SER A N 1
ATOM 2766 C CA . SER A 1 342 ? 1.186 -20.191 21.537 1.00 90.31 342 SER A CA 1
ATOM 2767 C C . SER A 1 342 ? 2.571 -19.576 21.369 1.00 90.31 342 SER A C 1
ATOM 2769 O O . SER A 1 342 ? 3.391 -20.141 20.651 1.00 90.31 342 SER A O 1
ATOM 2771 N N . SER A 1 343 ? 2.874 -18.474 22.066 1.00 87.31 343 SER A N 1
ATOM 2772 C CA . SER A 1 343 ? 4.217 -17.881 22.029 1.00 87.31 343 SER A CA 1
ATOM 2773 C C . SER A 1 343 ? 5.281 -18.834 22.565 1.00 87.31 343 SER A C 1
ATOM 2775 O O . SER A 1 343 ? 6.336 -18.971 21.951 1.00 87.31 343 SER A O 1
ATOM 2777 N N . TYR A 1 344 ? 5.000 -19.532 23.667 1.00 90.75 344 TYR A N 1
ATOM 2778 C CA . TYR A 1 344 ? 5.932 -20.505 24.232 1.00 90.75 344 TYR A CA 1
ATOM 2779 C C . TYR A 1 344 ? 6.183 -21.691 23.288 1.00 90.75 344 TYR A C 1
ATOM 2781 O O . TYR A 1 344 ? 7.331 -22.085 23.094 1.00 90.75 344 TYR A O 1
ATOM 2789 N N . ALA A 1 345 ? 5.131 -22.226 22.660 1.00 89.06 345 ALA A N 1
ATOM 2790 C CA . ALA A 1 345 ? 5.245 -23.332 21.711 1.00 89.06 345 ALA A CA 1
ATOM 2791 C C . ALA A 1 345 ? 6.043 -22.957 20.449 1.00 89.06 345 ALA A C 1
ATOM 2793 O O . ALA A 1 345 ? 6.838 -23.754 19.960 1.00 89.06 345 ALA A O 1
ATOM 2794 N N . ILE A 1 346 ? 5.854 -21.741 19.925 1.00 87.50 346 ILE A N 1
ATOM 2795 C CA . ILE A 1 346 ? 6.632 -21.247 18.780 1.00 87.50 346 ILE A CA 1
ATOM 2796 C C . ILE A 1 346 ? 8.101 -21.074 19.180 1.00 87.50 346 ILE A C 1
ATOM 2798 O O . ILE A 1 346 ? 8.984 -21.549 18.470 1.00 87.50 346 ILE A O 1
ATOM 2802 N N . TYR A 1 347 ? 8.364 -20.448 20.330 1.00 86.69 347 TYR A N 1
ATOM 2803 C CA . TYR A 1 347 ? 9.719 -20.244 20.840 1.00 86.69 347 TYR A CA 1
ATOM 2804 C C . TYR A 1 347 ? 10.482 -21.568 20.990 1.00 86.69 347 TYR A C 1
ATOM 2806 O O . TYR A 1 347 ? 11.593 -21.695 20.475 1.00 86.69 347 TYR A O 1
ATOM 2814 N N . SER A 1 348 ? 9.879 -22.569 21.642 1.00 86.69 348 SER A N 1
ATOM 2815 C CA . SER A 1 348 ? 10.542 -23.850 21.905 1.00 86.69 348 SER A CA 1
ATOM 2816 C C . SER A 1 348 ? 10.875 -24.612 20.622 1.00 86.69 348 SER A C 1
ATOM 2818 O O . SER A 1 348 ? 11.988 -25.112 20.479 1.00 86.69 348 SER A O 1
ATOM 2820 N N . VAL A 1 349 ? 9.948 -24.654 19.662 1.00 87.25 349 VAL A N 1
ATOM 2821 C CA . VAL A 1 349 ? 10.140 -25.350 18.381 1.00 87.25 349 VAL A CA 1
ATOM 2822 C C . VAL A 1 349 ? 11.182 -24.650 17.511 1.00 87.25 349 VAL A C 1
ATOM 2824 O O . VAL A 1 349 ? 11.982 -25.323 16.863 1.00 87.25 349 VAL A O 1
ATOM 2827 N N . VAL A 1 350 ? 11.213 -23.313 17.504 1.00 82.31 350 VAL A N 1
ATOM 2828 C CA . VAL A 1 350 ? 12.219 -22.558 16.744 1.00 82.31 350 VAL A CA 1
ATOM 2829 C C . VAL A 1 350 ? 13.614 -22.794 17.313 1.00 82.31 350 VAL A C 1
ATOM 2831 O O . VAL A 1 350 ? 14.503 -23.155 16.545 1.00 82.31 350 VAL A O 1
ATOM 2834 N N . VAL A 1 351 ? 13.805 -22.651 18.629 1.00 84.25 351 VAL A N 1
ATOM 2835 C CA . VAL A 1 351 ? 15.112 -22.882 19.272 1.00 84.25 351 VAL A CA 1
ATOM 2836 C C . VAL A 1 351 ? 15.580 -24.316 19.032 1.00 84.25 351 VAL A C 1
ATOM 2838 O O . VAL A 1 351 ? 16.693 -24.515 18.554 1.00 84.25 351 VAL A O 1
ATOM 2841 N N . TYR A 1 352 ? 14.696 -25.298 19.234 1.00 84.81 352 TYR A N 1
ATOM 2842 C CA . TYR A 1 352 ? 14.998 -26.703 18.969 1.00 84.81 352 TYR A CA 1
ATOM 2843 C C . TYR A 1 352 ? 15.414 -26.951 17.508 1.00 84.81 352 TYR A C 1
ATOM 2845 O O . TYR A 1 352 ? 16.412 -27.622 17.253 1.00 84.81 352 TYR A O 1
ATOM 2853 N N . SER A 1 353 ? 14.698 -26.367 16.536 1.00 79.38 353 SER A N 1
ATOM 2854 C CA . SER A 1 353 ? 15.059 -26.496 15.116 1.00 79.38 353 SER A CA 1
ATOM 2855 C C . SER A 1 353 ? 16.399 -25.830 14.782 1.00 79.38 353 SER A C 1
ATOM 2857 O O . SER A 1 353 ? 17.158 -26.351 13.971 1.00 79.38 353 SER A O 1
ATOM 2859 N N . GLN A 1 354 ? 16.719 -24.694 15.410 1.00 72.69 354 GLN A N 1
ATOM 2860 C CA . GLN A 1 354 ? 17.946 -23.943 15.139 1.00 72.69 354 GLN A CA 1
ATOM 2861 C C . GLN A 1 354 ? 19.185 -24.589 15.761 1.00 72.69 354 GLN A C 1
ATOM 2863 O O . GLN A 1 354 ? 20.259 -24.515 15.165 1.00 72.69 354 GLN A O 1
ATOM 2868 N N . GLU A 1 355 ? 19.050 -25.212 16.932 1.00 76.94 355 GLU A N 1
ATOM 2869 C CA . GLU A 1 355 ? 20.138 -25.960 17.569 1.00 76.94 355 GLU A CA 1
ATOM 2870 C C . GLU A 1 355 ? 20.522 -27.186 16.734 1.00 76.94 355 GLU A C 1
ATOM 2872 O O . GLU A 1 355 ? 21.688 -27.347 16.392 1.00 76.94 355 GLU A O 1
ATOM 2877 N N . GLN A 1 356 ? 19.545 -27.980 16.288 1.00 69.44 356 GLN A N 1
ATOM 2878 C CA . GLN A 1 356 ? 19.809 -29.190 15.494 1.00 69.44 356 GLN A CA 1
ATOM 2879 C C . GLN A 1 356 ? 20.398 -28.894 14.101 1.00 69.44 356 GLN A C 1
ATOM 2881 O O . GLN A 1 356 ? 21.198 -29.669 13.580 1.00 69.44 356 GLN A O 1
ATOM 2886 N N . VAL A 1 357 ? 20.039 -27.757 13.491 1.00 63.94 357 VAL A N 1
ATOM 2887 C CA . VAL A 1 357 ? 20.557 -27.352 12.170 1.00 63.94 357 VAL A CA 1
ATOM 2888 C C . VAL A 1 357 ? 21.984 -26.787 12.245 1.00 63.94 357 VAL A C 1
ATOM 2890 O O . VAL A 1 357 ? 22.715 -26.862 11.260 1.00 63.94 357 VAL A O 1
ATOM 2893 N N . LYS A 1 358 ? 22.423 -26.246 13.392 1.00 60.00 358 LYS A N 1
ATOM 2894 C CA . LYS A 1 358 ? 23.786 -25.702 13.546 1.00 60.00 358 LYS A CA 1
ATOM 2895 C C . LYS A 1 358 ? 24.876 -26.773 13.597 1.00 60.00 358 LYS A C 1
ATOM 2897 O O . LYS A 1 358 ? 25.983 -26.500 13.140 1.00 60.00 358 LYS A O 1
ATOM 2902 N N . ASP A 1 359 ? 24.563 -27.960 14.107 1.00 54.12 359 ASP A N 1
ATOM 2903 C CA . ASP A 1 359 ? 25.557 -29.016 14.331 1.00 54.12 359 ASP A CA 1
ATOM 2904 C C . ASP A 1 359 ? 25.805 -29.910 13.101 1.00 54.12 359 ASP A C 1
ATOM 2906 O O . ASP A 1 359 ? 26.726 -30.725 13.111 1.00 54.12 359 ASP A O 1
ATOM 2910 N N . THR A 1 360 ? 25.044 -29.747 12.009 1.00 51.19 360 THR A N 1
ATOM 2911 C CA . THR A 1 360 ? 25.129 -30.646 10.844 1.00 51.19 360 THR A CA 1
ATOM 2912 C C . THR A 1 360 ? 25.513 -29.905 9.559 1.00 51.19 360 THR A C 1
ATOM 2914 O O . THR A 1 360 ? 24.666 -29.394 8.832 1.00 51.19 360 THR A O 1
ATOM 2917 N N . SER A 1 361 ? 26.806 -29.885 9.226 1.00 46.09 361 SER A N 1
ATOM 2918 C CA . SER A 1 361 ? 27.303 -29.485 7.902 1.00 46.09 361 SER A CA 1
ATOM 2919 C C . SER A 1 361 ? 27.309 -30.685 6.946 1.00 46.09 361 SER A C 1
ATOM 2921 O O . SER A 1 361 ? 28.370 -31.268 6.729 1.00 46.09 361 SER A O 1
ATOM 2923 N N . VAL A 1 362 ? 26.163 -31.117 6.404 1.00 44.22 362 VAL A N 1
ATOM 2924 C CA . VAL A 1 362 ? 26.149 -32.239 5.440 1.00 44.22 362 VAL A CA 1
ATOM 2925 C C . VAL A 1 362 ? 25.129 -32.052 4.315 1.00 44.22 362 VAL A C 1
ATOM 2927 O O . VAL A 1 362 ? 23.991 -31.642 4.526 1.00 44.22 362 VAL A O 1
ATOM 2930 N N . GLU A 1 363 ? 25.603 -32.369 3.111 1.00 43.66 363 GLU A N 1
ATOM 2931 C CA . GLU A 1 363 ? 24.911 -32.461 1.829 1.00 43.66 363 GLU A CA 1
ATOM 2932 C C . GLU A 1 363 ? 23.574 -33.221 1.874 1.00 43.66 363 GLU A C 1
ATOM 2934 O O . GLU A 1 363 ? 23.345 -34.129 2.673 1.00 43.66 363 GLU A O 1
ATOM 2939 N N . PHE A 1 364 ? 22.689 -32.849 0.949 1.00 39.88 364 PHE A N 1
ATOM 2940 C CA . PHE A 1 364 ? 21.356 -33.417 0.781 1.00 39.88 364 PHE A CA 1
ATOM 2941 C C . PHE A 1 364 ? 21.426 -34.872 0.282 1.00 39.88 364 PHE A C 1
ATOM 2943 O O . PHE A 1 364 ? 21.559 -35.122 -0.916 1.00 39.88 364 PHE A O 1
ATOM 2950 N N . SER A 1 365 ? 21.302 -35.835 1.197 1.00 42.38 365 SER A N 1
ATOM 2951 C CA . SER A 1 365 ? 21.096 -37.259 0.909 1.00 42.38 365 SER A CA 1
ATOM 2952 C C . SER A 1 365 ? 19.723 -37.734 1.416 1.00 42.38 365 SER A C 1
ATOM 2954 O O . SER A 1 365 ? 19.215 -37.281 2.442 1.00 42.38 365 SER A O 1
ATOM 2956 N N . LEU A 1 366 ? 19.096 -38.651 0.665 1.00 47.12 366 LEU A N 1
ATOM 2957 C CA . LEU A 1 366 ? 17.717 -39.141 0.857 1.00 47.12 366 LEU A CA 1
ATOM 2958 C C . LEU A 1 366 ? 17.479 -39.939 2.159 1.00 47.12 366 LEU A C 1
ATOM 2960 O O . LEU A 1 366 ? 16.340 -40.308 2.436 1.00 47.12 366 LEU A O 1
ATOM 2964 N N . GLU A 1 367 ? 18.512 -40.178 2.970 1.00 52.78 367 GLU A N 1
ATOM 2965 C CA . GLU A 1 367 ? 18.402 -40.858 4.270 1.00 52.78 367 GLU A CA 1
ATOM 2966 C C . GLU A 1 367 ? 18.061 -39.899 5.433 1.00 52.78 367 GLU A C 1
ATOM 2968 O O . GLU A 1 367 ? 17.671 -40.349 6.506 1.00 52.78 367 GLU A O 1
ATOM 2973 N N . ASN A 1 368 ? 18.082 -38.575 5.218 1.00 57.91 368 ASN A N 1
ATOM 2974 C CA . ASN A 1 368 ? 17.888 -37.556 6.265 1.00 57.91 368 ASN A CA 1
ATOM 2975 C C . ASN A 1 368 ? 16.449 -36.998 6.356 1.00 57.91 368 ASN A C 1
ATOM 2977 O O . ASN A 1 368 ? 16.242 -35.786 6.480 1.00 57.91 368 ASN A O 1
ATOM 2981 N N . ILE A 1 369 ? 15.426 -37.861 6.304 1.00 62.09 369 ILE A N 1
ATOM 2982 C CA . ILE A 1 369 ? 14.014 -37.435 6.435 1.00 62.09 369 ILE A CA 1
ATOM 2983 C C . ILE A 1 369 ? 13.758 -36.758 7.794 1.00 62.09 369 ILE A C 1
ATOM 2985 O O . ILE A 1 369 ? 12.987 -35.803 7.872 1.00 62.09 369 ILE A O 1
ATOM 2989 N N . GLU A 1 370 ? 14.434 -37.193 8.859 1.00 64.06 370 GLU A N 1
ATOM 2990 C CA . GLU A 1 370 ? 14.260 -36.630 10.204 1.00 64.06 370 GLU A CA 1
ATOM 2991 C C . GLU A 1 370 ? 14.720 -35.165 10.292 1.00 64.06 370 GLU A C 1
ATOM 2993 O O . GLU A 1 370 ? 13.972 -34.316 10.778 1.00 64.06 370 GLU A O 1
ATOM 2998 N N . ILE A 1 371 ? 15.885 -34.825 9.727 1.00 62.00 371 ILE A N 1
ATOM 2999 C CA . ILE A 1 371 ? 16.406 -33.444 9.697 1.00 62.00 371 ILE A CA 1
ATOM 3000 C C . ILE A 1 371 ? 15.521 -32.543 8.822 1.00 62.00 371 ILE A C 1
ATOM 3002 O O . ILE A 1 371 ? 15.268 -31.380 9.160 1.00 62.00 371 ILE A O 1
ATOM 3006 N N . PHE A 1 372 ? 14.994 -33.083 7.719 1.00 63.88 372 PHE A N 1
ATOM 3007 C CA . PHE A 1 372 ? 14.023 -32.384 6.882 1.00 63.88 372 PHE A CA 1
ATOM 3008 C C . PHE A 1 372 ? 12.756 -32.042 7.678 1.00 63.88 372 PHE A C 1
ATOM 3010 O O . PHE A 1 372 ? 12.354 -30.881 7.723 1.00 63.88 372 PHE A O 1
ATOM 3017 N N . VAL A 1 373 ? 12.155 -33.012 8.375 1.00 72.00 373 VAL A N 1
ATOM 3018 C CA . VAL A 1 373 ? 10.952 -32.774 9.193 1.00 72.00 373 VAL A CA 1
ATOM 3019 C C . VAL A 1 373 ? 11.224 -31.753 10.303 1.00 72.00 373 VAL A C 1
ATOM 3021 O O . VAL A 1 373 ? 10.409 -30.850 10.501 1.00 72.00 373 VAL A O 1
ATOM 3024 N N . ILE A 1 374 ? 12.381 -31.826 10.968 1.00 71.44 374 ILE A N 1
ATOM 3025 C CA . ILE A 1 374 ? 12.788 -30.871 12.014 1.00 71.44 374 ILE A CA 1
ATOM 3026 C C . ILE A 1 374 ? 12.938 -29.447 11.449 1.00 71.44 374 ILE A C 1
ATOM 3028 O O . ILE A 1 374 ? 12.507 -28.486 12.088 1.00 71.44 374 ILE A O 1
ATOM 3032 N N . SER A 1 375 ? 13.448 -29.299 10.223 1.00 66.31 375 SER A N 1
ATOM 3033 C CA . SER A 1 375 ? 13.606 -27.994 9.558 1.00 66.31 375 SER A CA 1
ATOM 3034 C C . SER A 1 375 ? 12.267 -27.325 9.215 1.00 66.31 375 SER A C 1
ATOM 3036 O O . SER A 1 375 ? 12.151 -26.098 9.240 1.00 66.31 375 SER A O 1
ATOM 3038 N N . PHE A 1 376 ? 11.228 -28.113 8.916 1.00 77.56 376 PHE A N 1
ATOM 3039 C CA . PHE A 1 376 ? 9.881 -27.603 8.618 1.00 77.56 376 PHE A CA 1
ATOM 3040 C C . PHE A 1 376 ? 8.965 -27.516 9.846 1.00 77.56 376 PHE A C 1
ATOM 3042 O O . PHE A 1 376 ? 7.897 -26.900 9.766 1.00 77.56 376 PHE A O 1
ATOM 3049 N N . LEU A 1 377 ? 9.382 -28.062 10.990 1.00 80.06 377 LEU A N 1
ATOM 3050 C CA . LEU A 1 377 ? 8.598 -28.115 12.223 1.00 80.06 377 LEU A CA 1
ATOM 3051 C C . LEU A 1 377 ? 8.082 -26.737 12.694 1.00 80.06 377 LEU A C 1
ATOM 3053 O O . LEU A 1 377 ? 6.886 -26.647 12.992 1.00 80.06 377 LEU A O 1
ATOM 3057 N N . PRO A 1 378 ? 8.872 -25.637 12.673 1.00 80.25 378 PRO A N 1
ATOM 3058 C CA . PRO A 1 378 ? 8.359 -24.312 13.029 1.00 80.25 378 PRO A CA 1
ATOM 3059 C C . PRO A 1 378 ? 7.221 -23.861 12.111 1.00 80.25 378 PRO A C 1
ATOM 3061 O O . PRO A 1 378 ? 6.196 -23.365 12.573 1.00 80.25 378 PRO A O 1
ATOM 3064 N N . SER A 1 379 ? 7.362 -24.097 10.804 1.00 78.38 379 SER A N 1
ATOM 3065 C CA . SER A 1 379 ? 6.353 -23.713 9.812 1.00 78.38 379 SER A CA 1
ATOM 3066 C C . SER A 1 379 ? 5.059 -24.510 9.984 1.00 78.38 379 SER A C 1
ATOM 3068 O O . SER A 1 379 ? 3.971 -23.949 9.854 1.00 78.38 379 SER A O 1
ATOM 3070 N N . ILE A 1 380 ? 5.157 -25.799 10.320 1.00 84.31 380 ILE A N 1
ATOM 3071 C CA . ILE A 1 380 ? 3.999 -26.666 10.575 1.00 84.31 380 ILE A CA 1
ATOM 3072 C C . ILE A 1 380 ? 3.240 -26.192 11.819 1.00 84.31 380 ILE A C 1
ATOM 3074 O O . ILE A 1 380 ? 2.025 -25.993 11.756 1.00 84.31 380 ILE A O 1
ATOM 3078 N N . VAL A 1 381 ? 3.948 -25.953 12.928 1.00 88.06 381 VAL A N 1
ATOM 3079 C CA . VAL A 1 381 ? 3.343 -25.513 14.196 1.00 88.06 381 VAL A CA 1
ATOM 3080 C C . VAL A 1 381 ? 2.698 -24.135 14.048 1.00 88.06 381 VAL A C 1
ATOM 3082 O O . VAL A 1 381 ? 1.555 -23.950 14.463 1.00 88.06 381 VAL A O 1
ATOM 3085 N N . ILE A 1 382 ? 3.369 -23.193 13.379 1.00 81.44 382 ILE A N 1
ATOM 3086 C CA . ILE A 1 382 ? 2.816 -21.861 13.098 1.00 81.44 382 ILE A CA 1
ATOM 3087 C C . ILE A 1 382 ? 1.559 -21.961 12.228 1.00 81.44 382 ILE A C 1
ATOM 3089 O O . ILE A 1 382 ? 0.547 -21.329 12.525 1.00 81.44 382 ILE A O 1
ATOM 3093 N N . THR A 1 383 ? 1.582 -22.780 11.174 1.00 84.56 383 THR A N 1
ATOM 3094 C CA . THR A 1 383 ? 0.418 -22.961 10.292 1.00 84.56 383 THR A CA 1
ATOM 3095 C C . THR A 1 383 ? -0.765 -23.565 11.049 1.00 84.56 383 THR A C 1
ATOM 3097 O O . THR A 1 383 ? -1.897 -23.103 10.904 1.00 84.56 383 THR A O 1
ATOM 3100 N N . PHE A 1 384 ? -0.508 -24.558 11.904 1.00 87.88 384 PHE A N 1
ATOM 3101 C CA . PHE A 1 384 ? -1.531 -25.179 12.740 1.00 87.88 384 PHE A CA 1
ATOM 3102 C C . PHE A 1 384 ? -2.149 -24.182 13.731 1.00 87.88 384 PHE A C 1
ATOM 3104 O O . PHE A 1 384 ? -3.374 -24.069 13.806 1.00 87.88 384 PHE A O 1
ATOM 3111 N N . LEU A 1 385 ? -1.325 -23.406 14.443 1.00 88.56 385 LEU A N 1
ATOM 3112 C CA . LEU A 1 385 ? -1.794 -22.383 15.383 1.00 88.56 385 LEU A CA 1
ATOM 3113 C C . LEU A 1 385 ? -2.609 -21.291 14.674 1.00 88.56 385 LEU A C 1
ATOM 3115 O O . LEU A 1 385 ? -3.671 -20.906 15.166 1.00 88.56 385 LEU A O 1
ATOM 3119 N N . ASN A 1 386 ? -2.179 -20.865 13.484 1.00 79.94 386 ASN A N 1
ATOM 3120 C CA . ASN A 1 386 ? -2.890 -19.899 12.645 1.00 79.94 386 ASN A CA 1
ATOM 3121 C C . ASN A 1 386 ? -4.248 -20.386 12.135 1.00 79.94 386 ASN A C 1
ATOM 3123 O O . ASN A 1 386 ? -5.117 -19.564 11.843 1.00 79.94 386 ASN A O 1
ATOM 3127 N N . LEU A 1 387 ? -4.434 -21.696 11.991 1.00 86.00 387 LEU A N 1
ATOM 3128 C CA . LEU A 1 387 ? -5.718 -22.277 11.616 1.00 86.00 387 LEU A CA 1
ATOM 3129 C C . LEU A 1 387 ? -6.614 -22.457 12.846 1.00 86.00 387 LEU A C 1
ATOM 3131 O O . LEU A 1 387 ? -7.801 -22.139 12.806 1.00 86.00 387 LEU A O 1
ATOM 3135 N N . PHE A 1 388 ? -6.045 -22.952 13.944 1.00 89.12 388 PHE A N 1
ATOM 3136 C CA . PHE A 1 388 ? -6.804 -23.373 15.114 1.00 89.12 388 PHE A CA 1
ATOM 3137 C C . PHE A 1 388 ? -7.206 -22.205 16.025 1.00 89.12 388 PHE A C 1
ATOM 3139 O O . PHE A 1 388 ? -8.379 -22.085 16.383 1.00 89.12 388 PHE A O 1
ATOM 3146 N N . LEU A 1 389 ? -6.279 -21.304 16.373 1.00 87.69 389 LEU A N 1
ATOM 3147 C CA . LEU A 1 389 ? -6.549 -20.210 17.317 1.00 87.69 389 LEU A CA 1
ATOM 3148 C C . LEU A 1 389 ? -7.681 -19.276 16.861 1.00 87.69 389 LEU A C 1
ATOM 3150 O O . LEU A 1 389 ? -8.531 -18.953 17.694 1.00 87.69 389 LEU A O 1
ATOM 3154 N N . PRO A 1 390 ? -7.791 -18.881 15.575 1.00 85.00 390 PRO A N 1
ATOM 3155 C CA . PRO A 1 390 ? -8.914 -18.061 15.131 1.00 85.00 390 PRO A CA 1
ATOM 3156 C C . PRO A 1 390 ? -10.271 -18.746 15.304 1.00 85.00 390 PRO A C 1
ATOM 3158 O O . PRO A 1 390 ? -11.230 -18.078 15.681 1.00 85.00 390 PRO A O 1
ATOM 3161 N N . LEU A 1 391 ? -10.362 -20.066 15.100 1.00 87.75 391 LEU A N 1
ATOM 3162 C CA . LEU A 1 391 ? -11.605 -20.819 15.314 1.00 87.75 391 LEU A CA 1
ATOM 3163 C C . LEU A 1 391 ? -12.007 -20.815 16.794 1.00 87.75 391 LEU A C 1
ATOM 3165 O O . LEU A 1 391 ? -13.179 -20.619 17.127 1.00 87.75 391 LEU A O 1
ATOM 3169 N N . VAL A 1 392 ? -11.026 -20.971 17.688 1.00 89.81 392 VAL A N 1
ATOM 3170 C CA . VAL A 1 392 ? -11.245 -20.880 19.135 1.00 89.81 392 VAL A CA 1
ATOM 3171 C C . VAL A 1 392 ? -11.678 -19.460 19.518 1.00 89.81 392 VAL A C 1
ATOM 3173 O O . VAL A 1 392 ? -12.680 -19.303 20.214 1.00 89.81 392 VAL A O 1
ATOM 3176 N N . PHE A 1 393 ? -11.010 -18.414 19.016 1.00 88.62 393 PHE A N 1
ATOM 3177 C CA . PHE A 1 393 ? -11.385 -17.020 19.284 1.00 88.62 393 PHE A CA 1
ATOM 3178 C C . PHE A 1 393 ? -12.789 -16.673 18.780 1.00 88.62 393 PHE A C 1
ATOM 3180 O O . PHE A 1 393 ? -13.531 -16.010 19.509 1.00 88.62 393 PHE A O 1
ATOM 3187 N N . CYS A 1 394 ? -13.197 -17.176 17.607 1.00 83.75 394 CYS A N 1
ATOM 3188 C CA . CYS A 1 394 ? -14.577 -17.052 17.132 1.00 83.75 394 CYS A CA 1
ATOM 3189 C C . CYS A 1 394 ? -15.561 -17.668 18.125 1.00 83.75 394 CYS A C 1
ATOM 3191 O O . CYS A 1 394 ? -16.622 -17.107 18.376 1.00 83.75 394 CYS A O 1
ATOM 3193 N N . LYS A 1 395 ? -15.235 -18.818 18.725 1.00 88.06 395 LYS A N 1
ATOM 3194 C CA . LYS A 1 395 ? -16.140 -19.433 19.697 1.00 88.06 395 LYS A CA 1
ATOM 3195 C C . LYS A 1 395 ? -16.201 -18.637 20.999 1.00 88.06 395 LYS A C 1
ATOM 3197 O O . LYS A 1 395 ? -17.296 -18.405 21.509 1.00 88.06 395 LYS A O 1
ATOM 3202 N N . ILE A 1 396 ? -15.058 -18.164 21.490 1.00 88.00 396 ILE A N 1
ATOM 3203 C CA . ILE A 1 396 ? -14.951 -17.372 22.723 1.00 88.00 396 ILE A CA 1
ATOM 3204 C C . ILE A 1 396 ? -15.753 -16.075 22.614 1.00 88.00 396 ILE A C 1
ATOM 3206 O O . ILE A 1 396 ? -16.492 -15.726 23.535 1.00 88.00 396 ILE A O 1
ATOM 3210 N N . ILE A 1 397 ? -15.679 -15.379 21.478 1.00 84.00 397 ILE A N 1
ATOM 3211 C CA . ILE A 1 397 ? -16.334 -14.076 21.347 1.00 84.00 397 ILE A CA 1
ATOM 3212 C C . ILE A 1 397 ? -17.867 -14.176 21.375 1.00 84.00 397 ILE A C 1
ATOM 3214 O O . ILE A 1 397 ? -18.535 -13.300 21.936 1.00 84.00 397 ILE A O 1
ATOM 3218 N N . THR A 1 398 ? -18.429 -15.304 20.913 1.00 81.81 398 THR A N 1
ATOM 3219 C CA . THR A 1 398 ? -19.873 -15.570 21.046 1.00 81.81 398 THR A CA 1
ATOM 3220 C C . THR A 1 398 ? -20.330 -15.664 22.505 1.00 81.81 398 THR A C 1
ATOM 3222 O O . THR A 1 398 ? -21.480 -15.336 22.817 1.00 81.81 398 THR A O 1
ATOM 3225 N N . TRP A 1 399 ? -19.444 -16.061 23.426 1.00 84.31 399 TRP A N 1
ATOM 3226 C CA . TRP A 1 399 ? -19.734 -16.096 24.862 1.00 84.31 399 TRP A CA 1
ATOM 3227 C C . TRP A 1 399 ? -19.687 -14.702 25.498 1.00 84.31 399 TRP A C 1
ATOM 3229 O O . TRP A 1 399 ? -20.479 -14.405 26.393 1.00 84.31 399 TRP A O 1
ATOM 3239 N N . GLU A 1 400 ? -18.826 -13.813 25.001 1.00 83.06 400 GLU A N 1
ATOM 3240 C CA . GLU A 1 400 ? -18.607 -12.470 25.557 1.00 83.06 400 GLU A CA 1
ATOM 3241 C C . GLU A 1 400 ? -19.717 -11.458 25.208 1.00 83.06 400 GLU A C 1
ATOM 3243 O O . GLU A 1 400 ? -19.849 -10.411 25.866 1.00 83.06 400 GLU A O 1
ATOM 3248 N N . ARG A 1 401 ? -20.546 -11.780 24.200 1.00 78.00 401 ARG A N 1
ATOM 3249 C CA . ARG A 1 401 ? -21.752 -11.035 23.786 1.00 78.00 401 ARG A CA 1
ATOM 3250 C C . ARG A 1 401 ? -21.498 -9.520 23.683 1.00 78.00 401 ARG A C 1
ATOM 3252 O O . ARG A 1 401 ? -22.213 -8.716 24.304 1.00 78.00 401 ARG A O 1
ATOM 3259 N N . TYR A 1 402 ? -20.451 -9.129 22.952 1.00 72.00 402 TYR A N 1
ATOM 3260 C CA . TYR A 1 402 ? -20.067 -7.732 22.715 1.00 72.00 402 TYR A CA 1
ATOM 3261 C C . TYR A 1 402 ? -21.076 -6.973 21.818 1.00 72.00 402 TYR A C 1
ATOM 3263 O O . TYR A 1 402 ? -22.105 -7.495 21.374 1.00 72.00 402 TYR A O 1
ATOM 3271 N N . GLN A 1 403 ? -20.864 -5.665 21.645 1.00 64.81 403 GLN A N 1
ATOM 3272 C CA . GLN A 1 403 ? -21.576 -4.866 20.637 1.00 64.81 403 GLN A CA 1
ATOM 3273 C C . GLN A 1 403 ? -20.945 -5.149 19.268 1.00 64.81 403 GLN A C 1
ATOM 3275 O O . GLN A 1 403 ? -19.730 -5.266 19.211 1.00 64.81 403 GLN A O 1
ATOM 3280 N N . ASN A 1 404 ? -21.731 -5.233 18.190 1.00 59.91 404 ASN A N 1
ATOM 3281 C CA . ASN A 1 404 ? -21.278 -5.793 16.905 1.00 59.91 404 ASN A CA 1
ATOM 3282 C C . ASN A 1 404 ? -19.993 -5.139 16.341 1.00 59.91 404 ASN A C 1
ATOM 3284 O O . ASN A 1 404 ? -19.170 -5.825 15.755 1.00 59.91 404 ASN A O 1
ATOM 3288 N N . GLU A 1 405 ? -19.777 -3.839 16.559 1.00 63.81 405 GLU A N 1
ATOM 3289 C CA . GLU A 1 405 ? -18.543 -3.144 16.139 1.00 63.81 405 GLU A CA 1
ATOM 3290 C C . GLU A 1 405 ? -17.328 -3.503 17.014 1.00 63.81 405 GLU A C 1
ATOM 3292 O O . GLU A 1 405 ? -16.215 -3.656 16.513 1.00 63.81 405 GLU A O 1
ATOM 3297 N N . LEU A 1 406 ? -17.539 -3.690 18.320 1.00 67.81 406 LEU A N 1
ATOM 3298 C CA . LEU A 1 406 ? -16.502 -4.122 19.261 1.00 67.81 406 LEU A CA 1
ATOM 3299 C C . LEU A 1 406 ? -16.198 -5.615 19.128 1.00 67.81 406 LEU A C 1
ATOM 3301 O O . LEU A 1 406 ? -15.064 -6.009 19.340 1.00 67.81 406 LEU A O 1
ATOM 3305 N N . GLU A 1 407 ? -17.187 -6.433 18.772 1.00 76.69 407 GLU A N 1
ATOM 3306 C CA . GLU A 1 407 ? -17.016 -7.862 18.502 1.00 76.69 407 GLU A CA 1
ATOM 3307 C C . GLU A 1 407 ? -16.037 -8.066 17.343 1.00 76.69 407 GLU A C 1
ATOM 3309 O O . GLU A 1 407 ? -14.981 -8.662 17.534 1.00 76.69 407 GLU A O 1
ATOM 3314 N N . ILE A 1 408 ? -16.306 -7.436 16.195 1.00 72.75 408 ILE A N 1
ATOM 3315 C CA . ILE A 1 408 ? -15.413 -7.491 15.030 1.00 72.75 408 ILE A CA 1
ATOM 3316 C C . ILE A 1 408 ? -14.031 -6.916 15.376 1.00 72.75 408 ILE A C 1
ATOM 3318 O O . ILE A 1 408 ? -13.010 -7.518 15.055 1.00 72.75 408 ILE A O 1
ATOM 3322 N N . SER A 1 409 ? -13.972 -5.783 16.083 1.00 73.25 409 SER A N 1
ATOM 3323 C CA . SER A 1 409 ? -12.694 -5.143 16.432 1.00 73.25 409 SER A CA 1
ATOM 3324 C C . SER A 1 409 ? -11.842 -5.986 17.389 1.00 73.25 409 SER A C 1
ATOM 3326 O O . SER A 1 409 ? -10.638 -6.105 17.188 1.00 73.25 409 SER A O 1
ATOM 3328 N N . ILE A 1 410 ? -12.447 -6.590 18.418 1.00 79.88 410 ILE A N 1
ATOM 3329 C CA . ILE A 1 410 ? -11.751 -7.454 19.386 1.00 79.88 410 ILE A CA 1
ATOM 3330 C C . ILE A 1 410 ? -11.316 -8.761 18.716 1.00 79.88 410 ILE A C 1
ATOM 3332 O O . ILE A 1 410 ? -10.216 -9.247 18.978 1.00 79.88 410 ILE A O 1
ATOM 3336 N N . GLU A 1 411 ? -12.144 -9.320 17.835 1.00 78.62 411 GLU A N 1
ATOM 3337 C CA . GLU A 1 411 ? -11.801 -10.505 17.053 1.00 78.62 411 GLU A CA 1
ATOM 3338 C C . GLU A 1 411 ? -10.604 -10.248 16.133 1.00 78.62 411 GLU A C 1
ATOM 3340 O O . GLU A 1 411 ? -9.631 -11.006 16.157 1.00 78.62 411 GLU A O 1
ATOM 3345 N N . ILE A 1 412 ? -10.648 -9.159 15.361 1.00 79.69 412 ILE A N 1
ATOM 3346 C CA . ILE A 1 412 ? -9.543 -8.737 14.498 1.00 79.69 412 ILE A CA 1
ATOM 3347 C C . ILE A 1 412 ? -8.293 -8.479 15.341 1.00 79.69 412 ILE A C 1
ATOM 3349 O O . ILE A 1 412 ? -7.228 -8.985 15.003 1.00 79.69 412 ILE A O 1
ATOM 3353 N N . PHE A 1 413 ? -8.412 -7.770 16.467 1.00 82.31 413 PHE A N 1
ATOM 3354 C CA . PHE A 1 413 ? -7.286 -7.487 17.357 1.00 82.31 413 PHE A CA 1
ATOM 3355 C C . PHE A 1 413 ? -6.602 -8.769 17.850 1.00 82.31 413 PHE A C 1
ATOM 3357 O O . PHE A 1 413 ? -5.392 -8.909 17.705 1.00 82.31 413 PHE A O 1
ATOM 3364 N N . ARG A 1 414 ? -7.364 -9.747 18.359 1.00 82.25 414 ARG A N 1
ATOM 3365 C CA . ARG A 1 414 ? -6.816 -11.036 18.827 1.00 82.25 414 ARG A CA 1
ATOM 3366 C C . ARG A 1 414 ? -6.107 -11.802 17.708 1.00 82.25 414 ARG A C 1
ATOM 3368 O O . ARG A 1 414 ? -5.039 -12.362 17.937 1.00 82.25 414 ARG A O 1
ATOM 3375 N N . ARG A 1 415 ? -6.664 -11.790 16.491 1.00 79.56 415 ARG A N 1
ATOM 3376 C CA . ARG A 1 415 ? -6.039 -12.401 15.303 1.00 79.56 415 ARG A CA 1
ATOM 3377 C C . ARG A 1 415 ? -4.758 -11.670 14.887 1.00 79.56 415 ARG A C 1
ATOM 3379 O O . ARG A 1 415 ? -3.787 -12.321 14.516 1.00 79.56 415 ARG A O 1
ATOM 3386 N N . ILE A 1 416 ? -4.739 -10.338 14.961 1.00 80.00 416 ILE A N 1
ATOM 3387 C CA . ILE A 1 416 ? -3.554 -9.523 14.661 1.00 80.00 416 ILE A CA 1
ATOM 3388 C C . ILE A 1 416 ? -2.441 -9.805 15.668 1.00 80.00 416 ILE A C 1
ATOM 3390 O O . ILE A 1 416 ? -1.307 -9.972 15.245 1.00 80.00 416 ILE A O 1
ATOM 3394 N N . VAL A 1 417 ? -2.742 -9.905 16.966 1.00 78.44 417 VAL A N 1
ATOM 3395 C CA . VAL A 1 417 ? -1.722 -10.179 17.994 1.00 78.44 417 VAL A CA 1
ATOM 3396 C C . VAL A 1 417 ? -0.991 -11.496 17.715 1.00 78.44 417 VAL A C 1
ATOM 3398 O O . VAL A 1 417 ? 0.235 -11.501 17.716 1.00 78.44 417 VAL A O 1
ATOM 3401 N N . VAL A 1 418 ? -1.712 -12.571 17.368 1.00 78.25 418 VAL A N 1
ATOM 3402 C CA . VAL A 1 418 ? -1.090 -13.845 16.947 1.00 78.25 418 VAL A CA 1
ATOM 3403 C C . VAL A 1 418 ? -0.192 -13.644 15.717 1.00 78.25 418 VAL A C 1
ATOM 3405 O O . VAL A 1 418 ? 0.959 -14.067 15.706 1.00 78.25 418 VAL A O 1
ATOM 3408 N N . ARG A 1 419 ? -0.675 -12.915 14.702 1.00 72.50 419 ARG A N 1
ATOM 3409 C CA . ARG A 1 419 ? 0.072 -12.642 13.457 1.00 72.50 419 ARG A CA 1
ATOM 3410 C C . ARG A 1 419 ? 1.310 -11.761 13.659 1.00 72.50 419 ARG A C 1
ATOM 3412 O O . ARG A 1 419 ? 2.281 -11.890 12.918 1.00 72.50 419 ARG A O 1
ATOM 3419 N N . VAL A 1 420 ? 1.275 -10.828 14.610 1.00 69.06 420 VAL A N 1
ATOM 3420 C CA . VAL A 1 420 ? 2.399 -9.933 14.934 1.00 69.06 420 VAL A CA 1
ATOM 3421 C C . VAL A 1 420 ? 3.505 -10.705 15.648 1.00 69.06 420 VAL A C 1
ATOM 3423 O O . VAL A 1 420 ? 4.663 -10.566 15.262 1.00 69.06 420 VAL A O 1
ATOM 3426 N N . GLN A 1 421 ? 3.147 -11.574 16.599 1.00 67.00 421 GLN A N 1
ATOM 3427 C CA . GLN A 1 421 ? 4.102 -12.451 17.289 1.00 67.00 421 GLN A CA 1
ATOM 3428 C C . GLN A 1 421 ? 4.894 -13.328 16.305 1.00 67.00 421 GLN A C 1
ATOM 3430 O O . GLN A 1 421 ? 6.091 -13.538 16.474 1.00 67.00 421 GLN A O 1
ATOM 3435 N N . GLU A 1 422 ? 4.251 -13.791 15.234 1.00 62.25 422 GLU A N 1
ATOM 3436 C CA . GLU A 1 422 ? 4.908 -14.556 14.169 1.00 62.25 422 GLU A CA 1
ATOM 3437 C C . GLU A 1 422 ? 5.850 -13.691 13.318 1.00 62.25 422 GLU A C 1
ATOM 3439 O O . GLU A 1 422 ? 6.952 -14.120 12.973 1.00 62.25 422 GLU A O 1
ATOM 3444 N N . ARG A 1 423 ? 5.443 -12.460 12.980 1.00 57.25 423 ARG A N 1
ATOM 3445 C CA . ARG A 1 423 ? 6.247 -11.540 12.156 1.00 57.25 423 ARG A CA 1
ATOM 3446 C C . ARG A 1 423 ? 7.542 -11.107 12.834 1.00 57.25 423 ARG A C 1
ATOM 3448 O O . ARG A 1 423 ? 8.557 -11.026 12.148 1.00 57.25 423 ARG A O 1
ATOM 3455 N N . GLU A 1 424 ? 7.519 -10.844 14.139 1.00 54.72 424 GLU A N 1
ATOM 3456 C CA . GLU A 1 424 ? 8.736 -10.501 14.886 1.00 54.72 424 GLU A CA 1
ATOM 3457 C C . GLU A 1 424 ? 9.734 -11.671 14.908 1.00 54.72 424 GLU A C 1
ATOM 3459 O O . GLU A 1 424 ? 10.938 -11.446 14.818 1.00 54.72 424 GLU A O 1
ATOM 3464 N N . PHE A 1 425 ? 9.252 -12.919 14.896 1.00 50.56 425 PHE A N 1
ATOM 3465 C CA . PHE A 1 425 ? 10.103 -14.114 14.851 1.00 50.56 425 PHE A CA 1
ATOM 3466 C C . PHE A 1 425 ? 10.665 -14.428 13.451 1.00 50.56 425 PHE A C 1
ATOM 3468 O O . PHE A 1 425 ? 11.814 -14.846 13.332 1.00 50.56 425 PHE A O 1
ATOM 3475 N N . PHE A 1 426 ? 9.910 -14.164 12.375 1.00 49.09 426 PHE A N 1
ATOM 3476 C CA . PHE A 1 426 ? 10.419 -14.221 10.990 1.00 49.09 426 PHE A CA 1
ATOM 3477 C C . PHE A 1 426 ? 11.286 -13.008 10.604 1.00 49.09 426 PHE A C 1
ATOM 3479 O O . PHE A 1 426 ? 11.819 -12.958 9.493 1.00 49.09 426 PHE A O 1
ATOM 3486 N N . SER A 1 427 ? 11.480 -12.045 11.512 1.00 41.75 427 SER A N 1
ATOM 3487 C CA . SER A 1 427 ? 12.368 -10.893 11.318 1.00 41.75 427 SER A CA 1
ATOM 3488 C C . SER A 1 427 ? 13.862 -11.250 11.418 1.00 41.75 427 SER A C 1
ATOM 3490 O O . SER A 1 427 ? 14.706 -10.372 11.592 1.00 41.75 427 SER A O 1
ATOM 3492 N N . SER A 1 428 ? 14.240 -12.516 11.234 1.00 43.69 428 SER A N 1
ATOM 3493 C CA . SER A 1 428 ? 15.560 -12.861 10.710 1.00 43.69 428 SER A CA 1
ATOM 3494 C C . SER A 1 428 ? 15.500 -12.817 9.176 1.00 43.69 428 SER A C 1
ATOM 3496 O O . SER A 1 428 ? 15.231 -13.830 8.543 1.00 43.69 428 SER A O 1
ATOM 3498 N N . LYS A 1 429 ? 15.697 -11.622 8.593 1.00 51.75 429 LYS A N 1
ATOM 3499 C CA . LYS A 1 429 ? 15.866 -11.348 7.145 1.00 51.75 429 LYS A CA 1
ATOM 3500 C C . LYS A 1 429 ? 14.935 -12.168 6.234 1.00 51.75 429 LYS A C 1
ATOM 3502 O O . LYS A 1 429 ? 15.284 -13.251 5.783 1.00 51.75 429 LYS A O 1
ATOM 3507 N N . GLY A 1 430 ? 13.763 -11.626 5.901 1.00 59.12 430 GLY A N 1
ATOM 3508 C CA . GLY A 1 430 ? 12.850 -12.276 4.959 1.00 59.12 430 GLY A CA 1
ATOM 3509 C C . GLY A 1 430 ? 13.536 -12.571 3.620 1.00 59.12 430 GLY A C 1
ATOM 3510 O O . GLY A 1 430 ? 13.814 -11.652 2.850 1.00 59.12 430 GLY A O 1
ATOM 3511 N N . ASN A 1 431 ? 13.768 -13.853 3.327 1.00 82.62 431 ASN A N 1
ATOM 3512 C CA . ASN A 1 431 ? 14.369 -14.352 2.083 1.00 82.62 431 ASN A CA 1
ATOM 3513 C C . ASN A 1 431 ? 13.421 -14.217 0.873 1.00 82.62 431 ASN A C 1
ATOM 3515 O O . ASN A 1 431 ? 13.387 -15.082 0.005 1.00 82.62 431 ASN A O 1
ATOM 3519 N N . ILE A 1 432 ? 12.590 -13.175 0.819 1.00 91.44 432 ILE A N 1
ATOM 3520 C CA . ILE A 1 432 ? 11.615 -12.959 -0.251 1.00 91.44 432 ILE A CA 1
ATOM 3521 C C . ILE A 1 432 ? 11.914 -11.627 -0.929 1.00 91.44 432 ILE A C 1
ATOM 3523 O O . ILE A 1 432 ? 11.890 -10.574 -0.287 1.00 91.44 432 ILE A O 1
ATOM 3527 N N . ILE A 1 433 ? 12.166 -11.687 -2.234 1.00 94.94 433 ILE A N 1
ATOM 3528 C CA . ILE A 1 433 ? 12.411 -10.532 -3.096 1.00 94.94 433 ILE A CA 1
ATOM 3529 C C . ILE A 1 433 ? 11.168 -10.303 -3.953 1.00 94.94 433 ILE A C 1
ATOM 3531 O O . ILE A 1 433 ? 10.715 -11.204 -4.656 1.00 94.94 433 ILE A O 1
ATOM 3535 N N . VAL A 1 434 ? 10.618 -9.095 -3.899 1.00 96.62 434 VAL A N 1
ATOM 3536 C CA . VAL A 1 434 ? 9.494 -8.664 -4.732 1.00 96.62 434 VAL A CA 1
ATOM 3537 C C . VAL A 1 434 ? 10.044 -7.927 -5.944 1.00 96.62 434 VAL A C 1
ATOM 3539 O O . VAL A 1 434 ? 10.831 -6.992 -5.799 1.00 96.62 434 VAL A O 1
ATOM 3542 N N . ILE A 1 435 ? 9.620 -8.343 -7.134 1.00 97.88 435 ILE A N 1
ATOM 3543 C CA . ILE A 1 435 ? 10.034 -7.795 -8.425 1.00 97.88 435 ILE A CA 1
ATOM 3544 C C . ILE A 1 435 ? 8.777 -7.298 -9.138 1.00 97.88 435 ILE A C 1
ATOM 3546 O O . ILE A 1 435 ? 7.886 -8.080 -9.466 1.00 97.88 435 ILE A O 1
ATOM 3550 N N . HIS A 1 436 ? 8.707 -5.994 -9.383 1.00 97.25 436 HIS A N 1
ATOM 3551 C CA . HIS A 1 436 ? 7.624 -5.348 -10.113 1.00 97.25 436 HIS A CA 1
ATOM 3552 C C . HIS A 1 436 ? 8.201 -4.632 -11.345 1.00 97.25 436 HIS A C 1
ATOM 3554 O O . HIS A 1 436 ? 8.670 -3.491 -11.236 1.00 97.25 436 HIS A O 1
ATOM 3560 N N . PRO A 1 437 ? 8.225 -5.310 -12.509 1.00 96.25 437 PRO A N 1
ATOM 3561 C CA . PRO A 1 437 ? 8.702 -4.720 -13.752 1.00 96.25 437 PRO A CA 1
ATOM 3562 C C . PRO A 1 437 ? 7.714 -3.686 -14.291 1.00 96.25 437 PRO A C 1
ATOM 3564 O O . PRO A 1 437 ? 6.502 -3.820 -14.135 1.00 96.25 437 PRO A O 1
ATOM 3567 N N . GLY A 1 438 ? 8.237 -2.674 -14.974 1.00 93.50 438 GLY A N 1
ATOM 3568 C CA . GLY A 1 438 ? 7.446 -1.648 -15.642 1.00 93.50 438 GLY A CA 1
ATOM 3569 C C . GLY A 1 438 ? 8.088 -1.247 -16.964 1.00 93.50 438 GLY A C 1
ATOM 3570 O O . GLY A 1 438 ? 9.260 -1.505 -17.202 1.00 93.50 438 GLY A O 1
ATOM 3571 N N . SER A 1 439 ? 7.339 -0.581 -17.847 1.00 92.31 439 SER A N 1
ATOM 3572 C CA . SER A 1 439 ? 7.880 -0.199 -19.165 1.00 92.31 439 SER A CA 1
ATOM 3573 C C . SER A 1 439 ? 9.037 0.800 -19.099 1.00 92.31 439 SER A C 1
ATOM 3575 O O . SER A 1 439 ? 9.841 0.861 -20.017 1.00 92.31 439 SER A O 1
ATOM 3577 N N . LYS A 1 440 ? 9.137 1.570 -18.010 1.00 92.62 440 LYS A N 1
ATOM 3578 C CA . LYS A 1 440 ? 10.214 2.548 -17.806 1.00 92.62 440 LYS A CA 1
ATOM 3579 C C . LYS A 1 440 ? 11.055 2.269 -16.574 1.00 92.62 440 LYS A C 1
ATOM 3581 O O . LYS A 1 440 ? 12.272 2.373 -16.638 1.00 92.62 440 LYS A O 1
ATOM 3586 N N . TYR A 1 441 ? 10.419 1.914 -15.460 1.00 95.06 441 TYR A N 1
ATOM 3587 C CA . TYR A 1 441 ? 11.099 1.687 -14.189 1.00 95.06 441 TYR A CA 1
ATOM 3588 C C . TYR A 1 441 ? 10.844 0.275 -13.675 1.00 95.06 441 TYR A C 1
ATOM 3590 O O . TYR A 1 441 ? 9.695 -0.161 -13.603 1.00 95.06 441 TYR A O 1
ATOM 3598 N N . LEU A 1 442 ? 11.917 -0.379 -13.239 1.00 96.88 442 LEU A N 1
ATOM 3599 C CA . LEU A 1 442 ? 11.877 -1.591 -12.437 1.00 96.88 442 LEU A CA 1
ATOM 3600 C C . LEU A 1 442 ? 11.778 -1.195 -10.966 1.00 96.88 442 LEU A C 1
ATOM 3602 O O . LEU A 1 442 ? 12.591 -0.401 -10.489 1.00 96.88 442 LEU A O 1
ATOM 3606 N N . ARG A 1 443 ? 10.823 -1.779 -10.239 1.00 97.31 443 ARG A N 1
ATOM 3607 C CA . ARG A 1 443 ? 10.748 -1.682 -8.778 1.00 97.31 443 ARG A CA 1
ATOM 3608 C C . ARG A 1 443 ? 11.114 -3.025 -8.160 1.00 97.31 443 ARG A C 1
ATOM 3610 O O . ARG A 1 443 ? 10.518 -4.040 -8.510 1.00 97.31 443 ARG A O 1
ATOM 3617 N N . ILE A 1 444 ? 12.083 -3.039 -7.251 1.00 96.81 444 ILE A N 1
ATOM 3618 C CA . ILE A 1 444 ? 12.583 -4.269 -6.630 1.00 96.81 444 ILE A CA 1
ATOM 3619 C C . ILE A 1 444 ? 12.965 -4.033 -5.166 1.00 96.81 444 ILE A C 1
ATOM 3621 O O . ILE A 1 444 ? 13.495 -2.979 -4.820 1.00 96.81 444 ILE A O 1
ATOM 3625 N N . GLY A 1 445 ? 12.689 -4.994 -4.291 1.00 95.06 445 GLY A N 1
ATOM 3626 C CA . GLY A 1 445 ? 12.985 -4.874 -2.861 1.00 95.06 445 GLY A CA 1
ATOM 3627 C C . GLY A 1 445 ? 12.754 -6.172 -2.102 1.00 95.06 445 GLY A C 1
ATOM 3628 O O . GLY A 1 445 ? 12.115 -7.094 -2.612 1.00 95.06 445 GLY A O 1
ATOM 3629 N N . ARG A 1 446 ? 13.257 -6.252 -0.871 1.00 90.19 446 ARG A N 1
ATOM 3630 C CA . ARG A 1 446 ? 12.855 -7.295 0.080 1.00 90.19 446 ARG A CA 1
ATOM 3631 C C . ARG A 1 446 ? 11.457 -6.983 0.603 1.00 90.19 446 ARG A C 1
ATOM 3633 O O . ARG A 1 446 ? 11.083 -5.820 0.720 1.00 90.19 446 ARG A O 1
ATOM 3640 N N . VAL A 1 447 ? 10.701 -8.005 1.002 1.00 87.19 447 VAL A N 1
ATOM 3641 C CA . VAL A 1 447 ? 9.375 -7.804 1.633 1.00 87.19 447 VAL A CA 1
ATOM 3642 C C . VAL A 1 447 ? 9.463 -6.964 2.917 1.00 87.19 447 VAL A C 1
ATOM 3644 O O . VAL A 1 447 ? 8.508 -6.281 3.273 1.00 87.19 447 VAL A O 1
ATOM 3647 N N .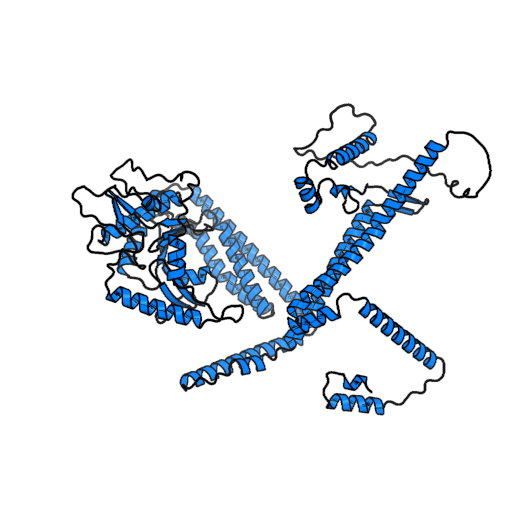 SER A 1 448 ? 10.605 -7.001 3.606 1.00 83.12 448 SER A N 1
ATOM 3648 C CA . SER A 1 448 ? 10.874 -6.203 4.807 1.00 83.12 448 SER A CA 1
ATOM 3649 C C . SER A 1 448 ? 11.232 -4.741 4.527 1.00 83.12 448 SER A C 1
ATOM 3651 O O . SER A 1 448 ? 11.277 -3.950 5.465 1.00 83.12 448 SER A O 1
ATOM 3653 N N . ASP A 1 449 ? 11.549 -4.380 3.281 1.00 84.38 449 ASP A N 1
ATOM 3654 C CA . ASP A 1 449 ? 11.991 -3.025 2.960 1.00 84.38 449 ASP A CA 1
ATOM 3655 C C . ASP A 1 449 ? 10.797 -2.058 3.013 1.00 84.38 449 ASP A C 1
ATOM 3657 O O . ASP A 1 449 ? 9.734 -2.326 2.455 1.00 84.38 449 ASP A O 1
ATOM 3661 N N . LEU A 1 450 ? 10.978 -0.893 3.650 1.00 84.56 450 LEU A N 1
ATOM 3662 C CA . LEU A 1 450 ? 9.930 0.135 3.745 1.00 84.56 450 LEU A CA 1
ATOM 3663 C C . LEU A 1 450 ? 9.538 0.693 2.366 1.00 84.56 450 LEU A C 1
ATOM 3665 O O . LEU A 1 450 ? 8.389 1.065 2.136 1.00 84.56 450 LEU A O 1
ATOM 3669 N N . LYS A 1 451 ? 10.509 0.780 1.452 1.00 88.69 451 LYS A N 1
ATOM 3670 C CA . LYS A 1 451 ? 10.331 1.279 0.089 1.00 88.69 451 LYS A CA 1
ATOM 3671 C C . LYS A 1 451 ? 11.174 0.433 -0.869 1.00 88.69 451 LYS A C 1
ATOM 3673 O O . LYS A 1 451 ? 12.343 0.199 -0.566 1.00 88.69 451 LYS A O 1
ATOM 3678 N N . PRO A 1 452 ? 10.632 0.019 -2.028 1.00 94.75 452 PRO A N 1
ATOM 3679 C CA . PRO A 1 452 ? 11.430 -0.662 -3.036 1.00 94.75 452 PRO A CA 1
ATOM 3680 C C . PRO A 1 452 ? 12.438 0.300 -3.669 1.00 94.75 452 PRO A C 1
ATOM 3682 O O . PRO A 1 452 ? 12.186 1.504 -3.801 1.00 94.75 452 PRO A O 1
ATOM 3685 N N . TYR A 1 453 ? 13.547 -0.248 -4.148 1.00 95.81 453 TYR A N 1
ATOM 3686 C CA . TYR A 1 453 ? 14.413 0.456 -5.079 1.00 95.81 453 TYR A CA 1
ATOM 3687 C C . TYR A 1 453 ? 13.692 0.620 -6.415 1.00 95.81 453 TYR A C 1
ATOM 3689 O O . TYR A 1 453 ? 13.015 -0.299 -6.877 1.00 95.81 453 TYR A O 1
ATOM 3697 N N . ALA A 1 454 ? 13.842 1.787 -7.034 1.00 96.19 454 ALA A N 1
ATOM 3698 C CA . ALA A 1 454 ? 13.338 2.071 -8.370 1.00 96.19 454 ALA A CA 1
ATOM 3699 C C . ALA A 1 454 ? 14.514 2.482 -9.256 1.00 96.19 454 ALA A C 1
ATOM 3701 O O . ALA A 1 454 ? 15.274 3.367 -8.874 1.00 96.19 454 ALA A O 1
ATOM 3702 N N . MET A 1 455 ? 14.656 1.840 -10.413 1.00 95.31 455 MET A N 1
ATOM 3703 C CA . MET A 1 455 ? 15.708 2.141 -11.387 1.00 95.31 455 MET A CA 1
ATOM 3704 C C . MET A 1 455 ? 15.154 2.087 -12.806 1.00 95.31 455 MET A C 1
ATOM 3706 O O . MET A 1 455 ? 14.187 1.363 -13.060 1.00 95.31 455 MET A O 1
ATOM 3710 N N . LEU A 1 456 ? 15.755 2.832 -13.733 1.00 94.94 456 LEU A N 1
ATOM 3711 C CA . LEU A 1 456 ? 15.412 2.747 -15.149 1.00 94.94 456 LEU A CA 1
ATOM 3712 C C . LEU A 1 456 ? 15.574 1.300 -15.648 1.00 94.94 456 LEU A C 1
ATOM 3714 O O . LEU A 1 456 ? 16.586 0.647 -15.400 1.00 94.94 456 LEU A O 1
ATOM 3718 N N . GLN A 1 457 ? 14.578 0.787 -16.361 1.00 93.88 457 GLN A N 1
ATOM 3719 C CA . GLN A 1 457 ? 14.580 -0.566 -16.913 1.00 93.88 457 GLN A CA 1
ATOM 3720 C C . GLN A 1 457 ? 15.123 -0.559 -18.346 1.00 93.88 457 GLN A C 1
ATOM 3722 O O . GLN A 1 457 ? 14.434 -0.930 -19.292 1.00 93.88 457 GLN A O 1
ATOM 3727 N N . ALA A 1 458 ? 16.371 -0.112 -18.485 1.00 94.00 458 ALA A N 1
ATOM 3728 C CA . ALA A 1 458 ? 17.068 -0.011 -19.760 1.00 94.00 458 ALA A CA 1
ATOM 3729 C C . ALA A 1 458 ? 18.471 -0.614 -19.679 1.00 94.00 458 ALA A C 1
ATOM 3731 O O . ALA A 1 458 ? 19.125 -0.590 -18.628 1.00 94.00 458 ALA A O 1
ATOM 3732 N N . VAL A 1 459 ? 18.937 -1.118 -20.817 1.00 93.56 459 VAL A N 1
ATOM 3733 C CA . VAL A 1 459 ? 20.313 -1.566 -21.018 1.00 93.56 459 VAL A CA 1
ATOM 3734 C C . VAL A 1 459 ? 20.856 -0.973 -22.310 1.00 93.56 459 VAL A C 1
ATOM 3736 O O . VAL A 1 459 ? 20.154 -0.889 -23.315 1.00 93.56 459 VAL A O 1
ATOM 3739 N N . ALA A 1 460 ? 22.115 -0.559 -22.282 1.00 91.94 460 ALA A N 1
ATOM 3740 C CA . ALA A 1 460 ? 22.842 -0.102 -23.448 1.00 91.94 460 ALA A CA 1
ATOM 3741 C C . ALA A 1 460 ? 24.029 -1.024 -23.719 1.00 91.94 460 ALA A C 1
ATOM 3743 O O . ALA A 1 460 ? 24.799 -1.365 -22.816 1.00 91.94 460 ALA A O 1
ATOM 3744 N N . ARG A 1 461 ? 24.171 -1.432 -24.977 1.00 89.00 461 ARG A N 1
ATOM 3745 C CA . ARG A 1 461 ? 25.247 -2.307 -25.449 1.00 89.00 461 ARG A CA 1
ATOM 3746 C C . ARG A 1 461 ? 26.049 -1.589 -26.512 1.00 89.00 461 ARG A C 1
ATOM 3748 O O . ARG A 1 461 ? 25.467 -0.972 -27.403 1.00 89.00 461 ARG A O 1
ATOM 3755 N N . LEU A 1 462 ? 27.372 -1.668 -26.417 1.00 86.94 462 LEU A N 1
ATOM 3756 C CA . LEU A 1 462 ? 28.234 -1.090 -27.434 1.00 86.94 462 LEU A CA 1
ATOM 3757 C C . LEU A 1 462 ? 28.014 -1.835 -28.756 1.00 86.94 462 LEU A C 1
ATOM 3759 O O . LEU A 1 462 ? 28.023 -3.066 -28.809 1.00 86.94 462 LEU A O 1
ATOM 3763 N N . ARG A 1 463 ? 27.764 -1.078 -29.818 1.00 85.94 463 ARG A N 1
ATOM 3764 C CA . ARG A 1 463 ? 27.510 -1.580 -31.162 1.00 85.94 463 ARG A CA 1
ATOM 3765 C C . ARG A 1 463 ? 28.840 -1.823 -31.863 1.00 85.94 463 ARG A C 1
ATOM 3767 O O . ARG A 1 463 ? 29.700 -0.944 -31.895 1.00 85.94 463 ARG A O 1
ATOM 3774 N N . SER A 1 464 ? 28.988 -2.992 -32.480 1.00 81.69 464 SER A N 1
ATOM 3775 C CA . SER A 1 464 ? 30.090 -3.233 -33.414 1.00 81.69 464 SER A CA 1
ATOM 3776 C C . SER A 1 464 ? 29.994 -2.274 -34.613 1.00 81.69 464 SER A C 1
ATOM 3778 O O . SER A 1 464 ? 28.880 -1.931 -35.009 1.00 81.69 464 SER A O 1
ATOM 3780 N N . PRO A 1 465 ? 31.116 -1.860 -35.228 1.00 77.75 465 PRO A N 1
ATOM 3781 C CA . PRO A 1 465 ? 31.119 -0.859 -36.302 1.00 77.75 465 PRO A CA 1
ATOM 3782 C C . PRO A 1 465 ? 30.152 -1.164 -37.458 1.00 77.75 465 PRO A C 1
ATOM 3784 O O . PRO A 1 465 ? 29.493 -0.253 -37.954 1.00 77.75 465 PRO A O 1
ATOM 3787 N N . ASP A 1 466 ? 30.002 -2.446 -37.809 1.00 79.38 466 ASP A N 1
ATOM 3788 C CA . ASP A 1 466 ? 29.177 -2.918 -38.931 1.00 79.38 466 ASP A CA 1
ATOM 3789 C C . ASP A 1 466 ? 27.737 -3.306 -38.541 1.00 79.38 466 ASP A C 1
ATOM 3791 O O . ASP A 1 466 ? 26.935 -3.698 -39.390 1.00 79.38 466 ASP A O 1
ATOM 3795 N N . ALA A 1 467 ? 27.385 -3.238 -37.254 1.00 81.88 467 ALA A N 1
ATOM 3796 C CA . ALA A 1 467 ? 26.071 -3.659 -36.781 1.00 81.88 467 ALA A CA 1
ATOM 3797 C C . ALA A 1 467 ? 25.011 -2.560 -36.972 1.00 81.88 467 ALA A C 1
ATOM 3799 O O . ALA A 1 467 ? 25.283 -1.362 -36.878 1.00 81.88 467 ALA A O 1
ATOM 3800 N N . GLN A 1 468 ? 23.763 -2.975 -37.206 1.00 84.38 468 GLN A N 1
ATOM 3801 C CA . GLN A 1 468 ? 22.638 -2.058 -37.389 1.00 84.38 468 GLN A CA 1
ATOM 3802 C C . GLN A 1 468 ? 22.362 -1.253 -36.105 1.00 84.38 468 GLN A C 1
ATOM 3804 O O . GLN A 1 468 ? 22.359 -1.791 -34.992 1.00 84.38 468 GLN A O 1
ATOM 3809 N N . ARG A 1 469 ? 22.122 0.057 -36.261 1.00 85.81 469 ARG A N 1
ATOM 3810 C CA . ARG A 1 469 ? 21.718 0.940 -35.158 1.00 85.81 469 ARG A CA 1
ATOM 3811 C C . ARG A 1 469 ? 20.295 0.613 -34.718 1.00 85.81 469 ARG A C 1
ATOM 3813 O O . ARG A 1 469 ? 19.391 0.548 -35.549 1.00 85.81 469 ARG A O 1
ATOM 3820 N N . HIS A 1 470 ? 20.103 0.479 -33.414 1.00 86.19 470 HIS A N 1
ATOM 3821 C CA . HIS A 1 470 ? 18.791 0.390 -32.793 1.00 86.19 470 HIS A CA 1
ATOM 3822 C C . HIS A 1 470 ? 18.779 1.208 -31.505 1.00 86.19 470 HIS A C 1
ATOM 3824 O O . HIS A 1 470 ? 19.717 1.143 -30.715 1.00 86.19 470 HIS A O 1
ATOM 3830 N N . GLU A 1 471 ? 17.723 1.985 -31.308 1.00 82.88 471 GLU A N 1
ATOM 3831 C CA . GLU A 1 471 ? 17.585 2.852 -30.148 1.00 82.88 471 GLU A CA 1
ATOM 3832 C C . GLU A 1 471 ? 16.111 2.935 -29.763 1.00 82.88 471 GLU A C 1
ATOM 3834 O O . GLU A 1 471 ? 15.304 3.554 -30.461 1.00 82.88 471 GLU A O 1
ATOM 3839 N N . ASP A 1 472 ? 15.761 2.289 -28.655 1.00 83.62 472 ASP A N 1
ATOM 3840 C CA . ASP A 1 472 ? 14.491 2.534 -27.988 1.00 83.62 472 ASP A CA 1
ATOM 3841 C C . ASP A 1 472 ? 14.542 3.926 -27.337 1.00 83.62 472 ASP A C 1
ATOM 3843 O O . ASP A 1 472 ? 15.373 4.206 -26.469 1.00 83.62 472 ASP A O 1
ATOM 3847 N N . THR A 1 473 ? 13.658 4.825 -27.771 1.00 72.94 473 THR A N 1
ATOM 3848 C CA . THR A 1 473 ? 13.672 6.227 -27.343 1.00 72.94 473 THR A CA 1
ATOM 3849 C C . THR A 1 473 ? 13.305 6.375 -25.865 1.00 72.94 473 THR A C 1
ATOM 3851 O O . THR A 1 473 ? 12.218 5.983 -25.442 1.00 72.94 473 THR A O 1
ATOM 3854 N N . LEU A 1 474 ? 14.190 7.018 -25.091 1.00 71.31 474 LEU A N 1
ATOM 3855 C CA . LEU A 1 474 ? 13.945 7.405 -23.692 1.00 71.31 474 LEU A CA 1
ATOM 3856 C C . LEU A 1 474 ? 12.888 8.524 -23.568 1.00 71.31 474 LEU A C 1
ATOM 3858 O O . LEU A 1 474 ? 12.209 8.652 -22.546 1.00 71.31 474 LEU A O 1
ATOM 3862 N N . LEU A 1 475 ? 12.790 9.349 -24.613 1.00 63.78 475 LEU A N 1
ATOM 3863 C CA . LEU A 1 475 ? 11.851 10.457 -24.773 1.00 63.78 475 LEU A CA 1
ATOM 3864 C C . LEU A 1 475 ? 10.700 10.053 -25.705 1.00 63.78 475 LEU A C 1
ATOM 3866 O O . LEU A 1 475 ? 10.745 9.006 -26.353 1.00 63.78 475 LEU A O 1
ATOM 3870 N N . VAL A 1 476 ? 9.658 10.886 -25.760 1.00 65.19 476 VAL A N 1
ATOM 3871 C CA . VAL A 1 476 ? 8.531 10.698 -26.686 1.00 65.19 476 VAL A CA 1
ATOM 3872 C C . VAL A 1 476 ? 9.089 10.558 -28.112 1.00 65.19 476 VAL A C 1
ATOM 3874 O O . VAL A 1 476 ? 9.881 11.409 -28.512 1.00 65.19 476 VAL A O 1
ATOM 3877 N N . PRO A 1 477 ? 8.740 9.494 -28.858 1.00 65.38 477 PRO A N 1
ATOM 3878 C CA . PRO A 1 477 ? 9.314 9.253 -30.177 1.00 65.38 477 PRO A CA 1
ATOM 3879 C C . PRO A 1 477 ? 8.995 10.399 -31.138 1.00 65.38 477 PRO A C 1
ATOM 3881 O O . PRO A 1 477 ? 7.875 10.913 -31.139 1.00 65.38 477 PRO A O 1
ATOM 3884 N N . ASP A 1 478 ? 9.960 10.755 -31.988 1.00 65.12 478 ASP A N 1
ATOM 3885 C CA . ASP A 1 478 ? 9.758 11.740 -33.049 1.00 65.12 478 ASP A CA 1
ATOM 3886 C C . ASP A 1 478 ? 8.711 11.218 -34.039 1.00 65.12 478 ASP A C 1
ATOM 3888 O O . ASP A 1 478 ? 8.943 10.289 -34.819 1.00 65.12 478 ASP A O 1
ATOM 3892 N N . VAL A 1 479 ? 7.518 11.807 -33.992 1.00 72.94 479 VAL A N 1
ATOM 3893 C CA . VAL A 1 479 ? 6.432 11.469 -34.909 1.00 72.94 479 VAL A CA 1
ATOM 3894 C C . VAL A 1 479 ? 6.557 12.341 -36.148 1.00 72.94 479 VAL A C 1
ATOM 3896 O O . VAL A 1 479 ? 6.657 13.565 -36.060 1.00 72.94 479 VAL A O 1
ATOM 3899 N N . ARG A 1 480 ? 6.503 11.723 -37.333 1.00 79.50 480 ARG A N 1
ATOM 3900 C CA . ARG A 1 480 ? 6.423 12.474 -38.587 1.00 79.50 480 ARG A CA 1
ATOM 3901 C C . ARG A 1 480 ? 5.100 13.232 -38.625 1.00 79.50 480 ARG A C 1
ATOM 3903 O O . ARG A 1 480 ? 4.044 12.653 -38.870 1.00 79.50 480 ARG A O 1
ATOM 3910 N N . VAL A 1 481 ? 5.178 14.534 -38.395 1.00 81.44 481 VAL A N 1
ATOM 3911 C CA . VAL A 1 481 ? 4.017 15.414 -38.361 1.00 81.44 481 VAL A CA 1
ATOM 3912 C C . VAL A 1 481 ? 3.463 15.575 -39.780 1.00 81.44 481 VAL A C 1
ATOM 3914 O O . VAL A 1 481 ? 4.059 16.241 -40.628 1.00 81.44 481 VAL A O 1
ATOM 3917 N N . THR A 1 482 ? 2.334 14.927 -40.070 1.00 90.12 482 THR A N 1
ATOM 3918 C CA . THR A 1 482 ? 1.586 15.148 -41.316 1.00 90.12 482 THR A CA 1
ATOM 3919 C C . THR A 1 482 ? 0.598 16.298 -41.127 1.00 90.12 482 THR A C 1
ATOM 3921 O O . THR A 1 482 ? 0.165 16.579 -40.011 1.00 90.12 482 THR A O 1
ATOM 3924 N N . LYS A 1 483 ? 0.205 16.967 -42.221 1.00 89.12 483 LYS A N 1
ATOM 3925 C CA . LYS A 1 483 ? -0.802 18.043 -42.160 1.00 89.12 483 LYS A CA 1
ATOM 3926 C C . LYS A 1 483 ? -2.133 17.568 -41.561 1.00 89.12 483 LYS A C 1
ATOM 3928 O O . LYS A 1 483 ? -2.768 18.323 -40.841 1.00 89.12 483 LYS A O 1
ATOM 3933 N N . HIS A 1 484 ? -2.518 16.321 -41.834 1.00 91.44 484 HIS A N 1
ATOM 3934 C CA . HIS A 1 484 ? -3.712 15.700 -41.257 1.00 91.44 484 HIS A CA 1
ATOM 3935 C C . HIS A 1 484 ? -3.598 15.550 -39.737 1.00 91.44 484 HIS A C 1
ATOM 3937 O O . HIS A 1 484 ? -4.484 15.984 -39.015 1.00 91.44 484 HIS A O 1
ATOM 3943 N N . LEU A 1 485 ? -2.472 15.007 -39.258 1.00 87.44 485 LEU A N 1
ATOM 3944 C CA . LEU A 1 485 ? -2.221 14.825 -37.827 1.00 87.44 485 LEU A CA 1
ATOM 3945 C C . LEU A 1 485 ? -2.218 16.165 -37.075 1.00 87.44 485 LEU A C 1
ATOM 3947 O O . LEU A 1 485 ? -2.722 16.247 -35.964 1.00 87.44 485 LEU A O 1
ATOM 3951 N N . LEU A 1 486 ? -1.668 17.222 -37.685 1.00 88.38 486 LEU A N 1
ATOM 3952 C CA . LEU A 1 486 ? -1.725 18.577 -37.124 1.00 88.38 486 LEU A CA 1
ATOM 3953 C C . LEU A 1 486 ? -3.161 19.067 -36.963 1.00 88.38 486 LEU A C 1
ATOM 3955 O O . LEU A 1 486 ? -3.497 19.559 -35.893 1.00 88.38 486 LEU A O 1
ATOM 3959 N N . SER A 1 487 ? -3.994 18.889 -37.990 1.00 89.81 487 SER A N 1
ATOM 3960 C CA . SER A 1 487 ? -5.405 19.282 -37.936 1.00 89.81 487 SER A CA 1
ATOM 3961 C C . SER A 1 487 ? -6.152 18.540 -36.826 1.00 89.81 487 SER A C 1
ATOM 3963 O O . SER A 1 487 ? -6.841 19.170 -36.038 1.00 89.81 487 SER A O 1
ATOM 3965 N N . GLU A 1 488 ? -5.967 17.221 -36.700 1.00 91.00 488 GLU A N 1
ATOM 3966 C CA . GLU A 1 488 ? -6.611 16.433 -35.636 1.00 91.00 488 GLU A CA 1
ATOM 3967 C C . GLU A 1 488 ? -6.164 16.865 -34.232 1.00 91.00 488 GLU A C 1
ATOM 3969 O O . GLU A 1 488 ? -6.971 16.919 -33.302 1.00 91.00 488 GLU A O 1
ATOM 3974 N N . VAL A 1 489 ? -4.875 17.180 -34.060 1.00 89.31 489 VAL A N 1
ATOM 3975 C CA . VAL A 1 489 ? -4.349 17.695 -32.788 1.00 89.31 489 VAL A CA 1
ATOM 3976 C C . VAL A 1 489 ? -4.947 19.065 -32.475 1.00 89.31 489 VAL A C 1
ATOM 3978 O O . VAL A 1 489 ? -5.327 19.306 -31.331 1.00 89.31 489 VAL A O 1
ATOM 3981 N N . GLU A 1 490 ? -5.062 19.947 -33.468 1.00 87.44 490 GLU A N 1
ATOM 3982 C CA . GLU A 1 490 ? -5.695 21.260 -33.314 1.00 87.44 490 GLU A CA 1
ATOM 3983 C C . GLU A 1 490 ? -7.176 21.134 -32.928 1.00 87.44 490 GLU A C 1
ATOM 3985 O O . GLU A 1 490 ? -7.602 21.773 -31.963 1.00 87.44 490 GLU A O 1
ATOM 3990 N N . ASP A 1 491 ? -7.932 20.259 -33.594 1.00 90.88 491 ASP A N 1
ATOM 3991 C CA . ASP A 1 491 ? -9.344 19.999 -33.292 1.00 90.88 491 ASP A CA 1
ATOM 3992 C C . ASP A 1 491 ? -9.526 19.462 -31.862 1.00 90.88 491 ASP A C 1
ATOM 3994 O O . ASP A 1 491 ? -10.345 19.969 -31.091 1.00 90.88 491 ASP A O 1
ATOM 3998 N N . CYS A 1 492 ? -8.696 18.496 -31.457 1.00 91.88 492 CYS A N 1
ATOM 3999 C CA . CYS A 1 492 ? -8.706 17.939 -30.104 1.00 91.88 492 CYS A CA 1
ATOM 4000 C C . CYS A 1 492 ? -8.322 18.992 -29.048 1.00 91.88 492 CYS A C 1
ATOM 4002 O O . CYS A 1 492 ? -8.941 19.088 -27.985 1.00 91.88 492 CYS A O 1
ATOM 4004 N N . CYS A 1 493 ? -7.341 19.850 -29.346 1.00 87.81 493 CYS A N 1
ATOM 4005 C CA . CYS A 1 493 ? -6.989 20.986 -28.498 1.00 87.81 493 CYS A CA 1
ATOM 4006 C C . CYS A 1 493 ? -8.171 21.947 -28.310 1.00 87.81 493 CYS A C 1
ATOM 4008 O O . CYS A 1 493 ? -8.408 22.394 -27.186 1.00 87.81 493 CYS A O 1
ATOM 4010 N N . ILE A 1 494 ? -8.921 22.252 -29.373 1.00 85.56 494 ILE A N 1
ATOM 4011 C CA . ILE A 1 494 ? -10.112 23.111 -29.304 1.00 85.56 494 ILE A CA 1
ATOM 4012 C C . ILE A 1 494 ? -11.185 22.467 -28.420 1.00 85.56 494 ILE A C 1
ATOM 4014 O O . ILE A 1 494 ? -11.731 23.140 -27.541 1.00 85.56 494 ILE A O 1
ATOM 4018 N N . GLU A 1 495 ? -11.450 21.171 -28.591 1.00 90.88 495 GLU A N 1
ATOM 4019 C CA . GLU A 1 495 ? -12.428 20.436 -27.786 1.00 90.88 495 GLU A CA 1
ATOM 4020 C C . GLU A 1 495 ? -12.053 20.452 -26.294 1.00 90.88 495 GLU A C 1
ATOM 4022 O O . GLU A 1 495 ? -12.863 20.854 -25.452 1.00 90.88 495 GLU A O 1
ATOM 4027 N N . ILE A 1 496 ? -10.796 20.139 -25.961 1.00 90.94 496 ILE A N 1
ATOM 4028 C CA . ILE A 1 496 ? -10.278 20.191 -24.586 1.00 90.94 496 ILE A CA 1
ATOM 4029 C C . ILE A 1 496 ? -10.376 21.611 -24.018 1.00 90.94 496 ILE A C 1
ATOM 4031 O O . ILE A 1 496 ? -10.808 21.795 -22.877 1.00 90.94 496 ILE A O 1
ATOM 4035 N N . CYS A 1 497 ? -10.004 22.635 -24.791 1.00 85.50 497 CYS A N 1
ATOM 4036 C CA . CYS A 1 497 ? -10.134 24.026 -24.366 1.00 85.50 497 CYS A CA 1
ATOM 4037 C C . CYS A 1 497 ? -11.592 24.392 -24.068 1.00 85.50 497 CYS A C 1
ATOM 4039 O O . CYS A 1 497 ? -11.851 25.018 -23.039 1.00 85.50 497 CYS A O 1
ATOM 4041 N N . SER A 1 498 ? -12.536 23.965 -24.909 1.00 85.56 498 SER A N 1
ATOM 4042 C CA . SER A 1 498 ? -13.965 24.223 -24.712 1.00 85.56 498 SER A CA 1
ATOM 4043 C C . SER A 1 498 ? -14.501 23.552 -23.440 1.00 85.56 498 SER A C 1
ATOM 4045 O O . SER A 1 498 ? -15.178 24.196 -22.634 1.00 85.56 498 SER A O 1
ATOM 4047 N N . LEU A 1 499 ? -14.099 22.301 -23.180 1.00 88.69 499 LEU A N 1
ATOM 4048 C CA . LEU A 1 499 ? -14.423 21.578 -21.951 1.00 88.69 499 LEU A CA 1
ATOM 4049 C C . LEU A 1 499 ? -13.876 22.316 -20.728 1.00 88.69 499 LEU A C 1
ATOM 4051 O O . LEU A 1 499 ? -14.613 22.570 -19.776 1.00 88.69 499 LEU A O 1
ATOM 4055 N N . LEU A 1 500 ? -12.615 22.747 -20.770 1.00 87.75 500 LEU A N 1
ATOM 4056 C CA . LEU A 1 500 ? -11.997 23.497 -19.675 1.00 87.75 500 LEU A CA 1
ATOM 4057 C C . LEU A 1 500 ? -12.658 24.860 -19.419 1.00 87.75 500 LEU A C 1
ATOM 4059 O O . LEU A 1 500 ? -12.642 25.323 -18.280 1.00 87.75 500 LEU A O 1
ATOM 4063 N N . GLN A 1 501 ? -13.224 25.509 -20.440 1.00 84.62 501 GLN A N 1
ATOM 4064 C CA . GLN A 1 501 ? -13.991 26.752 -20.284 1.00 84.62 501 GLN A CA 1
ATOM 4065 C C . GLN A 1 501 ? -15.381 26.520 -19.684 1.00 84.62 501 GLN A C 1
ATOM 4067 O O . GLN A 1 501 ? -15.884 27.371 -18.943 1.00 84.62 501 GLN A O 1
ATOM 4072 N N . SER A 1 502 ? -15.990 25.371 -19.985 1.00 85.44 502 SER A N 1
ATOM 4073 C CA . SER A 1 502 ? -17.275 24.971 -19.405 1.00 85.44 502 SER A CA 1
ATOM 4074 C C . SER A 1 502 ? -17.170 24.680 -17.902 1.00 85.44 502 SER A C 1
ATOM 4076 O O . SER A 1 502 ? -18.130 24.885 -17.159 1.00 85.44 502 SER A O 1
ATOM 4078 N N . CYS A 1 503 ? -15.985 24.277 -17.432 1.00 86.62 503 CYS A N 1
ATOM 4079 C CA . CYS A 1 503 ? -15.711 2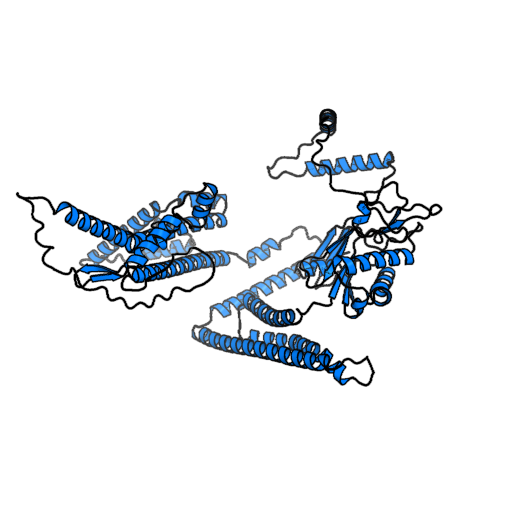4.041 -16.020 1.00 86.62 503 CYS A CA 1
ATOM 4080 C C . CYS A 1 503 ? -15.661 25.356 -15.221 1.00 86.62 503 CYS A C 1
ATOM 4082 O O . CYS A 1 503 ? -14.855 26.249 -15.494 1.00 86.62 503 CYS A O 1
ATOM 4084 N N . ILE A 1 504 ? -16.494 25.446 -14.180 1.00 89.00 504 ILE A N 1
ATOM 4085 C CA . ILE A 1 504 ? -16.510 26.572 -13.239 1.00 89.00 504 ILE A CA 1
ATOM 4086 C C . ILE A 1 504 ? -15.311 26.455 -12.288 1.00 89.00 504 ILE A C 1
ATOM 4088 O O . ILE A 1 504 ? -15.012 25.382 -11.761 1.00 89.00 504 ILE A O 1
ATOM 4092 N N . GLN A 1 505 ? -14.615 27.566 -12.065 1.00 86.62 505 GLN A N 1
ATOM 4093 C CA . GLN A 1 505 ? -13.519 27.659 -11.105 1.00 86.62 505 GLN A CA 1
ATOM 4094 C C . GLN A 1 505 ? -14.038 27.700 -9.661 1.00 86.62 505 GLN A C 1
ATOM 4096 O O . GLN A 1 505 ? -15.187 28.044 -9.396 1.00 86.62 505 GLN A O 1
ATOM 4101 N N . SER A 1 506 ? -13.163 27.450 -8.687 1.00 88.12 506 SER A N 1
ATOM 4102 C CA . SER A 1 506 ? -13.505 27.472 -7.255 1.00 88.12 506 SER A CA 1
ATOM 4103 C C . SER A 1 506 ? -14.102 28.803 -6.765 1.00 88.12 506 SER A C 1
ATOM 4105 O O . SER A 1 506 ? -14.781 28.831 -5.744 1.00 88.12 506 SER A O 1
ATOM 4107 N N . ASN A 1 507 ? -13.853 29.906 -7.479 1.00 89.94 507 ASN A N 1
ATOM 4108 C CA . ASN A 1 507 ? -14.393 31.242 -7.199 1.00 89.94 507 ASN A CA 1
ATOM 4109 C C . ASN A 1 507 ? -15.778 31.499 -7.839 1.00 89.94 507 ASN A C 1
ATOM 4111 O O . ASN A 1 507 ? -16.294 32.608 -7.727 1.00 89.94 507 ASN A O 1
ATOM 4115 N N . GLY A 1 508 ? -16.366 30.512 -8.524 1.00 86.62 508 GLY A N 1
ATOM 4116 C CA . GLY A 1 508 ? -17.642 30.637 -9.235 1.00 86.62 508 GLY A CA 1
ATOM 4117 C C . GLY A 1 508 ? -17.549 31.279 -10.626 1.00 86.62 508 GLY A C 1
ATOM 4118 O O . GLY A 1 508 ? -18.568 31.400 -11.299 1.00 86.62 508 GLY A O 1
ATOM 4119 N N . GLY A 1 509 ? -16.357 31.687 -11.071 1.00 86.69 509 GLY A N 1
ATOM 4120 C CA . GLY A 1 509 ? -16.117 32.258 -12.396 1.00 86.69 509 GLY A CA 1
ATOM 4121 C C . GLY A 1 509 ? -15.739 31.215 -13.453 1.00 86.69 509 GLY A C 1
ATOM 4122 O O . GLY A 1 509 ? -15.342 30.093 -13.138 1.00 86.69 509 GLY A O 1
ATOM 4123 N N . HIS A 1 510 ? -15.820 31.597 -14.728 1.00 83.81 510 HIS A N 1
ATOM 4124 C CA . HIS A 1 510 ? -15.341 30.773 -15.843 1.00 83.81 510 HIS A CA 1
ATOM 4125 C C . HIS A 1 510 ? -13.844 30.963 -16.094 1.00 83.81 510 HIS A C 1
ATOM 4127 O O . HIS A 1 510 ? -13.273 32.027 -15.842 1.00 83.81 510 HIS A O 1
ATOM 4133 N N . ARG A 1 511 ? -13.199 29.931 -16.647 1.00 83.25 511 ARG A N 1
ATOM 4134 C CA . ARG A 1 511 ? -11.793 30.007 -17.049 1.00 83.25 511 ARG A CA 1
ATOM 4135 C C . ARG A 1 511 ? -11.609 30.907 -18.273 1.00 83.25 511 ARG A C 1
ATOM 4137 O O . ARG A 1 511 ? -12.078 30.593 -19.362 1.00 83.25 511 ARG A O 1
ATOM 4144 N N . GLY A 1 512 ? -10.862 31.997 -18.103 1.00 78.50 512 GLY A N 1
ATOM 4145 C CA . GLY A 1 512 ? -10.388 32.820 -19.217 1.00 78.50 512 GLY A CA 1
ATOM 4146 C C . GLY A 1 512 ? -9.300 32.106 -20.029 1.00 78.50 512 GLY A C 1
ATOM 4147 O O . GLY A 1 512 ? -8.409 31.474 -19.459 1.00 78.50 512 GLY A O 1
ATOM 4148 N N . LEU A 1 513 ? -9.355 32.214 -21.359 1.00 75.44 513 LEU A N 1
ATOM 4149 C CA . LEU A 1 513 ? -8.295 31.732 -22.252 1.00 75.44 513 LEU A CA 1
ATOM 4150 C C . LEU A 1 513 ? -7.176 32.773 -22.356 1.00 75.44 513 LEU A C 1
ATOM 4152 O O . LEU A 1 513 ? -7.436 33.961 -22.544 1.00 75.44 513 LEU A O 1
ATOM 4156 N N . THR A 1 514 ? -5.922 32.329 -22.282 1.00 79.25 514 THR A N 1
ATOM 4157 C CA . THR A 1 514 ? -4.768 33.159 -22.655 1.00 79.25 514 THR A CA 1
ATOM 4158 C C . THR A 1 514 ? -4.392 32.854 -24.106 1.00 79.25 514 THR A C 1
ATOM 4160 O O . THR A 1 514 ? -4.057 31.707 -24.398 1.00 79.25 514 THR A O 1
ATOM 4163 N N . PRO A 1 515 ? -4.435 33.837 -25.024 1.00 79.25 515 PRO A N 1
ATOM 4164 C CA . PRO A 1 515 ? -4.091 33.605 -26.422 1.00 79.25 515 PRO A CA 1
ATOM 4165 C C . PRO A 1 515 ? -2.636 33.158 -26.582 1.00 79.25 515 PRO A C 1
ATOM 4167 O O . PRO A 1 515 ? -1.728 33.779 -26.023 1.00 79.25 515 PRO A O 1
ATOM 4170 N N . TYR A 1 516 ? -2.409 32.136 -27.410 1.00 77.06 516 TYR A N 1
ATOM 4171 C CA . TYR A 1 516 ? -1.066 31.643 -27.729 1.00 77.06 516 TYR A CA 1
ATOM 4172 C C . TYR A 1 516 ? -0.154 32.753 -28.270 1.00 77.06 516 TYR A C 1
ATOM 4174 O O . TYR A 1 516 ? 1.009 32.847 -27.890 1.00 77.06 516 TYR A O 1
ATOM 4182 N N . THR A 1 517 ? -0.697 33.655 -29.093 1.00 82.62 517 THR A N 1
ATOM 4183 C CA . THR A 1 517 ? 0.038 34.786 -29.681 1.00 82.62 517 THR A CA 1
ATOM 4184 C C . THR A 1 517 ? 0.656 35.704 -28.630 1.00 82.62 517 THR A C 1
ATOM 4186 O O . THR A 1 517 ? 1.794 36.134 -28.798 1.00 82.62 517 THR A O 1
ATOM 4189 N N . LYS A 1 518 ? -0.052 35.945 -27.518 1.00 84.94 518 LYS A N 1
ATOM 4190 C CA . LYS A 1 518 ? 0.428 36.770 -26.402 1.00 84.94 518 LYS A CA 1
ATOM 4191 C C . LYS A 1 518 ? 1.571 36.090 -25.642 1.00 84.94 518 LYS A C 1
ATOM 4193 O O . LYS A 1 518 ? 2.530 36.749 -25.252 1.00 84.94 518 LYS A O 1
ATOM 4198 N N . ILE A 1 519 ? 1.491 34.774 -25.446 1.00 81.62 519 ILE A N 1
ATOM 4199 C CA . ILE A 1 519 ? 2.560 33.993 -24.803 1.00 81.62 519 ILE A CA 1
ATOM 4200 C C . ILE A 1 519 ? 3.785 33.941 -25.718 1.00 81.62 519 ILE A C 1
ATOM 4202 O O . ILE A 1 519 ? 4.897 34.207 -25.277 1.00 81.62 519 ILE A O 1
ATOM 4206 N N . ALA A 1 520 ? 3.583 33.673 -27.009 1.00 82.19 520 ALA A N 1
ATOM 4207 C CA . ALA A 1 520 ? 4.653 33.624 -27.995 1.00 82.19 520 ALA A CA 1
ATOM 4208 C C . ALA A 1 520 ? 5.378 34.972 -28.130 1.00 82.19 520 ALA A C 1
ATOM 4210 O O . ALA A 1 520 ? 6.604 34.991 -28.216 1.00 82.19 520 ALA A O 1
ATOM 4211 N N . SER A 1 521 ? 4.654 36.098 -28.109 1.00 83.56 521 SER A N 1
ATOM 4212 C CA . SER A 1 521 ? 5.277 37.425 -28.117 1.00 83.56 521 SER A CA 1
ATOM 4213 C C . SER A 1 521 ? 6.084 37.682 -26.848 1.00 83.56 521 SER A C 1
ATOM 4215 O O . SER A 1 521 ? 7.209 38.160 -26.957 1.00 83.56 521 SER A O 1
ATOM 4217 N N . MET A 1 522 ? 5.558 37.312 -25.671 1.00 83.00 522 MET A N 1
ATOM 4218 C CA . MET A 1 522 ? 6.289 37.460 -24.409 1.00 83.00 522 MET A CA 1
ATOM 4219 C C . MET A 1 522 ? 7.552 36.596 -24.384 1.00 83.00 522 MET A C 1
ATOM 4221 O O . MET A 1 522 ? 8.625 37.117 -24.111 1.00 83.00 522 MET A O 1
ATOM 4225 N N . ASN A 1 523 ? 7.459 35.323 -24.775 1.00 83.56 523 ASN A N 1
ATOM 4226 C CA . ASN A 1 523 ? 8.607 34.415 -24.842 1.00 83.56 523 ASN A CA 1
ATOM 4227 C C . ASN A 1 523 ? 9.682 34.907 -25.824 1.00 83.56 523 ASN A C 1
ATOM 4229 O O . ASN A 1 523 ? 10.867 34.739 -25.561 1.00 83.56 523 ASN A O 1
ATOM 4233 N N . ARG A 1 524 ? 9.291 35.539 -26.942 1.00 82.19 524 ARG A N 1
ATOM 4234 C CA . ARG A 1 524 ? 10.240 36.161 -27.883 1.00 82.19 524 ARG A CA 1
ATOM 4235 C C . ARG A 1 524 ? 10.892 37.423 -27.316 1.00 82.19 524 ARG A C 1
ATOM 4237 O O . ARG A 1 524 ? 12.061 37.657 -27.593 1.00 82.19 524 ARG A O 1
ATOM 4244 N N . SER A 1 525 ? 10.153 38.232 -26.552 1.00 77.19 525 SER A N 1
ATOM 4245 C CA . SER A 1 525 ? 10.688 39.442 -25.910 1.00 77.19 525 SER A CA 1
ATOM 4246 C C . SER A 1 525 ? 11.518 39.152 -24.656 1.00 77.19 525 SER A C 1
ATOM 4248 O O . SER A 1 525 ? 12.399 39.931 -24.309 1.00 77.19 525 SER A O 1
ATOM 4250 N N . SER A 1 526 ? 11.272 38.024 -23.990 1.00 69.00 526 SER A N 1
ATOM 4251 C CA . SER A 1 526 ? 12.026 37.542 -22.833 1.00 69.00 526 SER A CA 1
ATOM 4252 C C . SER A 1 526 ? 13.303 36.822 -23.279 1.00 69.00 526 SER A C 1
ATOM 4254 O O . SER A 1 526 ? 13.493 35.642 -23.007 1.00 69.00 526 SER A O 1
ATOM 4256 N N . GLN A 1 527 ? 14.208 37.525 -23.965 1.00 57.50 527 GLN A N 1
ATOM 4257 C CA . GLN A 1 527 ? 15.591 37.073 -24.165 1.00 57.50 527 GLN A CA 1
ATOM 4258 C C . GLN A 1 527 ? 16.401 37.256 -22.868 1.00 57.50 527 GLN A C 1
ATOM 4260 O O . GLN A 1 527 ? 17.349 38.034 -22.819 1.00 57.50 527 GLN A O 1
ATOM 4265 N N . GLN A 1 528 ? 16.035 36.567 -21.786 1.00 58.75 528 GLN A N 1
ATOM 4266 C CA . GLN A 1 528 ? 16.992 36.367 -20.697 1.00 58.75 528 GLN A CA 1
ATOM 4267 C C . GLN A 1 528 ? 17.957 35.267 -21.142 1.00 58.75 528 GLN A C 1
ATOM 4269 O O . GLN A 1 528 ? 17.536 34.146 -21.430 1.00 58.75 528 GLN A O 1
ATOM 4274 N N . GLN A 1 529 ? 19.249 35.595 -21.256 1.00 61.78 529 GLN A N 1
ATOM 4275 C CA . GLN A 1 529 ? 20.280 34.565 -21.365 1.00 61.78 529 GLN A CA 1
ATOM 4276 C C . GLN A 1 529 ? 20.155 33.654 -20.135 1.00 61.78 529 GLN A C 1
ATOM 4278 O O . GLN A 1 529 ? 19.989 34.182 -19.034 1.00 61.78 529 GLN A O 1
ATOM 4283 N N . PRO A 1 530 ? 20.179 32.318 -20.298 1.00 67.62 530 PRO A N 1
ATOM 4284 C CA . PRO A 1 530 ? 20.094 31.413 -19.163 1.00 67.62 530 PRO A CA 1
ATOM 4285 C C . PRO A 1 530 ? 21.211 31.754 -18.175 1.00 67.62 530 PRO A C 1
ATOM 4287 O O . PRO A 1 530 ? 22.390 31.724 -18.527 1.00 67.62 530 PRO A O 1
ATOM 4290 N N . GLU A 1 531 ? 20.828 32.124 -16.955 1.00 68.56 531 GLU A N 1
ATOM 4291 C CA . GLU A 1 531 ? 21.765 32.409 -15.875 1.00 68.56 531 GLU A CA 1
ATOM 4292 C C . GLU A 1 531 ? 22.509 31.108 -15.557 1.00 68.56 531 GLU A C 1
ATOM 4294 O O . GLU A 1 531 ? 21.891 30.102 -15.196 1.00 68.56 531 GLU A O 1
ATOM 4299 N N . SER A 1 532 ? 23.830 31.081 -15.757 1.00 65.56 532 SER A N 1
ATOM 4300 C CA . SER A 1 532 ? 24.629 29.903 -15.422 1.00 65.56 532 SER A CA 1
ATOM 4301 C C . SER A 1 532 ? 24.767 29.813 -13.904 1.00 65.56 532 SER A C 1
ATOM 4303 O O . SER A 1 532 ? 25.728 30.312 -13.320 1.00 65.56 532 SER A O 1
ATOM 4305 N N . ILE A 1 533 ? 23.785 29.197 -13.259 1.00 71.25 533 ILE A N 1
ATOM 4306 C CA . ILE A 1 533 ? 23.920 28.696 -11.892 1.00 71.25 533 ILE A CA 1
ATOM 4307 C C . ILE A 1 533 ? 24.915 27.527 -11.956 1.00 71.25 533 ILE A C 1
ATOM 4309 O O . ILE A 1 533 ? 24.868 26.774 -12.926 1.00 71.25 533 ILE A O 1
ATOM 4313 N N . ASP A 1 534 ? 25.837 27.456 -10.988 1.00 69.62 534 ASP A N 1
ATOM 4314 C CA . ASP A 1 534 ? 26.955 26.505 -10.824 1.00 69.62 534 ASP A CA 1
ATOM 4315 C C . ASP A 1 534 ? 27.081 25.351 -11.839 1.00 69.62 534 ASP A C 1
ATOM 4317 O O . ASP A 1 534 ? 26.145 24.592 -12.094 1.00 69.62 534 ASP A O 1
ATOM 4321 N N . LYS A 1 535 ? 28.305 25.142 -12.353 1.00 67.25 535 LYS A N 1
ATOM 4322 C CA . LYS A 1 535 ? 28.634 24.038 -13.274 1.00 67.25 535 LYS A CA 1
ATOM 4323 C C . LYS A 1 535 ? 28.053 22.717 -12.758 1.00 67.25 535 LYS A C 1
ATOM 4325 O O . LYS A 1 535 ? 28.442 22.234 -11.699 1.00 67.25 535 LYS A O 1
ATOM 4330 N N . SER A 1 536 ? 27.147 22.115 -13.529 1.00 68.12 536 SER A N 1
ATOM 4331 C CA . SER A 1 536 ? 26.549 20.828 -13.182 1.00 68.12 536 SER A CA 1
ATOM 4332 C C . SER A 1 536 ? 27.636 19.767 -12.995 1.00 68.12 536 SER A C 1
ATOM 4334 O O . SER A 1 536 ? 28.424 19.538 -13.911 1.00 68.12 536 SER A O 1
ATOM 4336 N N . ASN A 1 537 ? 27.622 19.048 -11.872 1.00 71.44 537 ASN A N 1
ATOM 4337 C CA . ASN A 1 537 ? 28.517 17.908 -11.606 1.00 71.44 537 ASN A CA 1
ATOM 4338 C C . ASN A 1 537 ? 28.199 16.657 -12.459 1.00 71.44 537 ASN A C 1
ATOM 4340 O O . ASN A 1 537 ? 28.641 15.551 -12.148 1.00 71.44 537 ASN A O 1
ATOM 4344 N N . LEU A 1 538 ? 27.394 16.804 -13.512 1.00 76.19 538 LEU A N 1
ATOM 4345 C CA . LEU A 1 538 ? 27.016 15.720 -14.408 1.00 76.19 538 LEU A CA 1
ATOM 4346 C C . LEU A 1 538 ? 28.159 15.461 -15.390 1.00 76.19 538 LEU A C 1
ATOM 4348 O O . LEU A 1 538 ? 28.645 16.374 -16.053 1.00 76.19 538 LEU A O 1
ATOM 4352 N N . SER A 1 539 ? 28.581 14.205 -15.489 1.00 80.25 539 SER A N 1
ATOM 4353 C CA . SER A 1 539 ? 29.602 13.765 -16.436 1.00 80.25 539 SER A CA 1
ATOM 4354 C C . SER A 1 539 ? 29.103 12.553 -17.207 1.00 80.25 539 SER A C 1
ATOM 4356 O O . SER A 1 539 ? 28.349 11.736 -16.672 1.00 80.25 539 SER A O 1
ATOM 4358 N N . TYR A 1 540 ? 29.505 12.457 -18.474 1.00 84.94 540 TYR A N 1
ATOM 4359 C CA . TYR A 1 540 ? 29.200 11.289 -19.289 1.00 84.94 540 TYR A CA 1
ATOM 4360 C C . TYR A 1 540 ? 29.877 10.044 -18.718 1.00 84.94 540 TYR A C 1
ATOM 4362 O O . TYR A 1 540 ? 30.999 10.099 -18.201 1.00 84.94 540 TYR A O 1
ATOM 4370 N N . VAL A 1 541 ? 29.189 8.911 -18.827 1.00 82.69 541 VAL A N 1
ATOM 4371 C CA . VAL A 1 541 ? 29.718 7.612 -18.416 1.00 82.69 541 VAL A CA 1
ATOM 4372 C C . VAL A 1 541 ? 30.875 7.248 -19.336 1.00 82.69 541 VAL A C 1
ATOM 4374 O O . VAL A 1 541 ? 30.690 7.058 -20.532 1.00 82.69 541 VAL A O 1
ATOM 4377 N N . ARG A 1 542 ? 32.074 7.115 -18.764 1.00 72.62 542 ARG A N 1
ATOM 4378 C CA . ARG A 1 542 ? 33.239 6.560 -19.458 1.00 72.62 542 ARG A CA 1
ATOM 4379 C C . ARG A 1 542 ? 33.319 5.074 -19.145 1.00 72.62 542 ARG A C 1
ATOM 4381 O O . ARG A 1 542 ? 33.686 4.695 -18.033 1.00 72.62 542 ARG A O 1
ATOM 4388 N N . THR A 1 543 ? 32.929 4.234 -20.091 1.00 64.19 543 THR A N 1
ATOM 4389 C CA . THR A 1 543 ? 33.012 2.778 -19.936 1.00 64.19 543 THR A CA 1
ATOM 4390 C C . THR A 1 543 ? 34.455 2.334 -20.187 1.00 64.19 543 THR A C 1
ATOM 4392 O O . THR A 1 543 ? 35.020 2.653 -21.228 1.00 64.19 543 THR A O 1
ATOM 4395 N N . VAL A 1 544 ? 35.066 1.634 -19.224 1.00 58.75 544 VAL A N 1
ATOM 4396 C CA . VAL A 1 544 ? 36.456 1.139 -19.330 1.00 58.75 544 VAL A CA 1
ATOM 4397 C C . VAL A 1 544 ? 36.519 -0.142 -20.174 1.00 58.75 544 VAL A C 1
ATOM 4399 O O . VAL A 1 544 ? 37.481 -0.335 -20.912 1.00 58.75 544 VAL A O 1
ATOM 4402 N N . ASP A 1 545 ? 35.453 -0.954 -20.138 1.00 69.38 545 ASP A N 1
ATOM 4403 C CA . ASP A 1 545 ? 35.356 -2.226 -20.855 1.00 69.38 545 ASP A CA 1
ATOM 4404 C C . ASP A 1 545 ? 34.286 -2.181 -21.965 1.00 69.38 545 ASP A C 1
ATOM 4406 O O . ASP A 1 545 ? 33.096 -2.048 -21.664 1.00 69.38 545 ASP A O 1
ATOM 4410 N N . PRO A 1 546 ? 34.653 -2.370 -23.248 1.00 65.25 546 PRO A N 1
ATOM 4411 C CA . PRO A 1 546 ? 33.706 -2.348 -24.370 1.00 65.25 546 PRO A CA 1
ATOM 4412 C C . PRO A 1 546 ? 32.720 -3.531 -24.378 1.00 65.25 546 PRO A C 1
ATOM 4414 O O . PRO A 1 546 ? 31.686 -3.468 -25.039 1.00 65.25 546 PRO A O 1
ATOM 4417 N N . ASN A 1 547 ? 33.008 -4.596 -23.622 1.00 66.00 547 ASN A N 1
ATOM 4418 C CA . ASN A 1 547 ? 32.149 -5.780 -23.510 1.00 66.00 547 ASN A CA 1
ATOM 4419 C C . ASN A 1 547 ? 31.109 -5.675 -22.381 1.00 66.00 547 ASN A C 1
ATOM 4421 O O . ASN A 1 547 ? 30.245 -6.547 -22.259 1.00 66.00 547 ASN A O 1
ATOM 4425 N N . GLN A 1 548 ? 31.178 -4.639 -21.540 1.00 79.00 548 GLN A N 1
ATOM 4426 C CA . GLN A 1 548 ? 30.273 -4.480 -20.409 1.00 79.00 548 GLN A CA 1
ATOM 4427 C C . GLN A 1 548 ? 29.037 -3.669 -20.813 1.00 79.00 548 GLN A C 1
ATOM 4429 O O . GLN A 1 548 ? 29.135 -2.535 -21.276 1.00 79.00 548 GLN A O 1
ATOM 4434 N N . ALA A 1 549 ? 27.850 -4.242 -20.608 1.00 86.94 549 ALA A N 1
ATOM 4435 C CA . ALA A 1 549 ? 26.599 -3.524 -20.824 1.00 86.94 549 ALA A CA 1
ATOM 4436 C C . ALA A 1 549 ? 26.394 -2.444 -19.747 1.00 86.94 549 ALA A C 1
ATOM 4438 O O . ALA A 1 549 ? 26.598 -2.692 -18.554 1.00 86.94 549 ALA A O 1
ATOM 4439 N N . VAL A 1 550 ? 25.949 -1.256 -20.157 1.00 91.19 550 VAL A N 1
ATOM 4440 C CA . VAL A 1 550 ? 25.578 -0.171 -19.241 1.00 91.19 550 VAL A CA 1
ATOM 4441 C C . VAL A 1 550 ? 24.110 -0.341 -18.869 1.00 91.19 550 VAL A C 1
ATOM 4443 O O . VAL A 1 550 ? 23.254 -0.462 -19.737 1.00 91.19 550 VAL A O 1
ATOM 4446 N N . VAL A 1 551 ? 23.812 -0.378 -17.573 1.00 93.38 551 VAL A N 1
ATOM 4447 C CA . VAL A 1 551 ? 22.491 -0.757 -17.056 1.00 93.38 551 VAL A CA 1
ATOM 4448 C C . VAL A 1 551 ? 21.899 0.369 -16.217 1.00 93.38 551 VAL A C 1
ATOM 4450 O O . VAL A 1 551 ? 22.600 1.005 -15.423 1.00 93.38 551 VAL A O 1
ATOM 4453 N N . GLY A 1 552 ? 20.589 0.566 -16.337 1.00 92.69 552 GLY A N 1
ATOM 4454 C CA . GLY A 1 552 ? 19.829 1.425 -15.442 1.00 92.69 552 GLY A CA 1
ATOM 4455 C C . GLY A 1 552 ? 20.000 2.908 -15.716 1.00 92.69 552 GLY A C 1
ATOM 4456 O O . GLY A 1 552 ? 20.193 3.329 -16.852 1.00 92.69 552 GLY A O 1
ATOM 4457 N N . ASP A 1 553 ? 19.957 3.712 -14.655 1.00 91.81 553 ASP A N 1
ATOM 4458 C CA . ASP A 1 553 ? 19.987 5.178 -14.750 1.00 91.81 553 ASP A CA 1
ATOM 4459 C C . ASP A 1 553 ? 21.263 5.710 -15.425 1.00 91.81 553 ASP A C 1
ATOM 4461 O O . ASP A 1 553 ? 21.266 6.804 -15.982 1.00 91.81 553 ASP A O 1
ATOM 4465 N N . LYS A 1 554 ? 22.338 4.910 -15.448 1.00 89.81 554 LYS A N 1
ATOM 4466 C CA . LYS A 1 554 ? 23.584 5.222 -16.163 1.00 89.81 554 LYS A CA 1
ATOM 4467 C C . LYS A 1 554 ? 23.388 5.367 -17.673 1.00 89.81 554 LYS A C 1
ATOM 4469 O O . LYS A 1 554 ? 24.146 6.097 -18.298 1.00 89.81 554 LYS A O 1
ATOM 4474 N N . VAL A 1 555 ? 22.369 4.722 -18.247 1.00 90.12 555 VAL A N 1
ATOM 4475 C CA . VAL A 1 555 ? 22.038 4.823 -19.678 1.00 90.12 555 VAL A CA 1
ATOM 4476 C C . VAL A 1 555 ? 21.683 6.263 -20.072 1.00 90.12 555 VAL A C 1
ATOM 4478 O O . VAL A 1 555 ? 21.984 6.684 -21.181 1.00 90.12 555 VAL A O 1
ATOM 4481 N N . VAL A 1 556 ? 21.117 7.054 -19.152 1.00 88.50 556 VAL A N 1
ATOM 4482 C CA . VAL A 1 556 ? 20.760 8.467 -19.397 1.00 88.50 556 VAL A CA 1
ATOM 4483 C C . VAL A 1 556 ? 21.999 9.355 -19.567 1.00 88.50 556 VAL A C 1
ATOM 4485 O O . VAL A 1 556 ? 21.925 10.415 -20.180 1.00 88.50 556 VAL A O 1
ATOM 4488 N N . TYR A 1 557 ? 23.145 8.916 -19.047 1.00 88.38 557 TYR A N 1
ATOM 4489 C CA . TYR A 1 557 ? 24.402 9.663 -19.047 1.00 88.38 557 TYR A CA 1
ATOM 4490 C C . TYR A 1 557 ? 25.395 9.148 -20.099 1.00 88.38 557 TYR A C 1
ATOM 4492 O O . TYR A 1 557 ? 26.595 9.393 -19.984 1.00 88.38 557 TYR A O 1
ATOM 4500 N N . LEU A 1 558 ? 24.925 8.408 -21.105 1.00 86.81 558 LEU A N 1
ATOM 4501 C CA . LEU A 1 558 ? 25.756 8.002 -22.238 1.00 86.81 558 LEU A CA 1
ATOM 4502 C C . LEU A 1 558 ? 26.054 9.201 -23.138 1.00 86.81 558 LEU A C 1
ATOM 4504 O O . LEU A 1 558 ? 25.205 10.072 -23.331 1.00 86.81 558 LEU A O 1
ATOM 4508 N N . GLU A 1 559 ? 27.261 9.246 -23.700 1.00 84.62 559 GLU A N 1
ATOM 4509 C CA . GLU A 1 559 ? 27.602 10.273 -24.676 1.00 84.62 559 GLU A CA 1
ATOM 4510 C C . GLU A 1 559 ? 26.870 9.979 -26.000 1.00 84.62 559 GLU A C 1
ATOM 4512 O O . GLU A 1 559 ? 27.042 8.896 -26.558 1.00 84.62 559 GLU A O 1
ATOM 4517 N N . PRO A 1 560 ? 26.083 10.919 -26.565 1.00 78.69 560 PRO A N 1
ATOM 4518 C CA . PRO A 1 560 ? 25.298 10.663 -27.782 1.00 78.69 560 PRO A CA 1
ATOM 4519 C C . PRO A 1 560 ? 26.128 10.307 -29.025 1.00 78.69 560 PRO A C 1
ATOM 4521 O O . PRO A 1 560 ? 25.583 9.858 -30.033 1.00 78.69 560 PRO A O 1
ATOM 4524 N N . ARG A 1 561 ? 27.438 10.578 -28.985 1.00 78.69 561 ARG A N 1
ATOM 4525 C CA . ARG A 1 561 ? 28.388 10.261 -30.059 1.00 78.69 561 ARG A CA 1
ATOM 4526 C C . ARG A 1 561 ? 28.823 8.800 -30.035 1.00 78.69 561 ARG A C 1
ATOM 4528 O O . ARG A 1 561 ? 29.235 8.287 -31.074 1.00 78.69 561 ARG A O 1
ATOM 4535 N N . ASP A 1 562 ? 28.727 8.147 -28.883 1.00 80.19 562 ASP A N 1
ATOM 4536 C CA . ASP A 1 562 ? 29.124 6.759 -28.749 1.00 80.19 562 ASP A CA 1
ATOM 4537 C C . ASP A 1 562 ? 28.124 5.843 -29.452 1.00 80.19 562 ASP A C 1
ATOM 4539 O O . ASP A 1 562 ? 26.908 6.048 -29.444 1.00 80.19 562 ASP A O 1
ATOM 4543 N N . ALA A 1 563 ? 28.644 4.787 -30.069 1.00 85.06 563 ALA A N 1
ATOM 4544 C CA . ALA A 1 563 ? 27.845 3.838 -30.825 1.00 85.06 563 ALA A CA 1
ATOM 4545 C C . ALA A 1 563 ? 27.149 2.827 -29.897 1.00 85.06 563 ALA A C 1
ATOM 4547 O O . ALA A 1 563 ? 27.402 1.635 -30.002 1.00 85.06 563 ALA A O 1
ATOM 4548 N N . TYR A 1 564 ? 26.278 3.262 -28.987 1.00 87.75 564 TYR A N 1
ATOM 4549 C CA . TYR A 1 564 ? 25.452 2.345 -28.192 1.00 87.75 564 TYR A CA 1
ATOM 4550 C C . TYR A 1 564 ? 24.133 2.020 -28.898 1.00 87.75 564 TYR A C 1
ATOM 4552 O O . TYR A 1 564 ? 23.527 2.873 -29.545 1.00 87.75 564 TYR A O 1
ATOM 4560 N N . ASN A 1 565 ? 23.677 0.778 -28.743 1.00 90.12 565 ASN A N 1
ATOM 4561 C CA . ASN A 1 565 ? 22.283 0.406 -28.948 1.00 90.12 565 ASN A CA 1
ATOM 4562 C C . ASN A 1 565 ? 21.586 0.368 -27.586 1.00 90.12 565 ASN A C 1
ATOM 4564 O O . ASN A 1 565 ? 22.091 -0.264 -26.653 1.00 90.12 565 ASN A O 1
ATOM 4568 N N . ILE A 1 566 ? 20.452 1.058 -27.472 1.00 91.25 566 ILE A N 1
ATOM 4569 C CA . ILE A 1 566 ? 19.670 1.170 -26.235 1.00 91.25 566 ILE A CA 1
ATOM 4570 C C . ILE A 1 566 ? 18.423 0.306 -26.373 1.00 91.25 566 ILE A C 1
ATOM 4572 O O . ILE A 1 566 ? 17.697 0.427 -27.359 1.00 91.25 566 ILE A O 1
ATOM 4576 N N . HIS A 1 567 ? 18.181 -0.532 -25.368 1.00 93.44 567 HIS A N 1
ATOM 4577 C CA . HIS A 1 567 ? 17.062 -1.461 -25.325 1.00 93.44 567 HIS A CA 1
ATOM 4578 C C . HIS A 1 567 ? 16.255 -1.276 -24.039 1.00 93.44 567 HIS A C 1
ATOM 4580 O O . HIS A 1 567 ? 16.802 -1.279 -22.930 1.00 93.44 567 HIS A O 1
ATOM 4586 N N . PHE A 1 568 ? 14.939 -1.168 -24.199 1.00 94.38 568 PHE A N 1
ATOM 4587 C CA . PHE A 1 568 ? 13.951 -1.245 -23.131 1.00 94.38 568 PHE A CA 1
ATOM 4588 C C . PHE A 1 568 ? 13.240 -2.596 -23.227 1.00 94.38 568 PHE A C 1
ATOM 4590 O O . PHE A 1 568 ? 12.417 -2.791 -24.124 1.00 94.38 568 PHE A O 1
ATOM 4597 N N . PRO A 1 569 ? 13.502 -3.547 -22.312 1.00 95.62 569 PRO A N 1
ATOM 4598 C CA . PRO A 1 569 ? 12.957 -4.898 -22.454 1.00 95.62 569 PRO A CA 1
ATOM 4599 C C . PRO A 1 569 ? 11.441 -4.992 -22.274 1.00 95.62 569 PRO A C 1
ATOM 4601 O O . PRO A 1 569 ? 10.849 -6.007 -22.636 1.00 95.62 569 PRO A O 1
ATOM 4604 N N . PHE A 1 570 ? 10.809 -3.957 -21.714 1.00 94.19 570 PHE A N 1
ATOM 4605 C CA . PHE A 1 570 ? 9.364 -3.883 -21.530 1.00 94.19 570 PHE A CA 1
ATOM 4606 C C . PHE A 1 570 ? 8.787 -2.681 -22.272 1.00 94.19 570 PHE A C 1
ATOM 4608 O O . PHE A 1 570 ? 9.240 -1.555 -22.088 1.00 94.19 570 PHE A O 1
ATOM 4615 N N . ARG A 1 571 ? 7.718 -2.899 -23.039 1.00 90.81 571 ARG A N 1
ATOM 4616 C CA . ARG A 1 571 ? 7.001 -1.855 -23.775 1.00 90.81 571 ARG A CA 1
ATOM 4617 C C . ARG A 1 571 ? 5.498 -2.055 -23.631 1.00 90.81 571 ARG A C 1
ATOM 4619 O O . ARG A 1 571 ? 4.999 -3.156 -23.829 1.00 90.81 571 ARG A O 1
ATOM 4626 N N . ARG A 1 572 ? 4.775 -0.998 -23.244 1.00 89.69 572 ARG A N 1
ATOM 4627 C CA . ARG A 1 572 ? 3.311 -1.014 -23.011 1.00 89.69 572 ARG A CA 1
ATOM 4628 C C . ARG A 1 572 ? 2.829 -2.176 -22.118 1.00 89.69 572 ARG A C 1
ATOM 4630 O O . ARG A 1 572 ? 1.766 -2.740 -22.337 1.00 89.69 572 ARG A O 1
ATOM 4637 N N . GLY A 1 573 ? 3.608 -2.521 -21.093 1.00 86.81 573 GLY A N 1
ATOM 4638 C CA . GLY A 1 573 ? 3.307 -3.608 -20.152 1.00 86.81 573 GLY A CA 1
ATOM 4639 C C . GLY A 1 573 ? 3.681 -5.027 -20.602 1.00 86.81 573 GLY A C 1
ATOM 4640 O O . GLY A 1 573 ? 3.533 -5.947 -19.804 1.00 86.81 573 GLY A O 1
ATOM 4641 N N . GLU A 1 574 ? 4.207 -5.225 -21.813 1.00 92.75 574 GLU A N 1
ATOM 4642 C CA . GLU A 1 574 ? 4.656 -6.534 -22.313 1.00 92.75 574 GLU A CA 1
ATOM 4643 C C . GLU A 1 574 ? 6.161 -6.551 -22.617 1.00 92.75 574 GLU A C 1
ATOM 4645 O O . GLU A 1 574 ? 6.817 -5.512 -22.573 1.00 92.75 574 GLU A O 1
ATOM 4650 N N . LEU A 1 575 ? 6.721 -7.729 -22.919 1.00 95.56 575 LEU A N 1
ATOM 4651 C CA . LEU A 1 575 ? 8.097 -7.848 -23.409 1.00 95.56 575 LEU A CA 1
ATOM 4652 C C . LEU A 1 575 ? 8.220 -7.188 -24.792 1.00 95.56 575 LEU A C 1
ATOM 4654 O O . LEU A 1 575 ? 7.387 -7.428 -25.666 1.00 95.56 575 LEU A O 1
ATOM 4658 N N . ASN A 1 576 ? 9.256 -6.372 -24.996 1.00 94.62 576 ASN A N 1
ATOM 4659 C CA . ASN A 1 576 ? 9.468 -5.575 -26.210 1.00 94.62 576 ASN A CA 1
ATOM 4660 C C . ASN A 1 576 ? 10.013 -6.424 -27.376 1.00 94.62 576 ASN A C 1
ATOM 4662 O O . ASN A 1 576 ? 11.162 -6.286 -27.787 1.00 94.62 576 ASN A O 1
ATOM 4666 N N . VAL A 1 577 ? 9.196 -7.346 -27.890 1.00 94.88 577 VAL A N 1
ATOM 4667 C CA . VAL A 1 577 ? 9.559 -8.222 -29.013 1.00 94.88 577 VAL A CA 1
ATOM 4668 C C . VAL A 1 577 ? 9.292 -7.511 -30.345 1.00 94.88 577 VAL A C 1
ATOM 4670 O O . VAL A 1 577 ? 8.174 -7.068 -30.605 1.00 94.88 577 VAL A O 1
ATOM 4673 N N . HIS A 1 578 ? 10.305 -7.412 -31.209 1.00 92.81 578 HIS A N 1
ATOM 4674 C CA . HIS A 1 578 ? 10.229 -6.719 -32.502 1.00 92.81 578 HIS A CA 1
ATOM 4675 C C . HIS A 1 578 ? 11.284 -7.233 -33.506 1.00 92.81 578 HIS A C 1
ATOM 4677 O O . HIS A 1 578 ? 12.271 -7.840 -33.099 1.00 92.81 578 HIS A O 1
ATOM 4683 N N . PRO A 1 579 ? 11.147 -6.972 -34.824 1.00 91.75 579 PRO A N 1
ATOM 4684 C CA . PRO A 1 579 ? 12.081 -7.499 -35.831 1.00 91.75 579 PRO A CA 1
ATOM 4685 C C . PRO A 1 579 ? 13.466 -6.825 -35.843 1.00 91.75 579 PRO A C 1
ATOM 4687 O O . PRO A 1 579 ? 14.391 -7.351 -36.451 1.00 91.75 579 PRO A O 1
ATOM 4690 N N . GLY A 1 580 ? 13.615 -5.654 -35.212 1.00 89.06 580 GLY A N 1
ATOM 4691 C CA . GLY A 1 580 ? 14.903 -4.956 -35.100 1.00 89.06 580 GLY A CA 1
ATOM 4692 C C . GLY A 1 580 ? 15.914 -5.639 -34.166 1.00 89.06 580 GLY A C 1
ATOM 4693 O O . GLY A 1 580 ? 15.585 -6.586 -33.451 1.00 89.06 580 GLY A O 1
ATOM 4694 N N . VAL A 1 581 ? 17.145 -5.114 -34.141 1.00 89.88 581 VAL A N 1
ATOM 4695 C CA . VAL A 1 581 ? 18.236 -5.593 -33.270 1.00 89.88 581 VAL A CA 1
ATOM 4696 C C . VAL A 1 581 ? 17.784 -5.642 -31.812 1.00 89.88 581 VAL A C 1
ATOM 4698 O O . VAL A 1 581 ? 17.207 -4.682 -31.318 1.00 89.88 581 VAL A O 1
ATOM 4701 N N . GLY A 1 582 ? 18.050 -6.753 -31.126 1.00 88.25 582 GLY A N 1
ATOM 4702 C CA . GLY A 1 582 ? 17.687 -6.934 -29.717 1.00 88.25 582 GLY A CA 1
ATOM 4703 C C . GLY A 1 582 ? 16.229 -7.333 -29.463 1.00 88.25 582 GLY A C 1
ATOM 4704 O O . GLY A 1 582 ? 15.883 -7.661 -28.335 1.00 88.25 582 GLY A O 1
ATOM 4705 N N . GLY A 1 583 ? 15.382 -7.376 -30.496 1.00 92.12 583 GLY A N 1
ATOM 4706 C CA . GLY A 1 583 ? 13.947 -7.621 -30.338 1.00 92.12 583 GLY A CA 1
ATOM 4707 C C . GLY A 1 583 ? 13.509 -9.085 -30.381 1.00 92.12 583 GLY A C 1
ATOM 4708 O O . GLY A 1 583 ? 12.312 -9.354 -30.310 1.00 92.12 583 GLY A O 1
ATOM 4709 N N . SER A 1 584 ? 14.421 -10.055 -30.505 1.00 95.94 584 SER A N 1
ATOM 4710 C CA . SER A 1 584 ? 14.046 -11.466 -30.351 1.00 95.94 584 SER A CA 1
ATOM 4711 C C . SER A 1 584 ? 13.702 -11.765 -28.889 1.00 95.94 584 SER A C 1
ATOM 4713 O O . SER A 1 584 ? 14.316 -11.214 -27.978 1.00 95.94 584 SER A O 1
ATOM 4715 N N . LEU A 1 585 ? 12.765 -12.686 -28.641 1.00 95.69 585 LEU A N 1
ATOM 4716 C CA . LEU A 1 585 ? 12.365 -13.051 -27.274 1.00 95.69 585 LEU A CA 1
ATOM 4717 C C . LEU A 1 585 ? 13.566 -13.465 -26.404 1.00 95.69 585 LEU A C 1
ATOM 4719 O O . LEU A 1 585 ? 13.653 -13.082 -25.243 1.00 95.69 585 LEU A O 1
ATOM 4723 N N . THR A 1 586 ? 14.524 -14.196 -26.976 1.00 95.62 586 THR A N 1
ATOM 4724 C CA . THR A 1 586 ? 15.753 -14.597 -26.282 1.00 95.62 586 THR A CA 1
ATOM 4725 C C . THR A 1 586 ? 16.641 -13.406 -25.934 1.00 95.62 586 THR A C 1
ATOM 4727 O O . THR A 1 586 ? 17.150 -13.346 -24.817 1.00 95.62 586 THR A O 1
ATOM 4730 N N . SER A 1 587 ? 16.800 -12.442 -26.845 1.00 95.00 587 SER A N 1
ATOM 4731 C CA . SER A 1 587 ? 17.582 -11.231 -26.584 1.00 95.00 587 SER A CA 1
ATOM 4732 C C . SER A 1 587 ? 16.932 -10.369 -25.507 1.00 95.00 587 SER A C 1
ATOM 4734 O O . SER A 1 587 ? 17.609 -9.965 -24.566 1.00 95.00 587 SER A O 1
ATOM 4736 N N . VAL A 1 588 ? 15.611 -10.179 -25.579 1.00 96.69 588 VAL A N 1
ATOM 4737 C CA . VAL A 1 588 ? 14.857 -9.432 -24.567 1.00 96.69 588 VAL A CA 1
ATOM 4738 C C . VAL A 1 588 ? 15.009 -10.086 -23.191 1.00 96.69 588 VAL A C 1
ATOM 4740 O O . VAL A 1 588 ? 15.314 -9.397 -22.224 1.00 96.69 588 VAL A O 1
ATOM 4743 N N . ILE A 1 589 ? 14.877 -11.413 -23.077 1.00 97.62 589 ILE A N 1
ATOM 4744 C CA . ILE A 1 589 ? 15.064 -12.117 -21.795 1.00 97.62 589 ILE A CA 1
ATOM 4745 C C . ILE A 1 589 ? 16.510 -12.009 -21.288 1.00 97.62 589 ILE A C 1
ATOM 4747 O O . ILE A 1 589 ? 16.712 -11.872 -20.082 1.00 97.62 589 ILE A O 1
ATOM 4751 N N . ASN A 1 590 ? 17.514 -12.025 -22.171 1.00 96.19 590 ASN A N 1
ATOM 4752 C CA . ASN A 1 590 ? 18.908 -11.788 -21.779 1.00 96.19 590 ASN A CA 1
ATOM 4753 C C . ASN A 1 590 ? 19.097 -10.376 -21.207 1.00 96.19 590 ASN A C 1
ATOM 4755 O O . ASN A 1 590 ? 19.802 -10.202 -20.215 1.00 96.19 590 ASN A O 1
ATOM 4759 N N . ASP A 1 591 ? 18.456 -9.372 -21.804 1.00 95.62 591 ASP A N 1
ATOM 4760 C CA . ASP A 1 591 ? 18.491 -8.001 -21.301 1.00 95.62 591 ASP A CA 1
ATOM 4761 C C . ASP A 1 591 ? 17.771 -7.884 -19.948 1.00 95.62 591 ASP A C 1
ATOM 4763 O O . ASP A 1 591 ? 18.300 -7.263 -19.026 1.00 95.62 591 ASP A O 1
ATOM 4767 N N . VAL A 1 592 ? 16.620 -8.551 -19.773 1.00 97.31 592 VAL A N 1
ATOM 4768 C CA . VAL A 1 592 ? 15.940 -8.640 -18.468 1.00 97.31 592 VAL A CA 1
ATOM 4769 C C . VAL A 1 592 ? 16.839 -9.298 -17.418 1.00 97.31 592 VAL A C 1
ATOM 4771 O O . VAL A 1 592 ? 16.934 -8.777 -16.308 1.00 97.31 592 VAL A O 1
ATOM 4774 N N . GLU A 1 593 ? 17.530 -10.396 -17.751 1.00 97.06 593 GLU A N 1
ATOM 4775 C CA . GLU A 1 593 ? 18.459 -11.060 -16.827 1.00 97.06 593 GLU A CA 1
ATOM 4776 C C . GLU A 1 593 ? 19.547 -10.105 -16.346 1.00 97.06 593 GLU A C 1
ATOM 4778 O O . GLU A 1 593 ? 19.779 -10.004 -15.143 1.00 97.06 593 GLU A O 1
ATOM 4783 N N . ILE A 1 594 ? 20.195 -9.388 -17.267 1.00 95.56 594 ILE A N 1
ATOM 4784 C CA . ILE A 1 594 ? 21.281 -8.465 -16.927 1.00 95.56 594 ILE A CA 1
ATOM 4785 C C . ILE A 1 594 ? 20.771 -7.344 -16.024 1.00 95.56 594 ILE A C 1
ATOM 4787 O O . ILE A 1 594 ? 21.406 -7.043 -15.013 1.00 95.56 594 ILE A O 1
ATOM 4791 N N . ILE A 1 595 ? 19.620 -6.748 -16.353 1.00 96.81 595 ILE A N 1
ATOM 4792 C CA . ILE A 1 595 ? 19.044 -5.661 -15.556 1.00 96.81 595 ILE A CA 1
ATOM 4793 C C . ILE A 1 595 ? 18.687 -6.156 -14.152 1.00 96.81 595 ILE A C 1
ATOM 4795 O O . ILE A 1 595 ? 19.033 -5.508 -13.165 1.00 96.81 595 ILE A O 1
ATOM 4799 N N . TRP A 1 596 ? 18.009 -7.300 -14.041 1.00 97.31 596 TRP A N 1
ATOM 4800 C CA . TRP A 1 596 ? 17.567 -7.827 -12.748 1.00 97.31 596 TRP A CA 1
ATOM 4801 C C . TRP A 1 596 ? 18.740 -8.323 -11.904 1.00 97.31 596 TRP A C 1
ATOM 4803 O O . TRP A 1 596 ? 18.784 -8.028 -10.712 1.00 97.31 596 TRP A O 1
ATOM 4813 N N . CYS A 1 597 ? 19.723 -8.996 -12.507 1.00 95.81 597 CYS A N 1
ATOM 4814 C CA . CYS A 1 597 ? 20.951 -9.405 -11.826 1.00 95.81 597 CYS A CA 1
ATOM 4815 C C . CYS A 1 597 ? 21.712 -8.185 -11.295 1.00 95.81 597 CYS A C 1
ATOM 4817 O O . CYS A 1 597 ? 22.062 -8.143 -10.118 1.00 95.81 597 CYS A O 1
ATOM 4819 N N . TYR A 1 598 ? 21.877 -7.143 -12.119 1.00 95.25 598 TYR A N 1
ATOM 4820 C CA . TYR A 1 598 ? 22.491 -5.886 -11.691 1.00 95.25 598 TYR A CA 1
ATOM 4821 C C . TYR A 1 598 ? 21.729 -5.246 -10.524 1.00 95.25 598 TYR A C 1
ATOM 4823 O O . TYR A 1 598 ? 22.344 -4.806 -9.553 1.00 95.25 598 TYR A O 1
ATOM 4831 N N . ALA A 1 599 ? 20.396 -5.210 -10.587 1.00 96.31 599 ALA A N 1
ATOM 4832 C CA . ALA A 1 599 ? 19.569 -4.646 -9.527 1.00 96.31 599 ALA A CA 1
ATOM 4833 C C . ALA A 1 599 ? 19.729 -5.418 -8.203 1.00 96.31 599 ALA A C 1
ATOM 4835 O O . ALA A 1 599 ? 19.902 -4.816 -7.144 1.00 96.31 599 ALA A O 1
ATOM 4836 N N . ILE A 1 600 ? 19.733 -6.749 -8.258 1.00 95.50 600 ILE A N 1
ATOM 4837 C CA . ILE A 1 600 ? 19.912 -7.618 -7.089 1.00 95.50 600 ILE A CA 1
ATOM 4838 C C . ILE A 1 600 ? 21.314 -7.436 -6.483 1.00 95.50 600 ILE A C 1
ATOM 4840 O O . ILE A 1 600 ? 21.450 -7.191 -5.282 1.00 95.50 600 ILE A O 1
ATOM 4844 N N . GLU A 1 601 ? 22.362 -7.477 -7.302 1.00 94.12 601 GLU A N 1
ATOM 4845 C CA . GLU A 1 601 ? 23.741 -7.408 -6.814 1.00 94.12 601 GLU A CA 1
ATOM 4846 C C . GLU A 1 601 ? 24.134 -6.008 -6.340 1.00 94.12 601 GLU A C 1
ATOM 4848 O O . GLU A 1 601 ? 24.824 -5.865 -5.331 1.00 94.12 601 GLU A O 1
ATOM 4853 N N . LYS A 1 602 ? 23.711 -4.955 -7.049 1.00 92.38 602 LYS A N 1
ATOM 4854 C CA . LYS A 1 602 ? 24.129 -3.577 -6.747 1.00 92.38 602 LYS A CA 1
ATOM 4855 C C . LYS A 1 602 ? 23.177 -2.842 -5.816 1.00 92.38 602 LYS A C 1
ATOM 4857 O O . LYS A 1 602 ? 23.658 -2.108 -4.955 1.00 92.38 602 LYS A O 1
ATOM 4862 N N . LEU A 1 603 ? 21.862 -3.019 -5.965 1.00 93.19 603 LEU A N 1
ATOM 4863 C CA . LEU A 1 603 ? 20.878 -2.313 -5.135 1.00 93.19 603 LEU A CA 1
ATOM 4864 C C . LEU A 1 603 ? 20.565 -3.105 -3.866 1.00 93.19 603 LEU A C 1
ATOM 4866 O O . LEU A 1 603 ? 20.662 -2.556 -2.771 1.00 93.19 603 LEU A O 1
ATOM 4870 N N . LEU A 1 604 ? 20.263 -4.403 -3.990 1.00 91.31 604 LEU A N 1
ATOM 4871 C CA . LEU A 1 604 ? 19.956 -5.241 -2.822 1.00 91.31 604 LEU A CA 1
ATOM 4872 C C . LEU A 1 604 ? 21.206 -5.768 -2.107 1.00 91.31 604 LEU A C 1
ATOM 4874 O O . LEU A 1 604 ? 21.097 -6.173 -0.948 1.00 91.31 604 LEU A O 1
ATOM 4878 N N . ARG A 1 605 ? 22.380 -5.721 -2.753 1.00 92.19 605 ARG A N 1
ATOM 4879 C CA . ARG A 1 605 ? 23.656 -6.251 -2.235 1.00 92.19 605 ARG A CA 1
ATOM 4880 C C . ARG A 1 605 ? 23.597 -7.755 -1.956 1.00 92.19 605 ARG A C 1
ATOM 4882 O O . ARG A 1 605 ? 24.078 -8.210 -0.923 1.00 92.19 605 ARG A O 1
ATOM 4889 N N . ILE A 1 606 ? 22.964 -8.506 -2.856 1.00 90.69 606 ILE A N 1
ATOM 4890 C CA . ILE A 1 606 ? 22.840 -9.965 -2.767 1.00 90.69 606 ILE A CA 1
ATOM 4891 C C . ILE A 1 606 ? 23.623 -10.580 -3.934 1.00 90.69 606 ILE A C 1
ATOM 4893 O O . ILE A 1 606 ? 23.287 -10.292 -5.082 1.00 90.69 606 ILE A O 1
ATOM 4897 N N . PRO A 1 607 ? 24.657 -11.398 -3.684 1.00 90.75 607 PRO A N 1
ATOM 4898 C CA . PRO A 1 607 ? 25.366 -12.106 -4.746 1.00 90.75 607 PRO A CA 1
ATOM 4899 C C . PRO A 1 607 ? 24.443 -13.077 -5.491 1.00 90.75 607 PRO A C 1
ATOM 4901 O O . PRO A 1 607 ? 23.650 -13.776 -4.858 1.00 90.75 607 PRO A O 1
ATOM 4904 N N . LYS A 1 608 ? 24.588 -13.202 -6.821 1.00 91.25 608 LYS A N 1
ATOM 4905 C CA . LYS A 1 608 ? 23.794 -14.159 -7.622 1.00 91.25 608 LYS A CA 1
ATOM 4906 C C . LYS A 1 608 ? 23.864 -15.596 -7.077 1.00 91.25 608 LYS A C 1
ATOM 4908 O O . LYS A 1 608 ? 22.857 -16.295 -7.084 1.00 91.25 608 LYS A O 1
ATOM 4913 N N . ALA A 1 609 ? 25.020 -16.021 -6.561 1.00 90.19 609 ALA A N 1
ATOM 4914 C CA . ALA A 1 609 ? 25.224 -17.363 -6.005 1.00 90.19 609 ALA A CA 1
ATOM 4915 C C . ALA A 1 609 ? 24.344 -17.675 -4.777 1.00 90.19 609 ALA A C 1
ATOM 4917 O O . ALA A 1 609 ? 24.030 -18.833 -4.525 1.00 90.19 609 ALA A O 1
ATOM 4918 N N . GLU A 1 610 ? 23.914 -16.654 -4.032 1.00 87.56 610 GLU A N 1
ATOM 4919 C CA . GLU A 1 610 ? 23.081 -16.821 -2.837 1.00 87.56 610 GLU A CA 1
ATOM 4920 C C . GLU A 1 610 ? 21.581 -16.860 -3.159 1.00 87.56 610 GLU A C 1
ATOM 4922 O O . GLU A 1 610 ? 20.770 -17.121 -2.274 1.00 87.56 610 GLU A O 1
ATOM 4927 N N . LEU A 1 611 ? 21.170 -16.640 -4.414 1.00 89.38 611 LEU A N 1
ATOM 4928 C CA . LEU A 1 611 ? 19.749 -16.605 -4.784 1.00 89.38 611 LEU A CA 1
ATOM 4929 C C . LEU A 1 611 ? 19.012 -17.928 -4.531 1.00 89.38 611 LEU A C 1
ATOM 4931 O O . LEU A 1 611 ? 17.796 -17.906 -4.342 1.00 89.38 611 LEU A O 1
ATOM 4935 N N . GLY A 1 612 ? 19.741 -19.041 -4.400 1.00 88.75 612 GLY A N 1
ATOM 4936 C CA . GLY A 1 612 ? 19.194 -20.360 -4.072 1.00 88.75 612 GLY A CA 1
ATOM 4937 C C . GLY A 1 612 ? 18.476 -20.449 -2.722 1.00 88.75 612 GLY A C 1
ATOM 4938 O O . GLY A 1 612 ? 17.677 -21.360 -2.535 1.00 88.75 612 GLY A O 1
ATOM 4939 N N . VAL A 1 613 ? 18.696 -19.507 -1.794 1.00 86.06 613 VAL A N 1
ATOM 4940 C CA . VAL A 1 613 ? 17.928 -19.427 -0.533 1.00 86.06 613 VAL A CA 1
ATOM 4941 C C . VAL A 1 613 ? 16.781 -18.413 -0.582 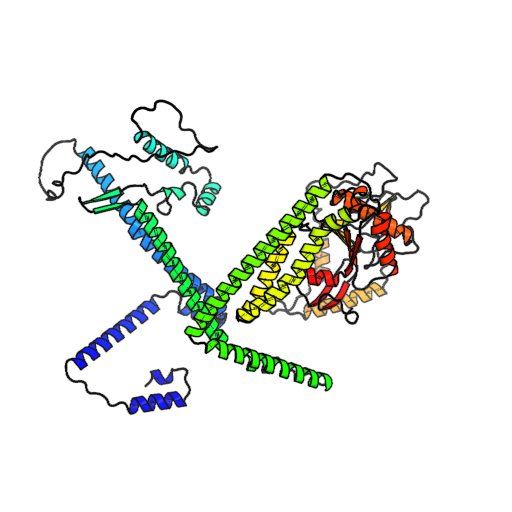1.00 86.06 613 VAL A C 1
ATOM 4943 O O . VAL A 1 613 ? 15.952 -18.378 0.332 1.00 86.06 613 VAL A O 1
ATOM 4946 N N . TYR A 1 614 ? 16.701 -17.604 -1.643 1.00 88.94 614 TYR A N 1
ATOM 4947 C CA . TYR A 1 614 ? 15.679 -16.578 -1.820 1.00 88.94 614 TYR A CA 1
ATOM 4948 C C . TYR A 1 614 ? 14.493 -17.082 -2.645 1.00 88.94 614 TYR A C 1
ATOM 4950 O O . TYR A 1 614 ? 14.609 -17.919 -3.539 1.00 88.94 614 TYR A O 1
ATOM 4958 N N . LYS A 1 615 ? 13.319 -16.518 -2.368 1.00 93.81 615 LYS A N 1
ATOM 4959 C CA . LYS A 1 615 ? 12.074 -16.723 -3.111 1.00 93.81 615 LYS A CA 1
ATOM 4960 C C . LYS A 1 615 ? 11.717 -15.431 -3.839 1.00 93.81 615 LYS A C 1
ATOM 4962 O O . LYS A 1 615 ? 11.866 -14.347 -3.276 1.00 93.81 615 LYS A O 1
ATOM 4967 N N .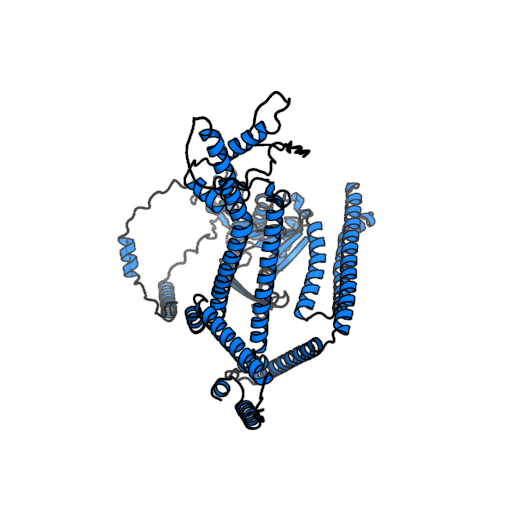 ALA A 1 616 ? 11.227 -15.534 -5.066 1.00 95.88 616 ALA A N 1
ATOM 4968 C CA . ALA A 1 616 ? 10.817 -14.380 -5.858 1.00 95.88 616 ALA A CA 1
ATOM 4969 C C . ALA A 1 616 ? 9.290 -14.218 -5.858 1.00 95.88 616 ALA A C 1
ATOM 4971 O O . ALA A 1 616 ? 8.557 -15.174 -6.094 1.00 95.88 616 ALA A O 1
ATOM 4972 N N . VAL A 1 617 ? 8.795 -13.001 -5.659 1.00 97.12 617 VAL A N 1
ATOM 4973 C CA . VAL A 1 617 ? 7.410 -12.628 -5.973 1.00 97.12 617 VAL A CA 1
ATOM 4974 C C . VAL A 1 617 ? 7.450 -11.730 -7.198 1.00 97.12 617 VAL A C 1
ATOM 4976 O O . VAL A 1 617 ? 7.961 -10.615 -7.124 1.00 97.12 617 VAL A O 1
ATOM 4979 N N . LEU A 1 618 ? 6.933 -12.213 -8.324 1.00 97.75 618 LEU A N 1
ATOM 4980 C CA . LEU A 1 618 ? 6.858 -11.459 -9.568 1.00 97.75 618 LEU A CA 1
ATOM 4981 C C . LEU A 1 618 ? 5.459 -10.861 -9.722 1.00 97.75 618 LEU A C 1
ATOM 4983 O O . LEU A 1 618 ? 4.469 -11.586 -9.850 1.00 97.75 618 LEU A O 1
ATOM 4987 N N . VAL A 1 619 ? 5.393 -9.532 -9.727 1.00 96.69 619 VAL A N 1
ATOM 4988 C CA . VAL A 1 619 ? 4.167 -8.796 -10.035 1.00 96.69 619 VAL A CA 1
ATOM 4989 C C . VAL A 1 619 ? 3.963 -8.808 -11.548 1.00 96.69 619 VAL A C 1
ATOM 4991 O O . VAL A 1 619 ? 4.860 -8.439 -12.306 1.00 96.69 619 VAL A O 1
ATOM 4994 N N . ILE A 1 620 ? 2.791 -9.258 -11.983 1.00 95.62 620 ILE A N 1
ATOM 4995 C CA . ILE A 1 620 ? 2.412 -9.389 -13.390 1.00 95.62 620 ILE A CA 1
ATOM 4996 C C . ILE A 1 620 ? 1.254 -8.444 -13.721 1.00 95.62 620 ILE A C 1
ATOM 4998 O O . ILE A 1 620 ? 0.431 -8.178 -12.846 1.00 95.62 620 ILE A O 1
ATOM 5002 N N . PRO A 1 621 ? 1.132 -7.967 -14.968 1.00 93.56 621 PRO A N 1
ATOM 5003 C CA . PRO A 1 621 ? -0.026 -7.178 -15.377 1.00 93.56 621 PRO A CA 1
ATOM 5004 C C . PRO A 1 621 ? -1.335 -7.969 -15.239 1.00 93.56 621 PRO A C 1
ATOM 5006 O O . PRO A 1 621 ? -1.333 -9.191 -15.390 1.00 93.56 621 PRO A O 1
ATOM 5009 N N . ASP A 1 622 ? -2.467 -7.298 -15.012 1.00 90.19 622 ASP A N 1
ATOM 5010 C CA . ASP A 1 622 ? -3.780 -7.960 -14.940 1.00 90.19 622 ASP A CA 1
ATOM 5011 C C . ASP A 1 622 ? -4.141 -8.740 -16.226 1.00 90.19 622 ASP A C 1
ATOM 5013 O O . ASP A 1 622 ? -4.667 -9.864 -16.177 1.00 90.19 622 ASP A O 1
ATOM 5017 N N . ILE A 1 623 ? -3.792 -8.171 -17.384 1.00 89.88 623 ILE A N 1
ATOM 5018 C CA . ILE A 1 623 ? -3.851 -8.818 -18.698 1.00 89.88 623 ILE A CA 1
ATOM 5019 C C . ILE A 1 623 ? -2.431 -9.212 -19.096 1.00 89.88 623 ILE A C 1
ATOM 5021 O O . ILE A 1 623 ? -1.577 -8.355 -19.291 1.00 89.88 623 ILE A O 1
ATOM 5025 N N . TYR A 1 624 ? -2.182 -10.513 -19.220 1.00 91.00 624 TYR A N 1
ATOM 5026 C CA . TYR A 1 624 ? -0.838 -11.051 -19.411 1.00 91.00 624 TYR A CA 1
ATOM 5027 C C . TYR A 1 624 ? -0.761 -12.069 -20.550 1.00 91.00 624 TYR A C 1
ATOM 5029 O O . TYR A 1 624 ? -1.668 -12.881 -20.759 1.00 91.00 624 TYR A O 1
ATOM 5037 N N . ASN A 1 625 ? 0.386 -12.093 -21.230 1.00 93.81 625 ASN A N 1
ATOM 5038 C CA . ASN A 1 625 ? 0.736 -13.123 -22.200 1.00 93.81 625 ASN A CA 1
ATOM 5039 C C . ASN A 1 625 ? 1.395 -14.325 -21.498 1.00 93.81 625 ASN A C 1
ATOM 5041 O O . ASN A 1 625 ? 2.467 -14.215 -20.899 1.00 93.81 625 ASN A O 1
ATOM 5045 N N . ARG A 1 626 ? 0.772 -15.505 -21.604 1.00 94.44 626 ARG A N 1
ATOM 5046 C CA . ARG A 1 626 ? 1.248 -16.741 -20.955 1.00 94.44 626 ARG A CA 1
ATOM 5047 C C . ARG A 1 626 ? 2.637 -17.182 -21.420 1.00 94.44 626 ARG A C 1
ATOM 5049 O O . ARG A 1 626 ? 3.379 -17.736 -20.614 1.00 94.44 626 ARG A O 1
ATOM 5056 N N . GLN A 1 627 ? 2.993 -16.944 -22.683 1.00 94.94 627 GLN A N 1
ATOM 5057 C CA . GLN A 1 627 ? 4.314 -17.293 -23.208 1.00 94.94 627 GLN A CA 1
ATOM 5058 C C . GLN A 1 627 ? 5.401 -16.434 -22.554 1.00 94.94 627 GLN A C 1
ATOM 5060 O O . GLN A 1 627 ? 6.412 -16.964 -22.106 1.00 94.94 627 GLN A O 1
ATOM 5065 N N . HIS A 1 628 ? 5.157 -15.128 -22.421 1.00 95.56 628 HIS A N 1
ATOM 5066 C CA . HIS A 1 628 ? 6.083 -14.216 -21.746 1.00 95.56 628 HIS A CA 1
ATOM 5067 C C . HIS A 1 628 ? 6.241 -14.575 -20.265 1.00 95.56 628 HIS A C 1
ATOM 5069 O O . HIS A 1 628 ? 7.359 -14.608 -19.759 1.00 95.56 628 HIS A O 1
ATOM 5075 N N . LEU A 1 629 ? 5.141 -14.913 -19.580 1.00 95.44 629 LEU A N 1
ATOM 5076 C CA . LEU A 1 629 ? 5.209 -15.357 -18.186 1.00 95.44 629 LEU A CA 1
ATOM 5077 C C . LEU A 1 629 ? 6.035 -16.632 -18.026 1.00 95.44 629 LEU A C 1
ATOM 5079 O O . LEU A 1 629 ? 6.847 -16.700 -17.111 1.00 95.44 629 LEU A O 1
ATOM 5083 N N . LYS A 1 630 ? 5.880 -17.611 -18.927 1.00 96.44 630 LYS A N 1
ATOM 5084 C CA . LYS A 1 630 ? 6.679 -18.842 -18.904 1.00 96.44 630 LYS A CA 1
ATOM 5085 C C . LYS A 1 630 ? 8.179 -18.540 -18.982 1.00 96.44 630 LYS A C 1
ATOM 5087 O O . LYS A 1 630 ? 8.938 -19.088 -18.187 1.00 96.44 630 LYS A O 1
ATOM 5092 N N . GLU A 1 631 ? 8.595 -17.657 -19.890 1.00 97.38 631 GLU A N 1
ATOM 5093 C CA . GLU A 1 631 ? 10.007 -17.271 -20.017 1.00 97.38 631 GLU A CA 1
ATOM 5094 C C . GLU A 1 631 ? 10.519 -16.488 -18.802 1.00 97.38 631 GLU A C 1
ATOM 5096 O O . GLU A 1 631 ? 11.636 -16.725 -18.349 1.00 97.38 631 GLU A O 1
ATOM 5101 N N . LEU A 1 632 ? 9.702 -15.609 -18.212 1.00 97.38 632 LEU A N 1
ATOM 5102 C CA . LEU A 1 632 ? 10.068 -14.887 -16.988 1.00 97.38 632 LEU A CA 1
ATOM 5103 C C . LEU A 1 632 ? 10.176 -15.818 -15.770 1.00 97.38 632 LEU A C 1
ATOM 5105 O O . LEU A 1 632 ? 11.081 -15.667 -14.953 1.00 97.38 632 LEU A O 1
ATOM 5109 N N . THR A 1 633 ? 9.294 -16.811 -15.646 1.00 97.06 633 THR A N 1
ATOM 5110 C CA . THR A 1 633 ? 9.395 -17.844 -14.604 1.00 97.06 633 THR A CA 1
ATOM 5111 C C . THR A 1 633 ? 10.648 -18.700 -14.804 1.00 97.06 633 THR A C 1
ATOM 5113 O O . THR A 1 633 ? 11.377 -18.947 -13.845 1.00 97.06 633 THR A O 1
ATOM 5116 N N . ASN A 1 634 ? 10.944 -19.098 -16.045 1.00 97.62 634 ASN A N 1
ATOM 5117 C CA . ASN A 1 634 ? 12.168 -19.824 -16.385 1.00 97.62 634 ASN A CA 1
ATOM 5118 C C . ASN A 1 634 ? 13.429 -19.000 -16.056 1.00 97.62 634 ASN A C 1
ATOM 5120 O O . ASN A 1 634 ? 14.376 -19.512 -15.463 1.00 97.62 634 ASN A O 1
ATOM 5124 N N . LEU A 1 635 ? 13.418 -17.700 -16.362 1.00 97.56 635 LEU A N 1
ATOM 5125 C CA . LEU A 1 635 ? 14.474 -16.760 -15.987 1.00 97.56 635 LEU A CA 1
ATOM 5126 C C . LEU A 1 635 ? 14.706 -16.740 -14.466 1.00 97.56 635 LEU A C 1
ATOM 5128 O O . LEU A 1 635 ? 15.849 -16.862 -14.030 1.00 97.56 635 LEU A O 1
ATOM 5132 N N . LEU A 1 636 ? 13.647 -16.618 -13.660 1.00 97.38 636 LEU A N 1
ATOM 5133 C CA . LEU A 1 636 ? 13.760 -16.571 -12.198 1.00 97.38 636 LEU A CA 1
ATOM 5134 C C . LEU A 1 636 ? 14.291 -17.886 -11.607 1.00 97.38 636 LEU A C 1
ATOM 5136 O O . LEU A 1 636 ? 15.216 -17.861 -10.798 1.00 97.38 636 LEU A O 1
ATOM 5140 N N . LEU A 1 637 ? 13.723 -19.025 -12.007 1.00 96.56 637 LEU A N 1
ATOM 5141 C CA . LEU A 1 637 ? 14.033 -20.321 -11.395 1.00 96.56 637 LEU A CA 1
ATOM 5142 C C . LEU A 1 637 ? 15.338 -20.930 -11.914 1.00 96.56 637 LEU A C 1
ATOM 5144 O O . LEU A 1 637 ? 16.130 -21.436 -11.129 1.00 96.56 637 LEU A O 1
ATOM 5148 N N . VAL A 1 638 ? 15.575 -20.882 -13.228 1.00 95.88 638 VAL A N 1
ATOM 5149 C CA . VAL A 1 638 ? 16.676 -21.623 -13.865 1.00 95.88 638 VAL A CA 1
ATOM 5150 C C . VAL A 1 638 ? 17.900 -20.741 -14.088 1.00 95.88 638 VAL A C 1
ATOM 5152 O O . VAL A 1 638 ? 19.016 -21.156 -13.795 1.00 95.88 638 VAL A O 1
ATOM 5155 N N . ARG A 1 639 ? 17.721 -19.517 -14.604 1.00 95.25 639 ARG A N 1
ATOM 5156 C CA . ARG A 1 639 ? 18.857 -18.652 -14.985 1.00 95.25 639 ARG A CA 1
ATOM 5157 C C . ARG A 1 639 ? 19.399 -17.825 -13.819 1.00 95.25 639 ARG A C 1
ATOM 5159 O O . ARG A 1 639 ? 20.615 -17.672 -13.688 1.00 95.25 639 ARG A O 1
ATOM 5166 N N . LEU A 1 640 ? 18.510 -17.276 -12.987 1.00 94.69 640 LEU A N 1
ATOM 5167 C CA . LEU A 1 640 ? 18.882 -16.534 -11.778 1.00 94.69 640 LEU A CA 1
ATOM 5168 C C . LEU A 1 640 ? 19.063 -17.446 -10.559 1.00 94.69 640 LEU A C 1
ATOM 5170 O O . LEU A 1 640 ? 19.885 -17.126 -9.709 1.00 94.69 640 LEU A O 1
ATOM 5174 N N . GLY A 1 641 ? 18.355 -18.579 -10.497 1.00 92.50 641 GLY A N 1
ATOM 5175 C CA . GLY A 1 641 ? 18.544 -19.594 -9.456 1.00 92.50 641 GLY A CA 1
ATOM 5176 C C . GLY A 1 641 ? 17.757 -19.348 -8.168 1.00 92.50 641 GLY A C 1
ATOM 5177 O O . GLY A 1 641 ? 18.213 -19.746 -7.102 1.00 92.50 641 GLY A O 1
ATOM 5178 N N . PHE A 1 642 ? 16.598 -18.684 -8.231 1.00 95.06 642 PHE A N 1
ATOM 5179 C CA . PHE A 1 642 ? 15.715 -18.555 -7.066 1.00 95.06 642 PHE A CA 1
ATOM 5180 C C . PHE A 1 642 ? 15.147 -19.915 -6.634 1.00 95.06 642 PHE A C 1
ATOM 5182 O O . PHE A 1 642 ? 14.738 -20.714 -7.474 1.00 95.06 642 PHE A O 1
ATOM 5189 N N . ALA A 1 643 ? 15.005 -20.132 -5.323 1.00 91.56 643 ALA A N 1
ATOM 5190 C CA . ALA A 1 643 ? 14.458 -21.370 -4.751 1.00 91.56 643 ALA A CA 1
ATOM 5191 C C . ALA A 1 643 ? 13.022 -21.667 -5.213 1.00 91.56 643 ALA A C 1
ATOM 5193 O O . ALA A 1 643 ? 12.610 -22.811 -5.380 1.00 91.56 643 ALA A O 1
ATOM 5194 N N . SER A 1 644 ? 12.216 -20.613 -5.340 1.00 90.62 644 SER A N 1
ATOM 5195 C CA . SER A 1 644 ? 10.820 -20.680 -5.774 1.00 90.62 644 SER A CA 1
ATOM 5196 C C . SER A 1 644 ? 10.361 -19.310 -6.259 1.00 90.62 644 SER A C 1
ATOM 5198 O O . SER A 1 644 ? 10.943 -18.286 -5.885 1.00 90.62 644 SER A O 1
ATOM 5200 N N . CYS A 1 645 ? 9.298 -19.275 -7.062 1.00 93.69 645 CYS A N 1
ATOM 5201 C CA . CYS A 1 645 ? 8.676 -18.030 -7.489 1.00 93.69 645 CYS A CA 1
ATOM 5202 C C . CYS A 1 645 ? 7.148 -18.072 -7.365 1.00 93.69 645 CYS A C 1
ATOM 5204 O O . CYS A 1 645 ? 6.525 -19.104 -7.612 1.00 93.69 645 CYS A O 1
ATOM 5206 N N . PHE A 1 646 ? 6.544 -16.932 -7.036 1.00 94.31 646 PHE A N 1
ATOM 5207 C CA . PHE A 1 646 ? 5.099 -16.723 -6.989 1.00 94.31 646 PHE A CA 1
ATOM 5208 C C . PHE A 1 646 ? 4.709 -15.556 -7.900 1.00 94.31 646 PHE A C 1
ATOM 5210 O O . PHE A 1 646 ? 5.389 -14.533 -7.917 1.00 94.31 646 PHE A O 1
ATOM 5217 N N . LEU A 1 647 ? 3.627 -15.712 -8.661 1.00 95.75 647 LEU A N 1
ATOM 5218 C CA . LEU A 1 647 ? 3.128 -14.715 -9.612 1.00 95.75 647 LEU A CA 1
ATOM 5219 C C . LEU A 1 647 ? 1.864 -14.069 -9.040 1.00 95.75 647 LEU A C 1
ATOM 5221 O O . LEU A 1 647 ? 0.951 -14.785 -8.630 1.00 95.75 647 LEU A O 1
ATOM 5225 N N . VAL A 1 648 ? 1.783 -12.740 -9.043 1.00 95.00 648 VAL A N 1
ATOM 5226 C CA . VAL A 1 648 ? 0.631 -12.000 -8.502 1.00 95.00 648 VAL A CA 1
ATOM 5227 C C . VAL A 1 648 ? 0.251 -10.829 -9.401 1.00 95.00 648 VAL A C 1
ATOM 5229 O O . VAL A 1 648 ? 1.122 -10.135 -9.913 1.00 95.00 648 VAL A O 1
ATOM 5232 N N . GLN A 1 649 ? -1.046 -10.614 -9.623 1.00 94.81 649 GLN A N 1
ATOM 5233 C CA . GLN A 1 649 ? -1.529 -9.537 -10.490 1.00 94.81 649 GLN A CA 1
ATOM 5234 C C . GLN A 1 649 ? -1.347 -8.159 -9.837 1.00 94.81 649 GLN A C 1
ATOM 5236 O O . GLN A 1 649 ? -1.668 -7.981 -8.662 1.00 94.81 649 GLN A O 1
ATOM 5241 N N . ASP A 1 650 ? -0.891 -7.179 -10.614 1.00 93.94 650 ASP A N 1
ATOM 5242 C CA . ASP A 1 650 ? -0.622 -5.798 -10.199 1.00 93.94 650 ASP A CA 1
ATOM 5243 C C . ASP A 1 650 ? -1.838 -5.115 -9.560 1.00 93.94 650 ASP A C 1
ATOM 5245 O O . ASP A 1 650 ? -1.711 -4.500 -8.502 1.00 93.94 650 ASP A O 1
ATOM 5249 N N . HIS A 1 651 ? -3.032 -5.287 -10.126 1.00 95.50 651 HIS A N 1
ATOM 5250 C CA . HIS A 1 651 ? -4.252 -4.698 -9.574 1.00 95.50 651 HIS A CA 1
ATOM 5251 C C . HIS A 1 651 ? -4.645 -5.327 -8.225 1.00 95.50 651 HIS A C 1
ATOM 5253 O O . HIS A 1 651 ? -5.076 -4.620 -7.315 1.00 95.50 651 HIS A O 1
ATOM 5259 N N . VAL A 1 652 ? -4.423 -6.635 -8.046 1.00 94.56 652 VAL A N 1
ATOM 5260 C CA . VAL A 1 652 ? -4.624 -7.322 -6.754 1.00 94.56 652 VAL A CA 1
ATOM 5261 C C . VAL A 1 652 ? -3.577 -6.868 -5.731 1.00 94.56 652 VAL A C 1
ATOM 5263 O O . VAL A 1 652 ? -3.882 -6.676 -4.555 1.00 94.56 652 VAL A O 1
ATOM 5266 N N . CYS A 1 653 ? -2.337 -6.633 -6.166 1.00 94.25 653 CYS A N 1
ATOM 5267 C CA . CYS A 1 653 ? -1.323 -6.017 -5.316 1.00 94.25 653 CYS A CA 1
ATOM 5268 C C . CYS A 1 653 ? -1.706 -4.595 -4.897 1.00 94.25 653 CYS A C 1
ATOM 5270 O O . CYS A 1 653 ? -1.448 -4.219 -3.756 1.00 94.25 653 CYS A O 1
ATOM 5272 N N . ALA A 1 654 ? -2.318 -3.807 -5.784 1.00 94.69 654 ALA A N 1
ATOM 5273 C CA . ALA A 1 654 ? -2.727 -2.437 -5.490 1.00 94.69 654 ALA A CA 1
ATOM 5274 C C . ALA A 1 654 ? -3.829 -2.383 -4.420 1.00 94.69 654 ALA A C 1
ATOM 5276 O O . ALA A 1 654 ? -3.728 -1.601 -3.472 1.00 94.69 654 ALA A O 1
ATOM 5277 N N . THR A 1 655 ? -4.844 -3.249 -4.512 1.00 93.06 655 THR A N 1
ATOM 5278 C CA . THR A 1 655 ? -5.898 -3.336 -3.490 1.00 93.06 655 THR A CA 1
ATOM 5279 C C . THR A 1 655 ? -5.334 -3.760 -2.137 1.00 93.06 655 THR A C 1
ATOM 5281 O O . THR A 1 655 ? -5.562 -3.071 -1.140 1.00 93.06 655 THR A O 1
ATOM 5284 N N . ALA A 1 656 ? -4.474 -4.784 -2.111 1.00 90.00 656 ALA A N 1
ATOM 5285 C CA . ALA A 1 656 ? -3.776 -5.212 -0.899 1.00 90.00 656 ALA A CA 1
ATOM 5286 C C . ALA A 1 656 ? -2.872 -4.113 -0.311 1.00 90.00 656 ALA A C 1
ATOM 5288 O O . ALA A 1 656 ? -2.895 -3.878 0.896 1.00 90.00 656 ALA A O 1
ATOM 5289 N N . GLY A 1 657 ? -2.119 -3.403 -1.156 1.00 88.44 657 GLY A N 1
ATOM 5290 C CA . GLY A 1 657 ? -1.252 -2.295 -0.749 1.00 88.44 657 GLY A CA 1
ATOM 5291 C C . GLY A 1 657 ? -2.020 -1.097 -0.186 1.00 88.44 657 GLY A C 1
ATOM 5292 O O . GLY A 1 657 ? -1.515 -0.405 0.693 1.00 88.44 657 GLY A O 1
ATOM 5293 N N . SER A 1 658 ? -3.255 -0.880 -0.647 1.00 90.94 658 SER A N 1
ATOM 5294 C CA . SER A 1 658 ? -4.157 0.159 -0.127 1.00 90.94 658 SER A CA 1
ATOM 5295 C C . SER A 1 658 ? -4.978 -0.273 1.097 1.00 90.94 658 SER A C 1
ATOM 5297 O O . SER A 1 658 ? -5.595 0.569 1.746 1.00 90.94 658 SER A O 1
ATOM 5299 N N . GLY A 1 659 ? -4.998 -1.570 1.424 1.00 86.56 659 GLY A N 1
ATOM 5300 C CA . GLY A 1 659 ? -5.815 -2.125 2.507 1.00 86.56 659 GLY A CA 1
ATOM 5301 C C . GLY A 1 659 ? -7.313 -2.210 2.193 1.00 86.56 659 GLY A C 1
ATOM 5302 O O . GLY A 1 659 ? -8.121 -2.314 3.116 1.00 86.56 659 GLY A O 1
ATOM 5303 N N . VAL A 1 660 ? -7.699 -2.164 0.915 1.00 85.81 660 VAL A N 1
ATOM 5304 C CA . VAL A 1 660 ? -9.098 -2.231 0.470 1.00 85.81 660 VAL A CA 1
ATOM 5305 C C . VAL A 1 660 ? -9.353 -3.598 -0.177 1.00 85.81 660 VAL A C 1
ATOM 5307 O O . VAL A 1 660 ? -8.628 -3.947 -1.099 1.00 85.81 660 VAL A O 1
ATOM 5310 N N . PRO A 1 661 ? -10.356 -4.388 0.255 1.00 81.25 661 PRO A N 1
ATOM 5311 C CA . PRO A 1 661 ? -10.593 -5.728 -0.298 1.00 81.25 661 PRO A CA 1
ATOM 5312 C C . PRO A 1 661 ? -11.219 -5.712 -1.703 1.00 81.25 661 PRO A C 1
ATOM 5314 O O . PRO A 1 661 ? -10.930 -6.595 -2.511 1.00 81.25 661 PRO A O 1
ATOM 5317 N N . THR A 1 662 ? -12.032 -4.693 -1.999 1.00 91.25 662 THR A N 1
ATOM 5318 C CA . THR A 1 662 ? -12.787 -4.558 -3.252 1.00 91.25 662 THR A CA 1
ATOM 5319 C C . THR A 1 662 ? -12.679 -3.127 -3.770 1.00 91.25 662 THR A C 1
ATOM 5321 O O . THR A 1 662 ? -13.062 -2.187 -3.071 1.00 91.25 662 THR A O 1
ATOM 5324 N N . ALA A 1 663 ? -12.162 -2.941 -4.985 1.00 92.94 663 ALA A N 1
ATOM 5325 C CA . ALA A 1 663 ? -11.989 -1.624 -5.598 1.00 92.94 663 ALA A CA 1
ATOM 5326 C C . ALA A 1 663 ? -11.903 -1.700 -7.130 1.00 92.94 663 ALA A C 1
ATOM 5328 O O . ALA A 1 663 ? -11.468 -2.703 -7.693 1.00 92.94 663 ALA A O 1
ATOM 5329 N N . CYS A 1 664 ? -12.259 -0.604 -7.805 1.00 95.62 664 CYS A N 1
ATOM 5330 C CA . CYS A 1 664 ? -11.847 -0.372 -9.188 1.00 95.62 664 CYS A CA 1
ATOM 5331 C C . CYS A 1 664 ? -10.432 0.213 -9.174 1.00 95.62 664 CYS A C 1
ATOM 5333 O O . CYS A 1 664 ? -10.210 1.287 -8.612 1.00 95.62 664 CYS A O 1
ATOM 5335 N N . VAL A 1 665 ? -9.479 -0.513 -9.748 1.00 95.88 665 VAL A N 1
ATOM 5336 C CA . VAL A 1 665 ? -8.071 -0.129 -9.815 1.00 95.88 665 VAL A CA 1
ATOM 5337 C C . VAL A 1 665 ? -7.790 0.475 -11.181 1.00 95.88 665 VAL A C 1
ATOM 5339 O O . VAL A 1 665 ? -8.091 -0.134 -12.204 1.00 95.88 665 VAL A O 1
ATOM 5342 N N . ILE A 1 666 ? -7.197 1.669 -11.178 1.00 96.69 666 ILE A N 1
ATOM 5343 C CA . ILE A 1 666 ? -6.730 2.373 -12.373 1.00 96.69 666 ILE A CA 1
ATOM 5344 C C . ILE A 1 666 ? -5.221 2.579 -12.214 1.00 96.69 666 ILE A C 1
ATOM 5346 O O . ILE A 1 666 ? -4.790 3.412 -11.417 1.00 96.69 666 ILE A O 1
ATOM 5350 N N . ASP A 1 667 ? -4.423 1.809 -12.950 1.00 94.56 667 ASP A N 1
ATOM 5351 C CA . ASP A 1 667 ? -2.965 1.947 -13.002 1.00 94.56 667 ASP A CA 1
ATOM 5352 C C . ASP A 1 667 ? -2.573 2.797 -14.213 1.00 94.56 667 ASP A C 1
ATOM 5354 O O . ASP A 1 667 ? -2.760 2.385 -15.357 1.00 94.56 667 ASP A O 1
ATOM 5358 N N . ILE A 1 668 ? -2.036 3.993 -13.961 1.00 95.56 668 ILE A N 1
ATOM 5359 C CA . ILE A 1 668 ? -1.548 4.920 -14.988 1.00 95.56 668 ILE A CA 1
ATOM 5360 C C . ILE A 1 668 ? -0.018 4.852 -15.004 1.00 95.56 668 ILE A C 1
ATOM 5362 O O . ILE A 1 668 ? 0.663 5.526 -14.228 1.00 95.56 668 ILE A O 1
ATOM 5366 N N . GLY A 1 669 ? 0.519 4.018 -15.891 1.00 91.56 669 GLY A N 1
ATOM 5367 C CA . GLY A 1 669 ? 1.951 3.900 -16.142 1.00 91.56 669 GLY A CA 1
ATOM 5368 C C . GLY A 1 669 ? 2.463 4.892 -17.191 1.00 91.56 669 GLY A C 1
ATOM 5369 O O . GLY A 1 669 ? 1.722 5.702 -17.736 1.00 91.56 669 GLY A O 1
ATOM 5370 N N . ASP A 1 670 ? 3.755 4.789 -17.515 1.00 90.88 670 ASP A N 1
ATOM 5371 C CA . ASP A 1 670 ? 4.420 5.649 -18.513 1.00 90.88 670 ASP A CA 1
ATOM 5372 C C . ASP A 1 670 ? 3.921 5.398 -19.951 1.00 90.88 670 ASP A C 1
ATOM 5374 O O . ASP A 1 670 ? 3.802 6.327 -20.740 1.00 90.88 670 ASP A O 1
ATOM 5378 N N . GLN A 1 671 ? 3.592 4.142 -20.286 1.00 90.38 671 GLN A N 1
ATOM 5379 C CA . GLN A 1 671 ? 3.187 3.738 -21.644 1.00 90.38 671 GLN A CA 1
ATOM 5380 C C . GLN A 1 671 ? 1.842 3.003 -21.714 1.00 90.38 671 GLN A C 1
ATOM 5382 O O . GLN A 1 671 ? 1.353 2.746 -22.814 1.00 90.38 671 GLN A O 1
ATOM 5387 N N . LYS A 1 672 ? 1.272 2.606 -20.570 1.00 90.50 672 LYS A N 1
ATOM 5388 C CA . LYS A 1 672 ? -0.018 1.908 -20.492 1.00 90.50 672 LYS A CA 1
ATOM 5389 C C . LYS A 1 672 ? -0.884 2.499 -19.391 1.00 90.50 672 LYS A C 1
ATOM 5391 O O . LYS A 1 672 ? -0.366 2.892 -18.348 1.00 90.50 672 LYS A O 1
ATOM 5396 N N . THR A 1 673 ? -2.193 2.456 -19.599 1.00 94.44 673 THR A N 1
ATOM 5397 C CA . THR A 1 673 ? -3.181 2.598 -18.532 1.00 94.44 673 THR A CA 1
ATOM 5398 C C . THR A 1 673 ? -4.001 1.320 -18.479 1.00 94.44 673 THR A C 1
ATOM 5400 O O . THR A 1 673 ? -4.526 0.901 -19.508 1.00 94.44 673 THR A O 1
ATOM 5403 N N . SER A 1 674 ? -4.086 0.681 -17.315 1.00 94.25 674 SER A N 1
ATOM 5404 C CA . SER A 1 674 ? -4.931 -0.498 -17.109 1.00 94.25 674 SER A CA 1
ATOM 5405 C C . SER A 1 674 ? -6.013 -0.209 -16.080 1.00 94.25 674 SER A C 1
ATOM 5407 O O . SER A 1 674 ? -5.788 0.497 -15.100 1.00 94.25 674 SER A O 1
ATOM 5409 N N . VAL A 1 675 ? -7.204 -0.751 -16.327 1.00 95.81 675 VAL A N 1
ATOM 5410 C CA . VAL A 1 675 ? -8.380 -0.593 -15.469 1.00 95.81 675 VAL A CA 1
ATOM 5411 C C . VAL A 1 675 ? -8.947 -1.975 -15.193 1.00 95.81 675 VAL A C 1
ATOM 5413 O O . VAL A 1 675 ? -9.132 -2.738 -16.132 1.00 95.81 675 VAL A O 1
ATOM 5416 N N . SER A 1 676 ? -9.195 -2.324 -13.931 1.00 94.88 676 SER A N 1
ATOM 5417 C CA . SER A 1 676 ? -10.030 -3.487 -13.612 1.00 94.88 676 SER A CA 1
ATOM 5418 C C . SER A 1 676 ? -10.654 -3.392 -12.228 1.00 94.88 676 SER A C 1
ATOM 5420 O O . SER A 1 676 ? -10.134 -2.737 -11.324 1.00 94.88 676 SER A O 1
ATOM 5422 N N . CYS A 1 677 ? -11.788 -4.059 -12.051 1.00 94.94 677 CYS A N 1
ATOM 5423 C CA . CYS A 1 677 ? -12.409 -4.252 -10.752 1.00 94.94 677 CYS A CA 1
ATOM 5424 C C . CYS A 1 677 ? -11.809 -5.483 -10.073 1.00 94.94 677 CYS A C 1
ATOM 5426 O O . CYS A 1 677 ? -11.847 -6.592 -10.609 1.00 94.94 677 CYS A O 1
ATOM 5428 N N . VAL A 1 678 ? -11.304 -5.284 -8.863 1.00 93.88 678 VAL A N 1
ATOM 5429 C CA . VAL A 1 678 ? -10.835 -6.342 -7.973 1.00 93.88 678 VAL A CA 1
ATOM 5430 C C . VAL A 1 678 ? -11.866 -6.529 -6.873 1.00 93.88 678 VAL A C 1
ATOM 5432 O O . VAL A 1 678 ? -12.314 -5.548 -6.282 1.00 93.88 678 VAL A O 1
ATOM 5435 N N . ASP A 1 679 ? -12.222 -7.778 -6.598 1.00 92.06 679 ASP A N 1
ATOM 5436 C CA . ASP A 1 679 ? -13.146 -8.167 -5.535 1.00 92.06 679 ASP A CA 1
ATOM 5437 C C . ASP A 1 679 ? -12.591 -9.383 -4.792 1.00 92.06 679 ASP A C 1
ATOM 5439 O O . ASP A 1 679 ? -12.154 -10.339 -5.432 1.00 92.06 679 ASP A O 1
ATOM 5443 N N . GLU A 1 680 ? -12.551 -9.332 -3.457 1.00 86.06 680 GLU A N 1
ATOM 5444 C CA . GLU A 1 680 ? -12.052 -10.424 -2.598 1.00 86.06 680 GLU A CA 1
ATOM 5445 C C . GLU A 1 680 ? -10.684 -10.984 -3.070 1.00 86.06 680 GLU A C 1
ATOM 5447 O O . GLU A 1 680 ? -10.473 -12.194 -3.168 1.00 86.06 680 GLU A O 1
ATOM 5452 N N . CYS A 1 681 ? -9.736 -10.092 -3.396 1.00 77.88 681 CYS A N 1
ATOM 5453 C CA . CYS A 1 681 ? -8.396 -10.425 -3.919 1.00 77.88 681 CYS A CA 1
ATOM 5454 C C . CYS A 1 681 ? -8.367 -11.110 -5.301 1.00 77.88 681 CYS A C 1
ATOM 5456 O O . CYS A 1 681 ? -7.357 -11.712 -5.673 1.00 77.88 681 CYS A O 1
ATOM 5458 N N . VAL A 1 682 ? -9.437 -10.995 -6.090 1.00 87.25 682 VAL A N 1
ATOM 5459 C CA . VAL A 1 682 ? -9.520 -11.532 -7.452 1.00 87.25 682 VAL A CA 1
ATOM 5460 C C . VAL A 1 682 ? -9.841 -10.414 -8.437 1.00 87.25 682 VAL A C 1
ATOM 5462 O O . VAL A 1 682 ? -10.831 -9.703 -8.290 1.00 87.25 682 VAL A O 1
ATOM 5465 N N . SER A 1 683 ? -9.021 -10.271 -9.480 1.00 89.94 683 SER A N 1
ATOM 5466 C CA . SER A 1 683 ? -9.346 -9.386 -10.601 1.00 89.94 683 SER A CA 1
ATOM 5467 C C . SER A 1 683 ? -10.454 -9.991 -11.469 1.00 89.94 683 SER A C 1
ATOM 5469 O O . SER A 1 683 ? -10.344 -11.119 -11.971 1.00 89.94 683 SER A O 1
ATOM 5471 N N . ILE A 1 684 ? -11.541 -9.243 -11.661 1.00 90.81 684 ILE A N 1
ATOM 5472 C CA . ILE A 1 684 ? -12.711 -9.683 -12.418 1.00 90.81 684 ILE A CA 1
ATOM 5473 C C . ILE A 1 684 ? -12.420 -9.554 -13.912 1.00 90.81 684 ILE A C 1
ATOM 5475 O O . ILE A 1 684 ? -12.390 -8.460 -14.475 1.00 90.81 684 ILE A O 1
ATOM 5479 N N . LYS A 1 685 ? -12.307 -10.693 -14.601 1.00 88.06 685 LYS A N 1
ATOM 5480 C CA . LYS A 1 685 ? -11.934 -10.736 -16.026 1.00 88.06 685 LYS A CA 1
ATOM 5481 C C . LYS A 1 685 ? -12.857 -9.972 -16.978 1.00 88.06 685 LYS A C 1
ATOM 5483 O O . LYS A 1 685 ? -12.425 -9.660 -18.075 1.00 88.06 685 LYS A O 1
ATOM 5488 N N . GLN A 1 686 ? -14.115 -9.747 -16.603 1.00 88.19 686 GLN A N 1
ATOM 5489 C CA . GLN A 1 686 ? -15.102 -9.023 -17.417 1.00 88.19 686 GLN A CA 1
ATOM 5490 C C . GLN A 1 686 ? -14.985 -7.498 -17.285 1.00 88.19 686 GLN A C 1
ATOM 5492 O O . GLN A 1 686 ? -15.619 -6.775 -18.041 1.00 88.19 686 GLN A O 1
ATOM 5497 N N . SER A 1 687 ? -14.228 -7.018 -16.297 1.00 81.19 687 SER A N 1
ATOM 5498 C CA . SER A 1 687 ? -14.122 -5.595 -15.953 1.00 81.19 687 SER A CA 1
ATOM 5499 C C . SER A 1 687 ? -12.886 -4.901 -16.526 1.00 81.19 687 SER A C 1
ATOM 5501 O O . SER A 1 687 ? -12.681 -3.723 -16.243 1.00 81.19 687 SER A O 1
ATOM 5503 N N . ARG A 1 688 ? -12.060 -5.642 -17.266 1.00 73.69 688 ARG A N 1
ATOM 5504 C CA . ARG A 1 688 ? -10.741 -5.229 -17.747 1.00 73.69 688 ARG A CA 1
ATOM 5505 C C . ARG A 1 688 ? -10.683 -5.145 -19.260 1.00 73.69 688 ARG A C 1
ATOM 5507 O O . ARG A 1 688 ? -11.401 -5.952 -19.900 1.00 73.69 688 ARG A O 1
#

InterPro domains:
  IPR004000 Actin family [PF00022] (431-687)
  IPR038900 Transmembrane channel-like protein [PTHR23302] (1-419)
  IPR043129 ATPase, nucleotide binding domain [SSF53067] (431-659)

Radius of gyration: 41.5 Å; chains: 1; bounding box: 97×100×115 Å

pLDDT: mean 75.49, std 17.86, range [26.34, 97.88]